Protein AF-A0A6L7LQL6-F1 (afdb_monomer_lite)

Secondary structure (DSSP, 8-state):
---TT-PPPHHHHHHHHHHHHHT--S---SHHHHHHHHHHHHHT-TTGGGS-HHHHHHHHHHHHHHHHHHHHHHTTT----HHHHHHHHHHHHHHHHHHHTSEEHHHHHHHHHHHTTPPPSS--HHHHHHHHTTSSPPPPPPHHHHHHHHHHHHHHHHHHHHHT-EE-HHHHHHHTTEE-TT-TTEEE--SEEEE-TTS-EEEEEEE---HHHHHHHHHH-S-HHHHHHHHHHHHHHHHTT---SEEEEEEEETTTTEEEEEEE---HHHHHHHHHHHHHHIIIIITT-PPPPPPPPPP---SSHHHHHHHHHHHHHHHHHHHHHHHHHHHHHHHHHHHHHHHHHHHTT--EEEE-SSEEEEEEEEE-HHHHHHHHHHTT--SGGGEEEEEEEE-HHHHHHHHHHHHHHHHSTT--HHHHHHHHHHHHHTTTTEEEEE-HHHHHHHHHHTT---GGGEEEEEEEEE---GGGHHHHHHHHHHHHHHHHHHHHHHHHHHHHHHHT---------------

Structure (mmCIF, N/CA/C/O backbone):
data_AF-A0A6L7LQL6-F1
#
_entry.id   AF-A0A6L7LQL6-F1
#
loop_
_atom_site.group_PDB
_atom_site.id
_atom_site.type_symbol
_atom_site.label_atom_id
_atom_site.label_alt_id
_atom_site.label_comp_id
_atom_site.label_asym_id
_atom_site.label_entity_id
_atom_site.label_seq_id
_atom_site.pdbx_PDB_ins_code
_atom_site.Cartn_x
_atom_site.Cartn_y
_atom_site.Cartn_z
_atom_site.occupancy
_atom_site.B_iso_or_equiv
_atom_site.auth_seq_id
_atom_site.auth_comp_id
_atom_site.auth_asym_id
_atom_site.auth_atom_id
_atom_site.pdbx_PDB_model_num
ATOM 1 N N . MET A 1 1 ? -10.259 -10.208 37.208 1.00 49.00 1 MET A N 1
ATOM 2 C CA . MET A 1 1 ? -10.807 -11.511 36.783 1.00 49.00 1 MET A CA 1
ATOM 3 C C . MET A 1 1 ? -12.279 -11.534 37.166 1.00 49.00 1 MET A C 1
ATOM 5 O O . MET A 1 1 ? -12.549 -11.371 38.353 1.00 49.00 1 MET A O 1
ATOM 9 N N . PRO A 1 2 ? -13.219 -11.613 36.211 1.00 46.72 2 PRO A N 1
ATOM 10 C CA . PRO A 1 2 ? -14.627 -11.838 36.534 1.00 46.72 2 PRO A CA 1
ATOM 11 C C . PRO A 1 2 ? -14.791 -13.140 37.334 1.00 46.72 2 PRO A C 1
ATOM 13 O O . PRO A 1 2 ? -13.969 -14.049 37.217 1.00 46.72 2 PRO A O 1
ATOM 16 N N . SER A 1 3 ? -15.822 -13.213 38.178 1.00 51.75 3 SER A N 1
ATOM 17 C CA . SER A 1 3 ? -16.186 -14.438 38.897 1.00 51.75 3 SER A CA 1
ATOM 18 C C . SER A 1 3 ? -16.423 -15.578 37.904 1.00 51.75 3 SER A C 1
ATOM 20 O O . SER A 1 3 ? -17.058 -15.347 36.870 1.00 51.75 3 SER A O 1
ATOM 22 N N . GLU A 1 4 ? -15.933 -16.782 38.213 1.00 51.41 4 GLU A N 1
ATOM 23 C CA . GLU A 1 4 ? -16.113 -17.986 37.390 1.00 51.41 4 GLU A CA 1
ATOM 24 C C . GLU A 1 4 ? -17.572 -18.103 36.906 1.00 51.41 4 GLU A C 1
ATOM 26 O O . GLU A 1 4 ? -18.491 -18.261 37.708 1.00 51.41 4 GLU A O 1
ATOM 31 N N . GLY A 1 5 ? -17.786 -17.966 35.591 1.00 69.88 5 GLY A N 1
ATOM 32 C CA . GLY A 1 5 ? -19.086 -18.161 34.937 1.00 69.88 5 GLY A CA 1
ATOM 33 C C . GLY A 1 5 ? -19.712 -16.947 34.236 1.00 69.88 5 GLY A C 1
ATOM 34 O O . GLY A 1 5 ? -20.668 -17.139 33.487 1.00 69.88 5 GLY A O 1
ATOM 35 N N . GLN A 1 6 ? -19.205 -15.718 34.402 1.00 77.75 6 GLN A N 1
ATOM 36 C CA . GLN A 1 6 ? -19.732 -14.562 33.656 1.00 77.75 6 GLN A CA 1
ATOM 37 C C . GLN A 1 6 ? -18.982 -14.370 32.328 1.00 77.75 6 GLN A C 1
ATOM 39 O O . GLN A 1 6 ? -17.788 -14.072 32.323 1.00 77.75 6 GLN A O 1
ATOM 44 N N . ALA A 1 7 ? -19.682 -14.525 31.197 1.00 82.56 7 ALA A N 1
ATOM 45 C CA . ALA A 1 7 ? -19.117 -14.257 29.875 1.00 82.56 7 ALA A CA 1
ATOM 46 C C . ALA A 1 7 ? -18.695 -12.781 29.762 1.00 82.56 7 ALA A C 1
ATOM 48 O O . ALA A 1 7 ? -19.487 -11.882 30.056 1.00 82.56 7 ALA A O 1
ATOM 49 N N . MET A 1 8 ? -17.452 -12.530 29.339 1.00 88.50 8 MET A N 1
ATOM 50 C CA . MET A 1 8 ? -16.947 -11.172 29.125 1.00 88.50 8 MET A CA 1
ATOM 51 C C . MET A 1 8 ? -17.741 -10.474 28.022 1.00 88.50 8 MET A C 1
ATOM 53 O O . MET A 1 8 ? -17.894 -11.019 26.922 1.00 88.50 8 MET A O 1
ATOM 57 N N . THR A 1 9 ? -18.192 -9.246 28.289 1.00 91.62 9 THR A N 1
ATOM 58 C CA . THR A 1 9 ? -18.804 -8.410 27.250 1.00 91.62 9 THR A CA 1
ATOM 59 C C . THR A 1 9 ? -17.763 -8.024 26.198 1.00 91.62 9 THR A C 1
ATOM 61 O O . THR A 1 9 ? -16.559 -8.057 26.458 1.00 91.62 9 THR A O 1
ATOM 64 N N . VAL A 1 10 ? -18.200 -7.613 25.003 1.00 89.00 10 VAL A N 1
ATOM 65 C CA . VAL A 1 10 ? -17.281 -7.140 23.949 1.00 89.00 10 VAL A CA 1
ATOM 66 C C . VAL A 1 10 ? -16.407 -5.988 24.462 1.00 89.00 10 VAL A C 1
ATOM 68 O O . VAL A 1 10 ? -15.199 -5.982 24.239 1.00 89.00 10 VAL A O 1
ATOM 71 N N . GLN A 1 11 ? -16.987 -5.048 25.210 1.00 90.12 11 GLN A N 1
ATOM 72 C CA . GLN A 1 11 ? -16.261 -3.939 25.830 1.00 90.12 11 GLN A CA 1
ATOM 73 C C . GLN A 1 11 ? -15.211 -4.414 26.842 1.00 90.12 11 GLN A C 1
ATOM 75 O O . GLN A 1 11 ? -14.114 -3.857 26.864 1.00 90.12 11 GLN A O 1
ATOM 80 N N . ASP A 1 12 ? -15.504 -5.446 27.639 1.00 93.38 12 ASP A N 1
ATOM 81 C CA . ASP A 1 12 ? -14.529 -6.001 28.586 1.00 93.38 12 ASP A CA 1
ATOM 82 C C . ASP A 1 12 ? -13.336 -6.624 27.860 1.00 93.38 12 ASP A C 1
ATOM 84 O O . ASP A 1 12 ? -12.199 -6.452 28.295 1.00 93.38 12 ASP A O 1
ATOM 88 N N . ARG A 1 13 ? -13.570 -7.296 26.725 1.00 95.31 13 ARG A N 1
ATOM 89 C CA . ARG A 1 13 ? -12.488 -7.870 25.906 1.00 95.31 13 ARG A CA 1
ATOM 90 C C . ARG A 1 13 ? -11.583 -6.787 25.330 1.00 95.31 13 ARG A C 1
ATOM 92 O O . ARG A 1 13 ? -10.367 -6.919 25.369 1.00 95.31 13 ARG A O 1
ATOM 99 N N . TYR A 1 14 ? -12.158 -5.681 24.859 1.00 95.31 14 TYR A N 1
ATOM 100 C CA . TYR A 1 14 ? -11.367 -4.540 24.392 1.00 95.31 14 TYR A CA 1
ATOM 101 C C . TYR A 1 14 ? -10.578 -3.855 25.504 1.00 95.31 14 TYR A C 1
ATOM 103 O O . TYR A 1 14 ? -9.449 -3.438 25.260 1.00 95.31 14 TYR A O 1
ATOM 111 N N . ARG A 1 15 ? -11.146 -3.748 26.710 1.00 94.19 15 ARG A N 1
ATOM 112 C CA . ARG A 1 15 ? -10.415 -3.229 27.871 1.00 94.19 15 ARG A CA 1
ATOM 113 C C . ARG A 1 15 ? -9.245 -4.140 28.224 1.00 94.19 15 ARG A C 1
ATOM 115 O O . ARG A 1 15 ? -8.131 -3.658 28.339 1.00 94.19 15 ARG A O 1
ATOM 122 N N . HIS A 1 16 ? -9.484 -5.448 28.280 1.00 95.25 16 HIS A N 1
ATOM 123 C CA . HIS A 1 16 ? -8.434 -6.430 28.530 1.00 95.25 16 HIS A CA 1
ATOM 124 C C . HIS A 1 16 ? -7.303 -6.350 27.493 1.00 95.25 16 HIS A C 1
ATOM 126 O O . HIS A 1 16 ? -6.129 -6.365 27.856 1.00 95.25 16 HIS A O 1
ATOM 132 N N . PHE A 1 17 ? -7.651 -6.193 26.214 1.00 96.19 17 PHE A N 1
ATOM 133 C CA . PHE A 1 17 ? -6.671 -5.988 25.152 1.00 96.19 17 PHE A CA 1
ATOM 134 C C . PHE A 1 17 ? -5.884 -4.680 25.312 1.00 96.19 17 PHE A C 1
ATOM 136 O O . PHE A 1 17 ? -4.673 -4.665 25.111 1.00 96.19 17 PHE A O 1
ATOM 143 N N . ALA A 1 18 ? -6.552 -3.580 25.674 1.00 93.38 18 ALA A N 1
ATOM 144 C CA . ALA A 1 18 ? -5.895 -2.297 25.917 1.00 93.38 18 ALA A CA 1
ATOM 145 C C . ALA A 1 18 ? -4.899 -2.387 27.085 1.00 93.38 18 ALA A C 1
ATOM 147 O O . ALA A 1 18 ? -3.747 -1.993 26.919 1.00 93.38 18 ALA A O 1
ATOM 148 N N . ASP A 1 19 ? -5.300 -3.006 28.199 1.00 93.62 19 ASP A N 1
ATOM 149 C CA . ASP A 1 19 ? -4.430 -3.244 29.356 1.00 93.62 19 ASP A CA 1
ATOM 150 C C . ASP A 1 19 ? -3.194 -4.081 28.957 1.00 93.62 19 ASP A C 1
ATOM 152 O O . ASP A 1 19 ? -2.072 -3.801 29.382 1.00 93.62 19 ASP A O 1
ATOM 156 N N . ALA A 1 20 ? -3.377 -5.088 28.092 1.00 93.81 20 ALA A N 1
ATOM 157 C CA . ALA A 1 20 ? -2.285 -5.915 27.578 1.00 93.81 20 ALA A CA 1
ATOM 158 C C . ALA A 1 20 ? -1.321 -5.138 26.659 1.00 93.81 20 ALA A C 1
ATOM 160 O O . ALA A 1 20 ? -0.116 -5.383 26.701 1.00 93.81 20 ALA A O 1
ATOM 161 N N . ILE A 1 21 ? -1.819 -4.187 25.857 1.00 90.94 21 ILE A N 1
ATOM 162 C CA . ILE A 1 21 ? -0.972 -3.284 25.056 1.00 90.94 21 ILE A CA 1
ATOM 163 C C . ILE A 1 21 ? -0.155 -2.362 25.966 1.00 90.94 21 ILE A C 1
ATOM 165 O O . ILE A 1 21 ? 1.033 -2.154 25.721 1.00 90.94 21 ILE A O 1
ATOM 169 N N . GLU A 1 22 ? -0.775 -1.784 26.995 1.00 87.38 22 GLU A N 1
ATOM 170 C CA . GLU A 1 22 ? -0.104 -0.858 27.916 1.00 87.38 22 GLU A CA 1
ATOM 171 C C . GLU A 1 22 ? 0.975 -1.551 28.755 1.00 87.38 22 GLU A C 1
ATOM 173 O O . GLU A 1 22 ? 2.001 -0.947 29.069 1.00 87.38 22 GLU A O 1
ATOM 178 N N . ALA A 1 23 ? 0.805 -2.845 29.035 1.00 86.62 23 ALA A N 1
ATOM 179 C CA . ALA A 1 23 ? 1.802 -3.683 29.698 1.00 86.62 23 ALA A CA 1
ATOM 180 C C . ALA A 1 23 ? 3.046 -3.996 28.834 1.00 86.62 23 ALA A C 1
ATOM 182 O O . ALA A 1 23 ? 3.902 -4.783 29.253 1.00 86.62 23 ALA A O 1
ATOM 183 N N . ARG A 1 24 ? 3.174 -3.398 27.638 1.00 78.75 24 ARG A N 1
ATOM 184 C CA . ARG A 1 24 ? 4.299 -3.622 26.724 1.00 78.75 24 ARG A CA 1
ATOM 185 C C . ARG A 1 24 ? 5.646 -3.366 27.426 1.00 78.75 24 ARG A C 1
ATOM 187 O O . ARG A 1 24 ? 5.884 -2.266 27.930 1.00 78.75 24 ARG A O 1
ATOM 194 N N . PRO A 1 25 ? 6.594 -4.322 27.381 1.00 79.19 25 PRO A N 1
ATOM 195 C CA . PRO A 1 25 ? 7.950 -4.097 27.862 1.00 79.19 25 PRO A CA 1
ATOM 196 C C . PRO A 1 25 ? 8.627 -2.984 27.054 1.00 79.19 25 PRO A C 1
ATOM 198 O O . PRO A 1 25 ? 8.587 -2.986 25.822 1.00 79.19 25 PRO A O 1
ATOM 201 N N . GLN A 1 26 ? 9.294 -2.058 27.751 1.00 78.56 26 GLN A N 1
ATOM 202 C CA . GLN A 1 26 ? 9.970 -0.913 27.126 1.00 78.56 26 GLN A CA 1
ATOM 203 C C . GLN A 1 26 ? 11.013 -1.340 26.085 1.00 78.56 26 GLN A C 1
ATOM 205 O O . GLN A 1 26 ? 11.168 -0.683 25.060 1.00 78.56 26 GLN A O 1
ATOM 210 N N . ARG A 1 27 ? 11.710 -2.458 26.323 1.00 86.88 27 ARG A N 1
ATOM 211 C CA . ARG A 1 27 ? 12.684 -3.020 25.387 1.00 86.88 27 ARG A CA 1
ATOM 212 C C . ARG A 1 27 ? 12.732 -4.535 25.514 1.00 86.88 27 ARG A C 1
ATOM 214 O O . ARG A 1 27 ? 12.772 -5.060 26.624 1.00 86.88 27 ARG A O 1
ATOM 221 N N . VAL A 1 28 ? 12.768 -5.224 24.376 1.00 88.25 28 VAL A N 1
ATOM 222 C CA . VAL A 1 28 ? 12.937 -6.679 24.312 1.00 88.25 28 VAL A CA 1
ATOM 223 C C . VAL A 1 28 ? 14.100 -6.981 23.386 1.00 88.25 28 VAL A C 1
ATOM 225 O O . VAL A 1 28 ? 14.070 -6.605 22.221 1.00 88.25 28 VAL A O 1
ATOM 228 N N . THR A 1 29 ? 15.135 -7.617 23.924 1.00 92.44 29 THR A N 1
ATOM 229 C CA . THR A 1 29 ? 16.405 -7.864 23.224 1.00 92.44 29 THR A CA 1
ATOM 230 C C . THR A 1 29 ? 16.648 -9.342 22.930 1.00 92.44 29 THR A C 1
ATOM 232 O O . THR A 1 29 ? 17.675 -9.691 22.358 1.00 92.44 29 THR A O 1
ATOM 235 N N . GLN A 1 30 ? 15.723 -10.213 23.337 1.00 93.94 30 GLN A N 1
ATOM 236 C CA . GLN A 1 30 ? 15.785 -11.655 23.122 1.00 93.94 30 GLN A CA 1
ATOM 237 C C . GLN A 1 30 ? 14.499 -12.134 22.450 1.00 93.94 30 GLN A C 1
ATOM 239 O O . GLN A 1 30 ? 13.401 -11.743 22.853 1.00 93.94 30 GLN A O 1
ATOM 244 N N . GLU A 1 31 ? 14.643 -12.994 21.445 1.00 93.56 31 GLU A N 1
ATOM 245 C CA . GLU A 1 31 ? 13.538 -13.465 20.606 1.00 93.56 31 GLU A CA 1
ATOM 246 C C . GLU A 1 31 ? 12.466 -14.211 21.410 1.00 93.56 31 GLU A C 1
ATOM 248 O O . GLU A 1 31 ? 11.283 -13.898 21.303 1.00 93.56 31 GLU A O 1
ATOM 253 N N . LEU A 1 32 ? 12.855 -15.173 22.252 1.00 94.31 32 LEU A N 1
ATOM 254 C CA . LEU A 1 32 ? 11.885 -16.013 22.959 1.00 94.31 32 LEU A CA 1
ATOM 255 C C . LEU A 1 32 ? 10.979 -15.206 23.918 1.00 94.31 32 LEU A C 1
ATOM 257 O O . LEU A 1 32 ? 9.757 -15.347 23.825 1.00 94.31 32 LEU A O 1
ATOM 261 N N . PRO A 1 33 ? 11.506 -14.305 24.775 1.00 93.56 33 PRO A N 1
ATOM 262 C CA . PRO A 1 33 ? 10.669 -13.372 25.530 1.00 93.56 33 PRO A CA 1
ATOM 263 C C . PRO A 1 33 ? 9.791 -12.472 24.648 1.00 93.56 33 PRO A C 1
ATOM 265 O O . PRO A 1 33 ? 8.649 -12.193 25.014 1.00 93.56 33 PRO A O 1
ATOM 268 N N . ALA A 1 34 ? 10.288 -12.035 23.483 1.00 94.31 34 ALA A N 1
ATOM 269 C CA . ALA A 1 34 ? 9.522 -11.207 22.550 1.00 94.31 34 ALA A CA 1
ATOM 270 C C . ALA A 1 34 ? 8.318 -11.959 21.969 1.00 94.31 34 ALA A C 1
ATOM 272 O O . ALA A 1 34 ? 7.199 -11.443 22.012 1.00 94.31 34 ALA A O 1
ATOM 273 N N . LYS A 1 35 ? 8.527 -13.187 21.480 1.00 96.31 35 LYS A N 1
ATOM 274 C CA . LYS A 1 35 ? 7.462 -14.055 20.958 1.00 96.31 35 LYS A CA 1
ATOM 275 C C . LYS A 1 35 ? 6.455 -14.429 22.041 1.00 96.31 35 LYS A C 1
ATOM 277 O O . LYS A 1 35 ? 5.257 -14.378 21.782 1.00 96.31 35 LYS A O 1
ATOM 282 N N . HIS A 1 36 ? 6.907 -14.725 23.263 1.00 95.88 36 HIS A N 1
ATOM 283 C CA . HIS A 1 36 ? 6.000 -15.010 24.378 1.00 95.88 36 HIS A CA 1
ATOM 284 C C . HIS A 1 36 ? 5.095 -13.815 24.703 1.00 95.88 36 HIS A C 1
ATOM 286 O O . HIS A 1 36 ? 3.884 -13.973 24.819 1.00 95.88 36 HIS A O 1
ATOM 292 N N . HIS A 1 37 ? 5.660 -12.607 24.775 1.00 95.50 37 HIS A N 1
ATOM 293 C CA . HIS A 1 37 ? 4.874 -11.392 24.979 1.00 95.50 37 HIS A CA 1
ATOM 294 C C . HIS A 1 37 ? 3.845 -11.168 23.853 1.00 95.50 37 HIS A C 1
ATOM 296 O O . HIS A 1 37 ? 2.686 -10.867 24.134 1.00 95.50 37 HIS A O 1
ATOM 302 N N . LEU A 1 38 ? 4.232 -11.360 22.587 1.00 97.25 38 LEU A N 1
ATOM 303 C CA . LEU A 1 38 ? 3.313 -11.236 21.448 1.00 97.25 38 LEU A CA 1
ATOM 304 C C . LEU A 1 38 ? 2.201 -12.293 21.471 1.00 97.25 38 LEU A C 1
ATOM 306 O O . LEU A 1 38 ? 1.062 -11.967 21.149 1.00 97.25 38 LEU A O 1
ATOM 310 N N . ALA A 1 39 ? 2.502 -13.527 21.879 1.00 97.62 39 ALA A N 1
ATOM 311 C CA . ALA A 1 39 ? 1.503 -14.579 22.046 1.00 97.62 39 ALA A CA 1
ATOM 312 C C . ALA A 1 39 ? 0.470 -14.209 23.124 1.00 97.62 39 ALA A C 1
ATOM 314 O O . ALA A 1 39 ? -0.727 -14.280 22.860 1.00 97.62 39 ALA A O 1
ATOM 315 N N . THR A 1 40 ? 0.916 -13.706 24.280 1.00 96.56 40 THR A N 1
ATOM 316 C CA . THR A 1 40 ? 0.019 -13.196 25.332 1.00 96.56 40 THR A CA 1
ATOM 317 C C . THR A 1 40 ? -0.869 -12.060 24.820 1.00 96.56 40 THR A C 1
ATOM 319 O O . THR A 1 40 ? -2.054 -12.003 25.139 1.00 96.56 40 THR A O 1
ATOM 322 N N . LEU A 1 41 ? -0.323 -11.166 23.990 1.00 96.88 41 LEU A N 1
ATOM 323 C CA . LEU A 1 41 ? -1.100 -10.085 23.385 1.00 96.88 41 LEU A CA 1
ATOM 324 C C . LEU A 1 41 ? -2.137 -10.606 22.372 1.00 96.88 41 LEU A C 1
ATOM 326 O O . LEU A 1 41 ? -3.251 -10.090 22.317 1.00 96.88 41 LEU A O 1
ATOM 330 N N . ILE A 1 42 ? -1.793 -11.635 21.593 1.00 98.06 42 ILE A N 1
ATOM 331 C CA . ILE A 1 42 ? -2.726 -12.323 20.688 1.00 98.06 42 ILE A CA 1
ATOM 332 C C . ILE A 1 42 ? -3.850 -12.999 21.483 1.00 98.06 42 ILE A C 1
ATOM 334 O O . ILE A 1 42 ? -5.014 -12.900 21.096 1.00 98.06 42 ILE A O 1
ATOM 338 N N . ASP A 1 43 ? -3.535 -13.632 22.614 1.00 97.88 43 ASP A N 1
ATOM 339 C CA . ASP A 1 43 ? -4.533 -14.243 23.498 1.00 97.88 43 ASP A CA 1
ATOM 340 C C . ASP A 1 43 ? -5.471 -13.213 24.148 1.00 97.88 43 ASP A C 1
ATOM 342 O O . ASP A 1 43 ? -6.600 -13.544 24.507 1.00 97.88 43 ASP A O 1
ATOM 346 N N . ALA A 1 44 ? -5.057 -11.947 24.224 1.00 97.69 44 ALA A N 1
ATOM 347 C CA . ALA A 1 44 ? -5.901 -10.850 24.681 1.00 97.69 44 ALA A CA 1
ATOM 348 C C . ALA A 1 44 ? -6.788 -10.243 23.573 1.00 97.69 44 ALA A C 1
ATOM 350 O O . ALA A 1 44 ? -7.549 -9.317 23.858 1.00 97.69 44 ALA A O 1
ATOM 351 N N . LEU A 1 45 ? -6.711 -10.708 22.315 1.00 98.25 45 LEU A N 1
ATOM 352 C CA . LEU A 1 45 ? -7.491 -10.127 21.215 1.00 98.25 45 LEU A CA 1
ATOM 353 C C . LEU A 1 45 ? -9.013 -10.207 21.469 1.00 98.25 45 LEU A C 1
ATOM 355 O O . LEU A 1 45 ? -9.518 -11.241 21.909 1.00 98.25 45 LEU A O 1
ATOM 359 N N . PRO A 1 46 ? -9.791 -9.172 21.096 1.00 98.00 46 PRO A N 1
ATOM 360 C CA . PRO A 1 46 ? -11.245 -9.157 21.285 1.00 98.00 46 PRO A CA 1
ATOM 361 C C . PRO A 1 46 ? -11.984 -10.346 20.655 1.00 98.00 46 PRO A C 1
ATOM 363 O O . PRO A 1 46 ? -12.960 -10.857 21.210 1.00 98.00 46 PRO A O 1
ATOM 366 N N . GLN A 1 47 ? -11.500 -10.791 19.498 1.00 97.81 47 GLN A N 1
ATOM 367 C CA . GLN A 1 47 ? -12.030 -11.902 18.715 1.00 97.81 47 GLN A CA 1
ATOM 368 C C . GLN A 1 47 ? -11.336 -13.245 19.013 1.00 97.81 47 GLN A C 1
ATOM 370 O O . GLN A 1 47 ? -11.533 -14.210 18.279 1.00 97.81 47 GLN A O 1
ATOM 375 N N . ARG A 1 48 ? -10.505 -13.340 20.063 1.00 97.50 48 ARG A N 1
ATOM 376 C CA . ARG A 1 48 ? -9.678 -14.529 20.337 1.00 97.50 48 ARG A CA 1
ATOM 377 C C . ARG A 1 48 ? -10.470 -15.837 20.414 1.00 97.50 48 ARG A C 1
ATOM 379 O O . ARG A 1 48 ? -9.968 -16.866 19.969 1.00 97.50 48 ARG A O 1
ATOM 386 N N . GLU A 1 49 ? -11.696 -15.793 20.935 1.00 96.38 49 GLU A N 1
ATOM 387 C CA . GLU A 1 49 ? -12.574 -16.964 21.102 1.00 96.38 49 GLU A CA 1
ATOM 388 C C . GLU A 1 49 ? -12.911 -17.687 19.790 1.00 96.38 49 GLU A C 1
ATOM 390 O O . GLU A 1 49 ? -13.188 -18.883 19.813 1.00 96.38 49 GLU A O 1
ATOM 395 N N . VAL A 1 50 ? -12.883 -16.984 18.652 1.00 95.56 50 VAL A N 1
ATOM 396 C CA . VAL A 1 50 ? -13.173 -17.567 17.329 1.00 95.56 50 VAL A CA 1
ATOM 397 C C . VAL A 1 50 ? -11.905 -17.880 16.526 1.00 95.56 50 VAL A C 1
ATOM 399 O O . VAL A 1 50 ? -11.980 -18.434 15.429 1.00 95.56 50 VAL A O 1
ATOM 402 N N . ILE A 1 51 ? -10.727 -17.563 17.071 1.00 93.56 51 ILE A N 1
ATOM 403 C CA . ILE A 1 51 ? -9.430 -17.875 16.466 1.00 93.56 51 ILE A CA 1
ATOM 404 C C . ILE A 1 51 ? -8.956 -19.235 16.978 1.00 93.56 51 ILE A C 1
ATOM 406 O O . ILE A 1 51 ? -8.864 -19.470 18.179 1.00 93.56 51 ILE A O 1
ATOM 410 N N . GLN A 1 52 ? -8.588 -20.125 16.058 1.00 89.75 52 GLN A N 1
ATOM 411 C CA . GLN A 1 52 ? -7.993 -21.414 16.409 1.00 89.75 52 GLN A CA 1
ATOM 412 C C . GLN A 1 52 ? -6.534 -21.242 16.853 1.00 89.75 52 GLN A C 1
ATOM 414 O O . GLN A 1 52 ? -5.765 -20.530 16.206 1.00 89.75 52 GLN A O 1
ATOM 419 N N . ASP A 1 53 ? -6.110 -21.971 17.886 1.00 95.62 53 ASP A N 1
ATOM 420 C CA . ASP A 1 53 ? -4.758 -21.848 18.461 1.00 95.62 53 ASP A CA 1
ATOM 421 C C . ASP A 1 53 ? -3.636 -22.100 17.447 1.00 95.62 53 ASP A C 1
ATOM 423 O O . ASP A 1 53 ? -2.555 -21.516 17.520 1.00 95.62 53 ASP A O 1
ATOM 427 N N . HIS A 1 54 ? -3.863 -22.996 16.484 1.00 89.00 54 HIS A N 1
ATOM 428 C CA . HIS A 1 54 ? -2.879 -23.251 15.437 1.00 89.00 54 HIS A CA 1
ATOM 429 C C . HIS A 1 54 ? -2.776 -22.085 14.442 1.00 89.00 54 HIS A C 1
ATOM 431 O O . HIS A 1 54 ? -1.665 -21.779 14.022 1.00 89.00 54 HIS A O 1
ATOM 437 N N . HIS A 1 55 ? -3.878 -21.390 14.129 1.00 86.81 55 HIS A N 1
ATOM 438 C CA . HIS A 1 55 ? -3.844 -20.177 13.308 1.00 86.81 55 HIS A CA 1
ATOM 439 C C . HIS A 1 55 ? -3.044 -19.076 14.008 1.00 86.81 55 HIS A C 1
ATOM 441 O O . HIS A 1 55 ? -2.099 -18.559 13.425 1.00 86.81 55 HIS A O 1
ATOM 447 N N . ALA A 1 56 ? -3.335 -18.801 15.285 1.00 94.75 56 ALA A N 1
ATOM 448 C CA . ALA A 1 56 ? -2.612 -17.805 16.078 1.00 94.75 56 ALA A CA 1
ATOM 449 C C . ALA A 1 56 ? -1.091 -18.062 16.111 1.00 94.75 56 ALA A C 1
ATOM 451 O O . ALA A 1 56 ? -0.300 -17.159 15.834 1.00 94.75 56 ALA A O 1
ATOM 452 N N . ARG A 1 57 ? -0.674 -19.309 16.385 1.00 92.06 57 ARG A N 1
ATOM 453 C CA . ARG A 1 57 ? 0.750 -19.693 16.402 1.00 92.06 57 ARG A CA 1
ATOM 454 C C . ARG A 1 57 ? 1.407 -19.551 15.032 1.00 92.06 57 ARG A C 1
ATOM 456 O O . ARG A 1 57 ? 2.459 -18.931 14.923 1.00 92.06 57 ARG A O 1
ATOM 463 N N . THR A 1 58 ? 0.798 -20.105 13.982 1.00 84.50 58 THR A N 1
ATOM 464 C CA . THR A 1 58 ? 1.355 -20.032 12.623 1.00 84.50 58 THR A CA 1
ATOM 465 C C . THR A 1 58 ? 1.421 -18.594 12.115 1.00 84.50 58 THR A C 1
ATOM 467 O O . THR A 1 58 ? 2.392 -18.226 11.457 1.00 84.50 58 THR A O 1
ATOM 470 N N . TRP A 1 59 ? 0.422 -17.773 12.432 1.00 95.25 59 TRP A N 1
ATOM 471 C CA . TRP A 1 59 ? 0.408 -16.358 12.088 1.00 95.25 59 TRP A CA 1
ATOM 472 C C . TRP A 1 59 ? 1.556 -15.601 12.751 1.00 95.25 59 TRP A C 1
ATOM 474 O O . TRP A 1 59 ? 2.246 -14.850 12.065 1.00 95.25 59 TRP A O 1
ATOM 484 N N . LEU A 1 60 ? 1.799 -15.834 14.048 1.00 97.06 60 LEU A N 1
ATOM 485 C CA . LEU A 1 60 ? 2.888 -15.187 14.781 1.00 97.06 60 LEU A CA 1
ATOM 486 C C . LEU A 1 60 ? 4.250 -15.530 14.173 1.00 97.06 60 LEU A C 1
ATOM 488 O O . LEU A 1 60 ? 5.033 -14.621 13.913 1.00 97.06 60 LEU A O 1
ATOM 492 N N . GLU A 1 61 ? 4.510 -16.810 13.894 1.00 92.56 61 GLU A N 1
ATOM 493 C CA . GLU A 1 61 ? 5.777 -17.231 13.283 1.00 92.56 61 GLU A CA 1
ATOM 494 C C . GLU A 1 61 ? 5.970 -16.620 11.891 1.00 92.56 61 GLU A C 1
ATOM 496 O O . GLU A 1 61 ? 7.023 -16.061 11.607 1.00 92.56 61 GLU A O 1
ATOM 501 N N . ARG A 1 62 ? 4.937 -16.637 11.038 1.00 90.94 62 ARG A N 1
ATOM 502 C CA . ARG A 1 62 ? 5.022 -16.032 9.698 1.00 90.94 62 ARG A CA 1
ATOM 503 C C . ARG A 1 62 ? 5.239 -14.524 9.759 1.00 90.94 62 ARG A C 1
ATOM 505 O O . ARG A 1 62 ? 6.092 -14.003 9.049 1.00 90.94 62 ARG A O 1
ATOM 512 N N . CYS A 1 63 ? 4.490 -13.828 10.613 1.00 94.75 63 CYS A N 1
ATOM 513 C CA . CYS A 1 63 ? 4.635 -12.387 10.783 1.00 94.75 63 CYS A CA 1
ATOM 514 C C . CYS A 1 63 ? 6.025 -12.028 11.325 1.00 94.75 63 CYS A C 1
ATOM 516 O O . CYS A 1 63 ? 6.578 -11.003 10.930 1.00 94.75 63 CYS A O 1
ATOM 518 N N . TRP A 1 64 ? 6.588 -12.866 12.201 1.00 96.44 64 TRP A N 1
ATOM 519 C CA . TRP A 1 64 ? 7.951 -12.718 12.701 1.00 96.44 64 TRP A CA 1
ATOM 520 C C . TRP A 1 64 ? 8.978 -12.866 11.578 1.00 96.44 64 TRP A C 1
ATOM 522 O O . TRP A 1 64 ? 9.766 -11.950 11.375 1.00 96.44 64 TRP A O 1
ATOM 532 N N . THR A 1 65 ? 8.915 -13.941 10.788 1.00 92.50 65 THR A N 1
ATOM 533 C CA . THR A 1 65 ? 9.831 -14.153 9.654 1.00 92.50 65 THR A CA 1
ATOM 534 C C . THR A 1 65 ? 9.767 -13.008 8.641 1.00 92.50 65 THR A C 1
ATOM 536 O O . THR A 1 65 ? 10.797 -12.468 8.250 1.00 92.50 65 THR A O 1
ATOM 539 N N . THR A 1 66 ? 8.567 -12.556 8.262 1.00 90.62 66 THR A N 1
ATOM 540 C CA . THR A 1 66 ? 8.417 -11.405 7.354 1.00 90.62 66 THR A CA 1
ATOM 541 C C . THR A 1 66 ? 8.983 -10.114 7.958 1.00 90.62 66 THR A C 1
ATOM 543 O O . THR A 1 66 ? 9.537 -9.280 7.241 1.00 90.62 66 THR A O 1
ATOM 546 N N . ALA A 1 67 ? 8.862 -9.930 9.275 1.00 94.31 67 ALA A N 1
ATOM 547 C CA . ALA A 1 67 ? 9.462 -8.795 9.963 1.00 94.31 67 ALA A CA 1
ATOM 548 C C . ALA A 1 67 ? 10.997 -8.879 9.977 1.00 94.31 67 ALA A C 1
ATOM 550 O O . ALA A 1 67 ? 11.646 -7.860 9.758 1.00 94.31 67 ALA A O 1
ATOM 551 N N . GLU A 1 68 ? 11.579 -10.062 10.182 1.00 94.44 68 GLU A N 1
ATOM 552 C CA . GLU A 1 68 ? 13.030 -10.276 10.104 1.00 94.44 68 GLU A CA 1
ATOM 553 C C . GLU A 1 68 ? 13.570 -9.910 8.724 1.00 94.44 68 GLU A C 1
ATOM 555 O O . GLU A 1 68 ? 14.456 -9.064 8.632 1.00 94.44 68 GLU A O 1
ATOM 560 N N . GLU A 1 69 ? 12.980 -10.455 7.657 1.00 90.94 69 GLU A N 1
ATOM 561 C CA . GLU A 1 69 ? 13.366 -10.153 6.272 1.00 90.94 69 GLU A CA 1
ATOM 562 C C . GLU A 1 69 ? 13.332 -8.646 5.993 1.00 90.94 69 GLU A C 1
ATOM 564 O O . GLU A 1 69 ? 14.274 -8.074 5.439 1.00 90.94 69 GLU A O 1
ATOM 569 N N . ARG A 1 70 ? 12.260 -7.977 6.428 1.00 89.25 70 ARG A N 1
ATOM 570 C CA . ARG A 1 70 ? 12.104 -6.532 6.267 1.00 89.25 70 ARG A CA 1
ATOM 571 C C . ARG A 1 70 ? 13.187 -5.747 7.003 1.00 89.25 70 ARG A C 1
ATOM 573 O O . ARG A 1 70 ? 13.803 -4.870 6.402 1.00 89.25 70 ARG A O 1
ATOM 580 N N . ILE A 1 71 ? 13.396 -6.020 8.291 1.00 91.88 71 ILE A N 1
ATOM 581 C CA . ILE A 1 71 ? 14.377 -5.281 9.094 1.00 91.88 71 ILE A CA 1
ATOM 582 C C . ILE A 1 71 ? 15.799 -5.560 8.596 1.00 91.88 71 ILE A C 1
ATOM 584 O O . ILE A 1 71 ? 16.615 -4.642 8.583 1.00 91.88 71 ILE A O 1
ATOM 588 N N . SER A 1 72 ? 16.087 -6.772 8.116 1.00 90.19 72 SER A N 1
ATOM 589 C CA . SER A 1 72 ? 17.363 -7.095 7.472 1.00 90.19 72 SER A CA 1
ATOM 590 C C . SER A 1 72 ? 17.613 -6.241 6.229 1.00 90.19 72 SER A C 1
ATOM 592 O O . SER A 1 72 ? 18.703 -5.694 6.099 1.00 90.19 72 SER A O 1
ATOM 594 N N . MET A 1 73 ? 16.612 -6.060 5.358 1.00 85.75 73 MET A N 1
ATOM 595 C CA . MET A 1 73 ? 16.733 -5.175 4.189 1.00 85.75 73 MET A CA 1
ATOM 596 C C . MET A 1 73 ? 16.883 -3.698 4.582 1.00 85.75 73 MET A C 1
ATOM 598 O O . MET A 1 73 ? 17.685 -2.978 4.000 1.00 85.75 73 MET A O 1
ATOM 602 N N . GLU A 1 74 ? 16.119 -3.220 5.569 1.00 85.56 74 GLU A N 1
ATOM 603 C CA . GLU A 1 74 ? 16.189 -1.822 6.030 1.00 85.56 74 GLU A CA 1
ATOM 604 C C . GLU A 1 74 ? 17.519 -1.476 6.721 1.00 85.56 74 GLU A C 1
ATOM 606 O O . GLU A 1 74 ? 17.882 -0.303 6.795 1.00 85.56 74 GLU A O 1
ATOM 611 N N . SER A 1 75 ? 18.220 -2.478 7.252 1.00 86.81 75 SER A N 1
ATOM 612 C CA . SER A 1 75 ? 19.497 -2.318 7.953 1.00 86.81 75 SER A CA 1
ATOM 613 C C . SER A 1 75 ? 20.703 -2.816 7.172 1.00 86.81 75 SER A C 1
ATOM 615 O O . SER A 1 75 ? 21.792 -2.917 7.734 1.00 86.81 75 SER A O 1
ATOM 617 N N . GLU A 1 76 ? 20.546 -3.082 5.878 1.00 85.88 76 GLU A N 1
ATOM 618 C CA . GLU A 1 76 ? 21.676 -3.374 5.007 1.00 85.88 76 GLU A CA 1
ATOM 619 C C . GLU A 1 76 ? 22.700 -2.222 5.068 1.00 85.88 76 GLU A C 1
ATOM 621 O O . GLU A 1 76 ? 22.369 -1.051 4.876 1.00 85.88 76 GLU A O 1
ATOM 626 N N . GLY A 1 77 ? 23.947 -2.546 5.423 1.00 84.25 77 GLY A N 1
ATOM 627 C CA . GLY A 1 77 ? 25.017 -1.560 5.621 1.00 84.25 77 GLY A CA 1
ATOM 628 C C . GLY A 1 77 ? 25.012 -0.826 6.972 1.00 84.25 77 GLY A C 1
ATOM 629 O O . GLY A 1 77 ? 25.858 0.043 7.180 1.00 84.25 77 GLY A O 1
ATOM 630 N N . GLN A 1 78 ? 24.113 -1.163 7.903 1.00 88.88 78 GLN A N 1
ATOM 631 C CA . GLN A 1 78 ? 24.091 -0.618 9.267 1.00 88.88 78 GLN A CA 1
ATOM 632 C C . GLN A 1 78 ? 24.610 -1.646 10.283 1.00 88.88 78 GLN A C 1
ATOM 634 O O . GLN A 1 78 ? 24.187 -2.800 10.281 1.00 88.88 78 GLN A O 1
ATOM 639 N N . ASP A 1 79 ? 25.482 -1.221 11.202 1.00 90.50 79 ASP A N 1
ATOM 640 C CA . ASP A 1 79 ? 25.914 -2.054 12.333 1.00 90.50 79 ASP A CA 1
ATOM 641 C C . ASP A 1 79 ? 24.855 -2.020 13.446 1.00 90.50 79 ASP A C 1
ATOM 643 O O . ASP A 1 79 ? 24.827 -1.121 14.292 1.00 90.50 79 ASP A O 1
ATOM 647 N N . ILE A 1 80 ? 23.918 -2.971 13.403 1.00 94.75 80 ILE A N 1
ATOM 648 C CA . ILE A 1 80 ? 22.860 -3.116 14.405 1.00 94.75 80 ILE A CA 1
ATOM 649 C C . ILE A 1 80 ? 23.124 -4.320 15.311 1.00 94.75 80 ILE A C 1
ATOM 651 O O . ILE A 1 80 ? 23.322 -5.448 14.863 1.00 94.75 80 ILE A O 1
ATOM 655 N N . SER A 1 81 ? 23.077 -4.100 16.627 1.00 95.19 81 SER A N 1
ATOM 656 C CA . SER A 1 81 ? 23.234 -5.200 17.586 1.00 95.19 81 SER A CA 1
ATOM 657 C C . SER A 1 81 ? 22.078 -6.215 17.481 1.00 95.19 81 SER A C 1
ATOM 659 O O . SER A 1 81 ? 20.941 -5.807 17.217 1.00 95.19 81 SER A O 1
ATOM 661 N N . PRO A 1 82 ? 22.292 -7.508 17.799 1.00 94.81 82 PRO A N 1
ATOM 662 C CA . PRO A 1 82 ? 21.221 -8.515 17.790 1.00 94.81 82 PRO A CA 1
ATOM 663 C C . PRO A 1 82 ? 20.009 -8.152 18.664 1.00 94.81 82 PRO A C 1
ATOM 665 O O . PRO A 1 82 ? 18.862 -8.447 18.322 1.00 94.81 82 PRO A O 1
ATOM 668 N N . GLY A 1 83 ? 20.250 -7.469 19.789 1.00 95.19 83 GLY A N 1
ATOM 669 C CA . GLY A 1 83 ? 19.184 -7.000 20.674 1.00 95.19 83 GLY A CA 1
ATOM 670 C C . GLY A 1 83 ? 18.351 -5.871 20.068 1.00 95.19 83 GLY A C 1
ATOM 671 O O . GLY A 1 83 ? 17.142 -5.829 20.279 1.00 95.19 83 GLY A O 1
ATOM 672 N N . GLU A 1 84 ? 18.975 -4.984 19.291 1.00 95.62 84 GLU A N 1
ATOM 673 C CA . GLU A 1 84 ? 18.274 -3.918 18.570 1.00 95.62 84 GLU A CA 1
ATOM 674 C C . GLU A 1 84 ? 17.484 -4.466 17.379 1.00 95.62 84 GLU A C 1
ATOM 676 O O . GLU A 1 84 ? 16.324 -4.103 17.193 1.00 95.62 84 GLU A O 1
ATOM 681 N N . PHE A 1 85 ? 18.068 -5.409 16.632 1.00 95.69 85 PHE A N 1
ATOM 682 C CA . PHE A 1 85 ? 17.366 -6.140 15.576 1.00 95.69 85 PHE A CA 1
ATOM 683 C C . PHE A 1 85 ? 16.085 -6.791 16.116 1.00 95.69 85 PHE A C 1
ATOM 685 O O . PHE A 1 85 ? 14.989 -6.526 15.625 1.00 95.69 85 PHE A O 1
ATOM 692 N N . THR A 1 86 ? 16.209 -7.554 17.208 1.00 96.69 86 THR A N 1
ATOM 693 C CA . THR A 1 86 ? 15.071 -8.208 17.873 1.00 96.69 86 THR A CA 1
ATOM 694 C C . THR A 1 86 ? 14.019 -7.200 18.334 1.00 96.69 86 THR A C 1
ATOM 696 O O . THR A 1 86 ? 12.821 -7.436 18.177 1.00 96.69 86 THR A O 1
ATOM 699 N N . HIS A 1 87 ? 14.443 -6.061 18.889 1.00 96.00 87 HIS A N 1
ATOM 700 C CA . HIS A 1 87 ? 13.527 -5.016 19.337 1.00 96.00 87 HIS A CA 1
ATOM 701 C C . HIS A 1 87 ? 12.710 -4.424 18.179 1.00 96.00 87 HIS A C 1
ATOM 703 O O . HIS A 1 87 ? 11.499 -4.231 18.318 1.00 96.00 87 HIS A O 1
ATOM 709 N N . ARG A 1 88 ? 13.345 -4.183 17.024 1.00 95.62 88 ARG A N 1
ATOM 710 C CA . ARG A 1 88 ? 12.675 -3.681 15.814 1.00 95.62 88 ARG A CA 1
ATOM 711 C C . ARG A 1 88 ? 11.710 -4.704 15.219 1.00 95.62 88 ARG A C 1
ATOM 713 O O . ARG A 1 88 ? 10.575 -4.341 14.908 1.00 95.62 88 ARG A O 1
ATOM 720 N N . VAL A 1 89 ? 12.116 -5.973 15.135 1.00 96.25 89 VAL A N 1
ATOM 721 C CA . VAL A 1 89 ? 11.249 -7.084 14.700 1.00 96.25 89 VAL A CA 1
ATOM 722 C C . VAL A 1 89 ? 10.028 -7.195 15.617 1.00 96.25 89 VAL A C 1
ATOM 724 O O . VAL A 1 89 ? 8.892 -7.164 15.142 1.00 96.25 89 VAL A O 1
ATOM 727 N N . HIS A 1 90 ? 10.240 -7.208 16.939 1.00 96.56 90 HIS A N 1
ATOM 728 C CA . HIS A 1 90 ? 9.162 -7.205 17.933 1.00 96.56 90 HIS A CA 1
ATOM 729 C C . HIS A 1 90 ? 8.207 -6.024 17.740 1.00 96.56 90 HIS A C 1
ATOM 731 O O . HIS A 1 90 ? 6.992 -6.216 17.728 1.00 96.56 90 HIS A O 1
ATOM 737 N N . GLY A 1 91 ? 8.744 -4.815 17.550 1.00 94.94 91 GLY A N 1
ATOM 738 C CA . GLY A 1 91 ? 7.956 -3.610 17.299 1.00 94.94 91 GLY A CA 1
ATOM 739 C C . GLY A 1 91 ? 7.076 -3.718 16.052 1.00 94.94 91 GLY A C 1
ATOM 740 O O . GLY A 1 91 ? 5.906 -3.331 16.098 1.00 94.94 91 GLY A O 1
ATOM 741 N N . HIS A 1 92 ? 7.602 -4.298 14.969 1.00 94.12 92 HIS A N 1
ATOM 742 C CA . HIS A 1 92 ? 6.852 -4.504 13.731 1.00 94.12 92 HIS A CA 1
ATOM 743 C C . HIS A 1 92 ? 5.712 -5.516 13.906 1.00 94.12 92 HIS A C 1
ATOM 745 O O . HIS A 1 92 ? 4.571 -5.241 13.533 1.00 94.12 92 HIS A O 1
ATOM 751 N N . VAL A 1 93 ? 5.980 -6.667 14.529 1.00 96.50 93 VAL A N 1
ATOM 752 C CA . VAL A 1 93 ? 4.942 -7.683 14.776 1.00 96.50 93 VAL A CA 1
ATOM 753 C C . VAL A 1 93 ? 3.891 -7.167 15.762 1.00 96.50 93 VAL A C 1
ATOM 755 O O . VAL A 1 93 ? 2.695 -7.368 15.560 1.00 96.50 93 VAL A O 1
ATOM 758 N N . HIS A 1 94 ? 4.306 -6.427 16.792 1.00 95.44 94 HIS A N 1
ATOM 759 C CA . HIS A 1 94 ? 3.399 -5.784 17.743 1.00 95.44 94 HIS A CA 1
ATOM 760 C C . HIS A 1 94 ? 2.410 -4.837 17.046 1.00 95.44 94 HIS A C 1
ATOM 762 O O . HIS A 1 94 ? 1.219 -4.839 17.363 1.00 95.44 94 HIS A O 1
ATOM 768 N N . TRP A 1 95 ? 2.876 -4.056 16.067 1.00 93.69 95 TRP A N 1
ATOM 769 C CA . TRP A 1 95 ? 2.007 -3.209 15.248 1.00 93.69 95 TRP A CA 1
ATOM 770 C C . TRP A 1 95 ? 0.948 -4.027 14.492 1.00 93.69 95 TRP A C 1
ATOM 772 O O . TRP A 1 95 ? -0.233 -3.672 14.523 1.00 93.69 95 TRP A O 1
ATOM 782 N N . HIS A 1 96 ? 1.325 -5.164 13.900 1.00 95.06 96 HIS A N 1
ATOM 783 C CA . HIS A 1 96 ? 0.373 -6.060 13.230 1.00 95.06 96 HIS A CA 1
ATOM 784 C C . HIS A 1 96 ? -0.651 -6.671 14.191 1.00 95.06 96 HIS A C 1
ATOM 786 O O . HIS A 1 96 ? -1.836 -6.699 13.865 1.00 95.06 96 HIS A O 1
ATOM 792 N N . VAL A 1 97 ? -0.248 -7.091 15.398 1.00 96.25 97 VAL A N 1
ATOM 793 C CA . VAL A 1 97 ? -1.191 -7.616 16.408 1.00 96.25 97 VAL A CA 1
ATOM 794 C C . VAL A 1 97 ? -2.209 -6.545 16.810 1.00 96.25 97 VAL A C 1
ATOM 796 O O . VAL A 1 97 ? -3.411 -6.811 16.860 1.00 96.25 97 VAL A O 1
ATOM 799 N N . ARG A 1 98 ? -1.767 -5.296 17.018 1.00 94.38 98 ARG A N 1
ATOM 800 C CA . ARG A 1 98 ? -2.688 -4.174 17.272 1.00 94.38 98 ARG A CA 1
ATOM 801 C C . ARG A 1 98 ? -3.671 -3.989 16.123 1.00 94.38 98 ARG A C 1
ATOM 803 O O . ARG A 1 98 ? -4.867 -3.839 16.373 1.00 94.38 98 ARG A O 1
ATOM 810 N N . ARG A 1 99 ? -3.197 -4.055 14.880 1.00 94.56 99 ARG A N 1
ATOM 811 C CA . ARG A 1 99 ? -4.046 -3.953 13.686 1.00 94.56 99 ARG A CA 1
ATOM 812 C C . ARG A 1 99 ? -4.993 -5.126 13.485 1.00 94.56 99 ARG A C 1
ATOM 814 O O . ARG A 1 99 ? -6.050 -4.933 12.895 1.00 94.56 99 ARG A O 1
ATOM 821 N N . ALA A 1 100 ? -4.675 -6.314 13.986 1.00 96.88 100 ALA A N 1
ATOM 822 C CA . ALA A 1 100 ? -5.593 -7.448 13.938 1.00 96.88 100 ALA A CA 1
ATOM 823 C C . ALA A 1 100 ? -6.848 -7.216 14.800 1.00 96.88 100 ALA A C 1
ATOM 825 O O . ALA A 1 100 ? -7.905 -7.759 14.502 1.00 96.88 100 ALA A O 1
ATOM 826 N N . SER A 1 101 ? -6.770 -6.382 15.842 1.00 97.06 101 SER A N 1
ATOM 827 C CA . SER A 1 101 ? -7.882 -6.115 16.776 1.00 97.06 101 SER A CA 1
ATOM 828 C C . SER A 1 101 ? -8.956 -5.129 16.280 1.00 97.06 101 SER A C 1
ATOM 830 O O . SER A 1 101 ? -9.880 -4.799 17.036 1.00 97.06 101 SER A O 1
ATOM 832 N N . ALA A 1 102 ? -8.806 -4.580 15.070 1.00 97.31 102 ALA A N 1
ATOM 833 C CA . ALA A 1 102 ? -9.682 -3.540 14.535 1.00 97.31 102 ALA A CA 1
ATOM 834 C C . ALA A 1 102 ? -9.534 -3.361 13.013 1.00 97.31 102 ALA A C 1
ATOM 836 O O . ALA A 1 102 ? -8.639 -3.928 12.391 1.00 97.31 102 ALA A O 1
ATOM 837 N N . ILE A 1 103 ? -10.414 -2.556 12.425 1.00 97.56 103 ILE A N 1
ATOM 838 C CA . ILE A 1 103 ? -10.379 -2.092 11.039 1.00 97.56 103 ILE A CA 1
ATOM 839 C C . ILE A 1 103 ? -9.571 -0.794 10.989 1.00 97.56 103 ILE A C 1
ATOM 841 O O . ILE A 1 103 ? -9.826 0.128 11.766 1.00 97.56 103 ILE A O 1
ATOM 845 N N . GLY A 1 104 ? -8.585 -0.757 10.094 1.00 95.94 104 GLY A N 1
ATOM 846 C CA . GLY A 1 104 ? -7.741 0.408 9.838 1.00 95.94 104 GLY A CA 1
ATOM 847 C C . GLY A 1 104 ? -8.247 1.285 8.691 1.00 95.94 104 GLY A C 1
ATOM 848 O O . GLY A 1 104 ? -8.951 0.807 7.805 1.00 95.94 104 GLY A O 1
ATOM 849 N N . GLY A 1 105 ? -7.793 2.540 8.629 1.00 95.19 105 GLY A N 1
ATOM 850 C CA . GLY A 1 105 ? -8.165 3.463 7.545 1.00 95.19 105 GLY A CA 1
ATOM 851 C C . GLY A 1 105 ? -7.922 2.911 6.135 1.00 95.19 105 GLY A C 1
ATOM 852 O O . GLY A 1 105 ? -8.800 3.001 5.283 1.00 95.19 105 GLY A O 1
ATOM 853 N N . SER A 1 106 ? -6.781 2.260 5.894 1.00 93.94 106 SER A N 1
ATOM 854 C CA . SER A 1 106 ? -6.463 1.644 4.594 1.00 93.94 106 SER A CA 1
ATOM 855 C C . SER A 1 106 ? -7.399 0.492 4.192 1.00 93.94 106 SER A C 1
ATOM 857 O O . SER A 1 106 ? -7.435 0.096 3.030 1.00 93.94 106 SER A O 1
ATOM 859 N N . GLU A 1 107 ? -8.159 -0.060 5.138 1.00 96.31 107 GLU A N 1
ATOM 860 C CA . GLU A 1 107 ? -9.085 -1.175 4.922 1.00 96.31 107 GLU A CA 1
ATOM 861 C C . GLU A 1 107 ? -10.518 -0.674 4.678 1.00 96.31 107 GLU A C 1
ATOM 863 O O . GLU A 1 107 ? -11.322 -1.378 4.063 1.00 96.31 107 GLU A O 1
ATOM 868 N N . ALA A 1 108 ? -10.828 0.558 5.095 1.00 96.62 108 ALA A N 1
ATOM 869 C CA . ALA A 1 108 ? -12.164 1.149 5.087 1.00 96.62 108 ALA A CA 1
ATOM 870 C C . ALA A 1 108 ? -12.841 1.114 3.704 1.00 96.62 108 ALA A C 1
ATOM 872 O O . ALA A 1 108 ? -14.006 0.722 3.582 1.00 96.62 108 ALA A O 1
ATOM 873 N N . GLY A 1 109 ? -12.092 1.440 2.643 1.00 96.56 109 GLY A N 1
ATOM 874 C CA . GLY A 1 109 ? -12.579 1.372 1.260 1.00 96.56 109 GLY A CA 1
ATOM 875 C C . GLY A 1 109 ? -13.030 -0.032 0.854 1.00 96.56 109 GLY A C 1
ATOM 876 O O . GLY A 1 109 ? -14.123 -0.203 0.311 1.00 96.56 109 GLY A O 1
ATOM 877 N N . THR A 1 110 ? -12.257 -1.058 1.225 1.00 95.88 110 THR A N 1
ATOM 878 C CA . THR A 1 110 ? -12.601 -2.465 0.958 1.00 95.88 110 THR A CA 1
ATOM 879 C C . THR A 1 110 ? -13.903 -2.859 1.654 1.00 95.88 110 THR A C 1
ATOM 881 O O . THR A 1 110 ? -14.731 -3.557 1.063 1.00 95.88 110 THR A O 1
ATOM 884 N N . VAL A 1 111 ? -14.103 -2.405 2.895 1.00 97.00 111 VAL A N 1
ATOM 885 C CA . VAL A 1 111 ? -15.308 -2.723 3.673 1.00 97.00 111 VAL A CA 1
ATOM 886 C C . VAL A 1 111 ? -16.554 -2.103 3.049 1.00 97.00 111 VAL A C 1
ATOM 888 O O . VAL A 1 111 ? -17.560 -2.792 2.884 1.00 97.00 111 VAL A O 1
ATOM 891 N N . ILE A 1 112 ? -16.495 -0.826 2.665 1.00 96.69 112 ILE A N 1
ATOM 892 C CA . ILE A 1 112 ? -17.633 -0.148 2.032 1.00 96.69 112 ILE A CA 1
ATOM 893 C C . ILE A 1 112 ? -17.981 -0.806 0.701 1.00 96.69 112 ILE A C 1
ATOM 895 O O . ILE A 1 112 ? -19.132 -1.181 0.482 1.00 96.69 112 ILE A O 1
ATOM 899 N N . ARG A 1 113 ? -16.984 -0.992 -0.170 1.00 95.25 113 ARG A N 1
ATOM 900 C CA . ARG A 1 113 ? -17.181 -1.584 -1.498 1.00 95.25 113 ARG A CA 1
ATOM 901 C C . ARG A 1 113 ? -17.872 -2.937 -1.418 1.00 95.25 113 ARG A C 1
ATOM 903 O O . ARG A 1 113 ? -18.824 -3.175 -2.151 1.00 95.25 113 ARG A O 1
ATOM 910 N N . HIS A 1 114 ? -17.476 -3.776 -0.462 1.00 94.69 114 HIS A N 1
ATOM 911 C CA . HIS A 1 114 ? -18.134 -5.056 -0.229 1.00 94.69 114 HIS A CA 1
ATOM 912 C C . HIS A 1 114 ? -19.650 -4.919 -0.014 1.00 94.69 114 HIS A C 1
ATOM 914 O O . HIS A 1 114 ? -20.421 -5.633 -0.655 1.00 94.69 114 HIS A O 1
ATOM 920 N N . TYR A 1 115 ? -20.094 -3.982 0.830 1.00 95.44 115 TYR A N 1
ATOM 921 C CA . TYR A 1 115 ? -21.523 -3.773 1.088 1.00 95.44 115 TYR A CA 1
ATOM 922 C C . TYR A 1 115 ? -22.256 -3.001 -0.009 1.00 95.44 115 TYR A C 1
ATOM 924 O O . TYR A 1 115 ? -23.481 -3.081 -0.077 1.00 95.44 115 TYR A O 1
ATOM 932 N N . ARG A 1 116 ? -21.522 -2.329 -0.899 1.00 94.06 116 ARG A N 1
ATOM 933 C CA . ARG A 1 116 ? -22.049 -1.811 -2.168 1.00 94.06 116 ARG A CA 1
ATOM 934 C C . ARG A 1 116 ? -22.163 -2.881 -3.261 1.00 94.06 116 ARG A C 1
ATOM 936 O O . ARG A 1 116 ? -22.702 -2.598 -4.323 1.00 94.06 116 ARG A O 1
ATOM 943 N N . GLY A 1 117 ? -21.674 -4.102 -3.022 1.00 90.50 117 GLY A N 1
ATOM 944 C CA . GLY A 1 117 ? -21.605 -5.153 -4.043 1.00 90.50 117 GLY A CA 1
ATOM 945 C C . GLY A 1 117 ? -20.460 -4.960 -5.045 1.00 90.50 117 GLY A C 1
ATOM 946 O O . GLY A 1 117 ? -20.446 -5.590 -6.098 1.00 90.50 117 GLY A O 1
ATOM 947 N N . GLU A 1 118 ? -19.496 -4.100 -4.725 1.00 89.00 118 GLU A N 1
ATOM 948 C CA . GLU A 1 118 ? -18.330 -3.796 -5.546 1.00 89.00 118 GLU A CA 1
ATOM 949 C C . GLU A 1 118 ? -17.120 -4.658 -5.148 1.00 89.00 118 GLU A C 1
ATOM 951 O O . GLU A 1 118 ? -16.969 -5.101 -4.003 1.00 89.00 118 GLU A O 1
ATOM 956 N N . LYS A 1 119 ? -16.195 -4.850 -6.093 1.00 80.81 119 LYS A N 1
ATOM 957 C CA . LYS A 1 119 ? -14.884 -5.446 -5.814 1.00 80.81 119 LYS A CA 1
ATOM 958 C C . LYS A 1 119 ? -13.973 -4.402 -5.161 1.00 80.81 119 LYS A C 1
ATOM 960 O O . LYS A 1 119 ? -13.922 -3.262 -5.612 1.00 80.81 119 LYS A O 1
ATOM 965 N N . GLY A 1 120 ? -13.233 -4.793 -4.124 1.00 75.69 120 GLY A N 1
ATOM 966 C CA . GLY A 1 120 ? -12.221 -3.924 -3.516 1.00 75.69 120 GLY A CA 1
ATOM 967 C C . GLY A 1 120 ? -11.030 -3.668 -4.447 1.00 75.69 120 GLY A C 1
ATOM 968 O O . GLY A 1 120 ? -10.687 -4.524 -5.265 1.00 75.69 120 GLY A O 1
ATOM 969 N N . GLY A 1 121 ? -10.408 -2.489 -4.325 1.00 74.19 121 GLY A N 1
ATOM 970 C CA . GLY A 1 121 ? -9.261 -2.095 -5.153 1.00 74.19 121 GLY A CA 1
ATOM 971 C C . GLY A 1 121 ? -7.958 -2.823 -4.797 1.00 74.19 121 GLY A C 1
ATOM 972 O O . GLY A 1 121 ? -7.178 -3.150 -5.687 1.00 74.19 121 GLY A O 1
ATOM 973 N N . PHE A 1 122 ? -7.743 -3.120 -3.510 1.00 76.12 122 PHE A N 1
ATOM 974 C CA . PHE A 1 122 ? -6.502 -3.735 -3.006 1.00 76.12 122 PHE A CA 1
ATOM 975 C C . PHE A 1 122 ? -6.683 -5.179 -2.524 1.00 76.12 122 PHE A C 1
ATOM 977 O O . PHE A 1 122 ? -5.811 -6.021 -2.719 1.00 76.12 122 PHE A O 1
ATOM 984 N N . THR A 1 123 ? -7.816 -5.475 -1.888 1.00 87.75 123 THR A N 1
ATOM 985 C CA . THR A 1 123 ? -8.172 -6.805 -1.374 1.00 87.75 123 THR A CA 1
ATOM 986 C C . THR A 1 123 ? -9.698 -6.958 -1.379 1.00 87.75 123 THR A C 1
ATOM 988 O O . THR A 1 123 ? -10.409 -6.136 -1.956 1.00 87.75 123 THR A O 1
ATOM 991 N N . ASN A 1 124 ? -10.233 -8.020 -0.782 1.00 91.31 124 ASN A N 1
ATOM 992 C CA . ASN A 1 124 ? -11.673 -8.208 -0.609 1.00 91.31 124 ASN A CA 1
ATOM 993 C C . ASN A 1 124 ? -12.024 -8.434 0.871 1.00 91.31 124 ASN A C 1
ATOM 995 O O . ASN A 1 124 ? -11.166 -8.786 1.679 1.00 91.31 124 ASN A O 1
ATOM 999 N N . ALA A 1 125 ? -13.300 -8.259 1.223 1.00 94.25 125 ALA A N 1
ATOM 1000 C CA . ALA A 1 125 ? -13.757 -8.394 2.606 1.00 94.25 125 ALA A CA 1
ATOM 1001 C C . ALA A 1 125 ? -13.492 -9.783 3.209 1.00 94.25 125 ALA A C 1
ATOM 1003 O O . ALA A 1 125 ? -13.213 -9.878 4.399 1.00 94.25 125 ALA A O 1
ATOM 1004 N N . ARG A 1 126 ? -13.533 -10.863 2.414 1.00 93.31 126 ARG A N 1
ATOM 1005 C CA . ARG A 1 126 ? -13.227 -12.215 2.908 1.00 93.31 126 ARG A CA 1
ATOM 1006 C C . ARG A 1 126 ? -11.771 -12.321 3.346 1.00 93.31 126 ARG A C 1
ATOM 1008 O O . ARG A 1 126 ? -11.514 -12.795 4.446 1.00 93.31 126 ARG A O 1
ATOM 1015 N N . ASN A 1 127 ? -10.845 -11.850 2.518 1.00 92.25 127 ASN A N 1
ATOM 1016 C CA . ASN A 1 127 ? -9.421 -11.818 2.841 1.00 92.25 127 ASN A CA 1
ATOM 1017 C C . ASN A 1 127 ? -9.151 -10.944 4.068 1.00 92.25 127 ASN A C 1
ATOM 1019 O O . ASN A 1 127 ? -8.453 -11.383 4.974 1.00 92.25 127 ASN A O 1
ATOM 1023 N N . LEU A 1 128 ? -9.785 -9.772 4.147 1.00 95.00 128 LEU A N 1
ATOM 1024 C CA . LEU A 1 128 ? -9.686 -8.908 5.321 1.00 95.00 128 LEU A CA 1
ATOM 1025 C C . LEU A 1 128 ? -10.135 -9.634 6.601 1.00 95.00 128 LEU A C 1
ATOM 1027 O O . LEU A 1 128 ? -9.434 -9.593 7.605 1.00 95.00 128 LEU A O 1
ATOM 1031 N N . VAL A 1 129 ? -11.265 -10.351 6.579 1.00 96.00 129 VAL A N 1
ATOM 1032 C CA . VAL A 1 129 ? -11.710 -11.135 7.747 1.00 96.00 129 VAL A CA 1
ATOM 1033 C C . VAL A 1 129 ? -10.729 -12.269 8.070 1.00 96.00 129 VAL A C 1
ATOM 1035 O O . VAL A 1 129 ? -10.426 -12.479 9.241 1.00 96.00 129 VAL A O 1
ATOM 1038 N N . LEU A 1 130 ? -10.164 -12.954 7.069 1.00 92.50 130 LEU A N 1
ATOM 1039 C CA . LEU A 1 130 ? -9.124 -13.971 7.286 1.00 92.50 130 LEU A CA 1
ATOM 1040 C C . LEU A 1 130 ? -7.865 -13.394 7.957 1.00 92.50 130 LEU A C 1
ATOM 1042 O O . LEU A 1 130 ? -7.274 -14.069 8.801 1.00 92.50 130 LEU A O 1
ATOM 1046 N N . GLU A 1 131 ? -7.473 -12.160 7.626 1.00 94.81 131 GLU A N 1
ATOM 1047 C CA . GLU A 1 131 ? -6.378 -11.445 8.299 1.00 94.81 131 GLU A CA 1
ATOM 1048 C C . GLU A 1 131 ? -6.725 -11.142 9.761 1.00 94.81 131 GLU A C 1
ATOM 1050 O O . GLU A 1 131 ? -5.925 -11.422 10.653 1.00 94.81 131 GLU A O 1
ATOM 1055 N N . LYS A 1 132 ? -7.935 -10.629 10.038 1.00 97.56 132 LYS A N 1
ATOM 1056 C CA . LYS A 1 132 ? -8.374 -10.330 11.418 1.00 97.56 132 LYS A CA 1
ATOM 1057 C C . LYS A 1 132 ? -8.543 -11.585 12.279 1.00 97.56 132 LYS A C 1
ATOM 1059 O O . LYS A 1 132 ? -8.384 -11.511 13.495 1.00 97.56 132 LYS A O 1
ATOM 1064 N N . LEU A 1 133 ? -8.825 -12.733 11.665 1.00 94.69 133 LEU A N 1
ATOM 1065 C CA . LEU A 1 133 ? -8.901 -14.042 12.325 1.00 94.69 133 LEU A CA 1
ATOM 1066 C C . LEU A 1 133 ? -7.545 -14.759 12.425 1.00 94.69 133 LEU A C 1
ATOM 1068 O O . LEU A 1 133 ? -7.493 -15.912 12.852 1.00 94.69 133 LEU A O 1
ATOM 1072 N N . LEU A 1 134 ? -6.453 -14.102 12.018 1.00 94.56 134 LEU A N 1
ATOM 1073 C CA . LEU A 1 134 ? -5.095 -14.654 12.006 1.00 94.56 134 LEU A CA 1
ATOM 1074 C C . LEU A 1 134 ? -4.952 -15.938 11.166 1.00 94.56 134 LEU A C 1
ATOM 1076 O O . LEU A 1 134 ? -4.011 -16.705 11.340 1.00 94.56 134 LEU A O 1
ATOM 1080 N N . ILE A 1 135 ? -5.873 -16.187 10.233 1.00 88.50 135 ILE A N 1
ATOM 1081 C CA . ILE A 1 135 ? -5.782 -17.306 9.283 1.00 88.50 135 ILE A CA 1
ATOM 1082 C C . ILE A 1 135 ? -4.790 -16.946 8.175 1.00 88.50 135 ILE A C 1
ATOM 1084 O O . ILE A 1 135 ? -3.998 -17.780 7.731 1.00 88.50 135 ILE A O 1
ATOM 1088 N N . MET A 1 136 ? -4.822 -15.682 7.748 1.00 88.19 136 MET A N 1
ATOM 1089 C CA . MET A 1 136 ? -3.898 -15.123 6.771 1.00 88.19 136 MET A CA 1
ATOM 1090 C C . MET A 1 136 ? -2.920 -14.176 7.468 1.00 88.19 136 MET A C 1
ATOM 1092 O O . MET A 1 136 ? -3.326 -13.241 8.157 1.00 88.19 136 MET A O 1
ATOM 1096 N N . SER A 1 137 ? -1.623 -14.440 7.319 1.00 86.31 137 SER A N 1
ATOM 1097 C CA . SER A 1 137 ? -0.566 -13.546 7.795 1.00 86.31 137 SER A CA 1
ATOM 1098 C C . SER A 1 137 ? -0.319 -12.416 6.796 1.00 86.31 137 SER A C 1
ATOM 1100 O O . SER A 1 137 ? -0.593 -12.602 5.606 1.00 86.31 137 SER A O 1
ATOM 1102 N N . PRO A 1 138 ? 0.243 -11.277 7.241 1.00 83.19 138 PRO A N 1
ATOM 1103 C CA . PRO A 1 138 ? 0.786 -10.284 6.327 1.00 83.19 138 PRO A CA 1
ATOM 1104 C C . PRO A 1 138 ? 1.731 -10.952 5.326 1.00 83.19 138 PRO A C 1
ATOM 1106 O O . PRO A 1 138 ? 2.519 -11.825 5.696 1.00 83.19 138 PRO A O 1
ATOM 1109 N N . VAL A 1 139 ? 1.625 -10.560 4.061 1.00 80.38 139 VAL A N 1
ATOM 1110 C CA . VAL A 1 139 ? 2.555 -10.987 3.014 1.00 80.38 139 VAL A CA 1
ATOM 1111 C C . VAL A 1 139 ? 3.671 -9.952 2.872 1.00 80.38 139 VAL A C 1
ATOM 1113 O O . VAL A 1 139 ? 3.417 -8.764 3.104 1.00 80.38 139 VAL A O 1
ATOM 1116 N N . PRO A 1 140 ? 4.891 -10.362 2.481 1.00 78.81 140 PRO A N 1
ATOM 1117 C CA . PRO A 1 140 ? 5.936 -9.419 2.115 1.00 78.81 140 PRO A CA 1
ATOM 1118 C C . PRO A 1 140 ? 5.417 -8.402 1.095 1.00 78.81 140 PRO A C 1
ATOM 1120 O O . PRO A 1 140 ? 4.722 -8.754 0.137 1.00 78.81 140 PRO A O 1
ATOM 1123 N N . GLY A 1 141 ? 5.728 -7.125 1.321 1.00 78.56 141 GLY A N 1
ATOM 1124 C CA . GLY A 1 141 ? 5.316 -6.057 0.420 1.00 78.56 141 GLY A CA 1
ATOM 1125 C C . GLY A 1 141 ? 5.940 -6.245 -0.960 1.00 78.56 141 GLY A C 1
ATOM 1126 O O . GLY A 1 141 ? 7.134 -6.526 -1.074 1.00 78.56 141 GLY A O 1
ATOM 1127 N N . ALA A 1 142 ? 5.145 -6.057 -2.014 1.00 84.50 142 ALA A N 1
ATOM 1128 C CA . ALA A 1 142 ? 5.676 -5.967 -3.371 1.00 84.50 142 ALA A CA 1
ATOM 1129 C C . ALA A 1 142 ? 6.618 -4.756 -3.495 1.00 84.50 142 ALA A C 1
ATOM 1131 O O . ALA A 1 142 ? 6.506 -3.790 -2.736 1.00 84.50 142 ALA A O 1
ATOM 1132 N N . GLU A 1 143 ? 7.503 -4.752 -4.493 1.00 82.12 143 GLU A N 1
ATOM 1133 C CA . GLU A 1 143 ? 8.480 -3.672 -4.699 1.00 82.12 143 GLU A CA 1
ATOM 1134 C C . GLU A 1 143 ? 7.833 -2.274 -4.721 1.00 82.12 143 GLU A C 1
ATOM 1136 O O . GLU A 1 143 ? 8.345 -1.335 -4.113 1.00 82.12 143 GLU A O 1
ATOM 1141 N N . ALA A 1 144 ? 6.650 -2.147 -5.332 1.00 84.69 144 ALA A N 1
ATOM 1142 C CA . ALA A 1 144 ? 5.883 -0.903 -5.346 1.00 84.69 144 ALA A CA 1
ATOM 1143 C C . ALA A 1 144 ? 5.439 -0.441 -3.942 1.00 84.69 144 ALA A C 1
ATOM 1145 O O . ALA A 1 144 ? 5.492 0.753 -3.647 1.00 84.69 144 ALA A O 1
ATOM 1146 N N . MET A 1 145 ? 5.044 -1.367 -3.062 1.00 85.06 145 MET A N 1
ATOM 1147 C CA . MET A 1 145 ? 4.690 -1.056 -1.670 1.00 85.06 145 MET A CA 1
ATOM 1148 C C . MET A 1 145 ? 5.936 -0.658 -0.875 1.00 85.06 145 MET A C 1
ATOM 1150 O O . MET A 1 145 ? 5.924 0.350 -0.170 1.00 85.06 145 MET A O 1
ATOM 1154 N N . ASN A 1 146 ? 7.036 -1.397 -1.048 1.00 85.12 146 ASN A N 1
ATOM 1155 C CA . ASN A 1 146 ? 8.308 -1.111 -0.381 1.00 85.12 146 ASN A CA 1
ATOM 1156 C C . ASN A 1 146 ? 8.894 0.234 -0.832 1.00 85.12 146 ASN A C 1
ATOM 1158 O O . ASN A 1 146 ? 9.520 0.941 -0.043 1.00 85.12 146 ASN A O 1
ATOM 1162 N N . ARG A 1 147 ? 8.681 0.625 -2.095 1.00 87.62 147 ARG A N 1
ATOM 1163 C CA . ARG A 1 147 ? 9.001 1.970 -2.588 1.00 87.62 147 ARG A CA 1
ATOM 1164 C C . ARG A 1 147 ? 8.196 3.035 -1.847 1.00 87.62 147 ARG A C 1
ATOM 1166 O O . ARG A 1 147 ? 8.791 4.009 -1.407 1.00 87.62 147 ARG A O 1
ATOM 1173 N N . GLY A 1 148 ? 6.885 2.841 -1.684 1.00 89.19 148 GLY A N 1
ATOM 1174 C CA . GLY A 1 148 ? 6.025 3.758 -0.927 1.00 89.19 148 GLY A CA 1
ATOM 1175 C C . GLY A 1 148 ? 6.535 4.006 0.490 1.00 89.19 148 GLY A C 1
ATOM 1176 O O . GLY A 1 148 ? 6.782 5.151 0.849 1.00 89.19 148 GLY A O 1
ATOM 1177 N N . VAL A 1 149 ? 6.801 2.930 1.232 1.00 87.00 149 VAL A N 1
ATOM 1178 C CA . VAL A 1 149 ? 7.322 2.991 2.608 1.00 87.00 149 VAL A CA 1
ATOM 1179 C C . VAL A 1 149 ? 8.649 3.753 2.690 1.00 87.00 149 VAL A C 1
ATOM 1181 O O . VAL A 1 149 ? 8.828 4.591 3.566 1.00 87.00 149 VAL A O 1
ATOM 1184 N N . ARG A 1 150 ? 9.590 3.484 1.776 1.00 88.38 150 ARG A N 1
ATOM 1185 C CA . ARG A 1 150 ? 10.897 4.166 1.761 1.00 88.38 150 ARG A CA 1
ATOM 1186 C C . ARG A 1 150 ? 10.795 5.633 1.344 1.00 88.38 150 ARG A C 1
ATOM 1188 O O . ARG A 1 150 ? 11.600 6.446 1.786 1.00 88.38 150 ARG A O 1
ATOM 1195 N N . ALA A 1 151 ? 9.840 5.961 0.476 1.00 91.88 151 ALA A N 1
ATOM 1196 C CA . ALA A 1 151 ? 9.658 7.309 -0.042 1.00 91.88 151 ALA A CA 1
ATOM 1197 C C . ALA A 1 151 ? 8.906 8.223 0.935 1.00 91.88 151 ALA A C 1
ATOM 1199 O O . ALA A 1 151 ? 9.145 9.423 0.915 1.00 91.88 151 ALA A O 1
ATOM 1200 N N . GLU A 1 152 ? 8.030 7.689 1.787 1.00 94.56 152 GLU A N 1
ATOM 1201 C CA . GLU A 1 152 ? 7.134 8.470 2.651 1.00 94.56 152 GLU A CA 1
ATOM 1202 C C . GLU A 1 152 ? 7.825 9.607 3.438 1.00 94.56 152 GLU A C 1
ATOM 1204 O O . GLU A 1 152 ? 7.366 10.746 3.304 1.00 94.56 152 GLU A O 1
ATOM 1209 N N . PRO A 1 153 ? 8.972 9.402 4.130 1.00 93.88 153 PRO A N 1
ATOM 1210 C CA . PRO A 1 153 ? 9.659 10.497 4.827 1.00 93.88 153 PRO A CA 1
ATOM 1211 C C . PRO A 1 153 ? 10.140 11.613 3.887 1.00 93.88 153 PRO A C 1
ATOM 1213 O O . PRO A 1 153 ? 10.141 12.791 4.246 1.00 93.88 153 PRO A O 1
ATOM 1216 N N . TRP A 1 154 ? 10.532 11.258 2.661 1.00 94.94 154 TRP A N 1
ATOM 1217 C CA . TRP A 1 154 ? 10.949 12.221 1.642 1.00 94.94 154 TRP A CA 1
ATOM 1218 C C . TRP A 1 154 ? 9.760 13.001 1.096 1.00 94.94 154 TRP A C 1
ATOM 1220 O O . TRP A 1 154 ? 9.846 14.214 0.946 1.00 94.94 154 TRP A O 1
ATOM 1230 N N . ILE A 1 155 ? 8.638 12.326 0.841 1.00 97.50 155 ILE A N 1
ATOM 1231 C CA . ILE A 1 155 ? 7.408 12.965 0.356 1.00 97.50 155 ILE A CA 1
ATOM 1232 C C . ILE A 1 155 ? 6.911 13.981 1.384 1.00 97.50 155 ILE A C 1
ATOM 1234 O O . ILE A 1 155 ? 6.622 15.119 1.016 1.00 97.50 155 ILE A O 1
ATOM 1238 N N . GLN A 1 156 ? 6.880 13.593 2.661 1.00 97.69 156 GLN A N 1
ATOM 1239 C CA . GLN A 1 156 ? 6.533 14.480 3.767 1.00 97.69 156 GLN A CA 1
ATOM 1240 C C . GLN A 1 156 ? 7.433 15.716 3.797 1.00 97.69 156 GLN A C 1
ATOM 1242 O O . GLN A 1 156 ? 6.942 16.845 3.802 1.00 97.69 156 GLN A O 1
ATOM 1247 N N . ARG A 1 157 ? 8.753 15.512 3.752 1.00 96.81 157 ARG A N 1
ATOM 1248 C CA . ARG A 1 157 ? 9.723 16.608 3.759 1.00 96.81 157 ARG A CA 1
ATOM 1249 C C . ARG A 1 157 ? 9.530 17.558 2.574 1.00 96.81 157 ARG A C 1
ATOM 1251 O O . ARG A 1 157 ? 9.452 18.766 2.777 1.00 96.81 157 ARG A O 1
ATOM 1258 N N . ILE A 1 158 ? 9.390 17.024 1.358 1.00 96.94 158 ILE A N 1
ATOM 1259 C CA . ILE A 1 158 ? 9.147 17.827 0.149 1.00 96.94 158 ILE A CA 1
ATOM 1260 C C . ILE A 1 158 ? 7.829 18.603 0.287 1.00 96.94 158 ILE A C 1
ATOM 1262 O O . ILE A 1 158 ? 7.747 19.758 -0.130 1.00 96.94 158 ILE A O 1
ATOM 1266 N N . PHE A 1 159 ? 6.793 18.000 0.878 1.00 98.00 159 PHE A N 1
ATOM 1267 C CA . PHE A 1 159 ? 5.509 18.660 1.100 1.00 98.00 159 PHE A CA 1
ATOM 1268 C C . PHE A 1 159 ? 5.642 19.833 2.082 1.00 98.00 159 PHE A C 1
ATOM 1270 O O . PHE A 1 159 ? 5.195 20.941 1.775 1.00 98.00 159 PHE A O 1
ATOM 1277 N N . HIS A 1 160 ? 6.308 19.626 3.222 1.00 98.12 160 HIS A N 1
ATOM 1278 C CA . HIS A 1 160 ? 6.577 20.678 4.210 1.00 98.12 160 HIS A CA 1
ATOM 1279 C C . HIS A 1 160 ? 7.367 21.835 3.598 1.00 98.12 160 HIS A C 1
ATOM 1281 O O . HIS A 1 160 ? 6.928 22.983 3.665 1.00 98.12 160 HIS A O 1
ATOM 1287 N N . GLU A 1 161 ? 8.479 21.532 2.928 1.00 97.12 161 GLU A N 1
ATOM 1288 C CA . GLU A 1 161 ? 9.353 22.531 2.304 1.00 97.12 161 GLU A CA 1
ATOM 1289 C C . GLU A 1 161 ? 8.630 23.315 1.199 1.00 97.12 161 GLU A C 1
ATOM 1291 O O . GLU A 1 161 ? 8.728 24.541 1.133 1.00 97.12 161 GLU A O 1
ATOM 1296 N N . ARG A 1 162 ? 7.858 22.633 0.343 1.00 96.88 162 ARG A N 1
ATOM 1297 C CA . ARG A 1 162 ? 7.193 23.260 -0.808 1.00 96.88 162 ARG A CA 1
ATOM 1298 C C . ARG A 1 162 ? 5.986 24.108 -0.425 1.00 96.88 162 ARG A C 1
ATOM 1300 O O . ARG A 1 162 ? 5.716 25.105 -1.094 1.00 96.88 162 ARG A O 1
ATOM 1307 N N . PHE A 1 163 ? 5.235 23.702 0.595 1.00 96.94 163 PHE A N 1
ATOM 1308 C CA . PHE A 1 163 ? 3.974 24.354 0.964 1.00 96.94 163 PHE A CA 1
ATOM 1309 C C . PHE A 1 163 ? 4.043 25.130 2.284 1.00 96.94 163 PHE A C 1
ATOM 1311 O O . PHE A 1 163 ? 3.025 25.673 2.715 1.00 96.94 163 PHE A O 1
ATOM 1318 N N . GLY A 1 164 ? 5.221 25.204 2.914 1.00 97.06 164 GLY A N 1
ATOM 1319 C CA . GLY A 1 164 ? 5.407 25.838 4.221 1.00 97.06 164 GLY A CA 1
ATOM 1320 C C . GLY A 1 164 ? 4.605 25.153 5.329 1.00 97.06 164 GLY A C 1
ATOM 1321 O O . GLY A 1 164 ? 4.233 25.798 6.306 1.00 97.06 164 GLY A O 1
ATOM 1322 N N . ALA A 1 165 ? 4.269 23.877 5.140 1.00 97.75 165 ALA A N 1
ATOM 1323 C CA . ALA A 1 165 ? 3.500 23.105 6.100 1.00 97.75 165 ALA A CA 1
ATOM 1324 C C . ALA A 1 165 ? 4.418 22.592 7.214 1.00 97.75 165 ALA A C 1
ATOM 1326 O O . ALA A 1 165 ? 5.590 22.308 6.978 1.00 97.75 165 ALA A O 1
ATOM 1327 N N . VAL A 1 166 ? 3.874 22.445 8.418 1.00 97.81 166 VAL A N 1
ATOM 1328 C CA . VAL A 1 166 ? 4.575 21.824 9.548 1.00 97.81 166 VAL A CA 1
ATOM 1329 C C . VAL A 1 166 ? 3.689 20.766 10.180 1.00 97.81 166 VAL A C 1
ATOM 1331 O O . VAL A 1 166 ? 2.476 20.959 10.269 1.00 97.81 166 VAL A O 1
ATOM 1334 N N . THR A 1 167 ? 4.270 19.661 10.639 1.00 97.69 167 THR A N 1
ATOM 1335 C CA . THR A 1 167 ? 3.515 18.657 11.395 1.00 97.69 167 THR A CA 1
ATOM 1336 C C . THR A 1 167 ? 2.983 19.255 12.700 1.00 97.69 167 THR A C 1
ATOM 1338 O O . THR A 1 167 ? 3.727 19.811 13.509 1.00 97.69 167 THR A O 1
ATOM 1341 N N . ASP A 1 168 ? 1.684 19.099 12.931 1.00 97.00 168 ASP A N 1
ATOM 1342 C CA . ASP A 1 168 ? 1.038 19.296 14.223 1.00 97.00 168 ASP A CA 1
ATOM 1343 C C . ASP A 1 168 ? 1.292 18.053 15.086 1.00 97.00 168 ASP A C 1
ATOM 1345 O O . ASP A 1 168 ? 0.496 17.109 15.113 1.00 97.00 168 ASP A O 1
ATOM 1349 N N . GLY A 1 169 ? 2.447 18.031 15.756 1.00 95.56 169 GLY A N 1
ATOM 1350 C CA . GLY A 1 169 ? 2.865 16.886 16.568 1.00 95.56 169 GLY A CA 1
ATOM 1351 C C . GLY A 1 169 ? 1.855 16.530 17.661 1.00 95.56 169 GLY A C 1
ATOM 1352 O O . GLY A 1 169 ? 1.593 15.352 17.879 1.00 95.56 169 GLY A O 1
ATOM 1353 N N . GLU A 1 170 ? 1.211 17.526 18.281 1.00 94.75 170 GLU A N 1
ATOM 1354 C CA . GLU A 1 170 ? 0.190 17.291 19.309 1.00 94.75 170 GLU A CA 1
ATOM 1355 C C . GLU A 1 170 ? -1.026 16.564 18.722 1.00 94.75 170 GLU A C 1
ATOM 1357 O O . GLU A 1 170 ? -1.488 15.563 19.275 1.00 94.75 170 GLU A O 1
ATOM 1362 N N . ALA A 1 171 ? -1.548 17.037 17.587 1.00 94.44 171 ALA A N 1
ATOM 1363 C CA . ALA A 1 171 ? -2.685 16.393 16.943 1.00 94.44 171 ALA A CA 1
ATOM 1364 C C . ALA A 1 171 ? -2.337 14.988 16.430 1.00 94.44 171 ALA A C 1
ATOM 1366 O O . ALA A 1 171 ? -3.135 14.064 16.608 1.00 94.44 171 ALA A O 1
ATOM 1367 N N . LEU A 1 172 ? -1.160 14.818 15.820 1.00 94.81 172 LEU A N 1
ATOM 1368 C CA . LEU A 1 172 ? -0.706 13.529 15.307 1.00 94.81 172 LEU A CA 1
ATOM 1369 C C . LEU A 1 172 ? -0.502 12.515 16.438 1.00 94.81 172 LEU A C 1
ATOM 1371 O O . LEU A 1 172 ? -0.978 11.390 16.326 1.00 94.81 172 LEU A O 1
ATOM 1375 N N . ASP A 1 173 ? 0.119 12.903 17.553 1.00 93.50 173 ASP A N 1
ATOM 1376 C CA . ASP A 1 173 ? 0.344 12.003 18.689 1.00 93.50 173 ASP A CA 1
ATOM 1377 C C . ASP A 1 173 ? -0.958 11.596 19.382 1.00 93.50 173 ASP A C 1
ATOM 1379 O O . ASP A 1 173 ? -1.097 10.451 19.805 1.00 93.50 173 ASP A O 1
ATOM 1383 N N . ARG A 1 174 ? -1.960 12.482 19.423 1.00 92.00 174 ARG A N 1
ATOM 1384 C CA . ARG A 1 174 ? -3.308 12.128 19.901 1.00 92.00 174 ARG A CA 1
ATOM 1385 C C . ARG A 1 174 ? -4.051 11.175 18.967 1.00 92.00 174 ARG A C 1
ATOM 1387 O O . ARG A 1 174 ? -4.971 10.492 19.415 1.00 92.00 174 ARG A O 1
ATOM 1394 N N . LEU A 1 175 ? -3.695 11.157 17.684 1.00 91.88 175 LEU A N 1
ATOM 1395 C CA . LEU A 1 175 ? -4.249 10.238 16.691 1.00 91.88 175 LEU A CA 1
ATOM 1396 C C . LEU A 1 175 ? -3.416 8.971 16.515 1.00 91.88 175 LEU A C 1
ATOM 1398 O O . LEU A 1 175 ? -3.912 8.009 15.936 1.00 91.88 175 LEU A O 1
ATOM 1402 N N . ARG A 1 176 ? -2.183 8.942 17.023 1.00 88.94 176 ARG A N 1
ATOM 1403 C CA . ARG A 1 176 ? -1.294 7.790 16.932 1.00 88.94 176 ARG A CA 1
ATOM 1404 C C . ARG A 1 176 ? -1.915 6.609 17.664 1.00 88.94 176 ARG A C 1
ATOM 1406 O O . ARG A 1 176 ? -2.087 6.623 18.879 1.00 88.94 176 ARG A O 1
ATOM 1413 N N . ASP A 1 177 ? -2.257 5.584 16.894 1.00 82.81 177 ASP A N 1
ATOM 1414 C CA . ASP A 1 177 ? -2.968 4.397 17.355 1.00 82.81 177 ASP A CA 1
ATOM 1415 C C . ASP A 1 177 ? -4.318 4.692 18.036 1.00 82.81 177 ASP A C 1
ATOM 1417 O O . ASP A 1 177 ? -4.783 3.910 18.878 1.00 82.81 177 ASP A O 1
ATOM 1421 N N . ALA A 1 178 ? -4.950 5.816 17.685 1.00 90.38 178 ALA A N 1
ATOM 1422 C CA . ALA A 1 178 ? -6.222 6.204 18.264 1.00 90.38 178 ALA A CA 1
ATOM 1423 C C . ALA A 1 178 ? -7.304 5.174 17.945 1.00 90.38 178 ALA A C 1
ATOM 1425 O O . ALA A 1 178 ? -7.356 4.580 16.864 1.00 90.38 178 ALA A O 1
ATOM 1426 N N . ARG A 1 179 ? -8.200 4.995 18.913 1.00 92.31 179 ARG A N 1
ATOM 1427 C CA . ARG A 1 179 ? -9.312 4.055 18.853 1.00 92.31 179 ARG A CA 1
ATOM 1428 C C . ARG A 1 179 ? -10.612 4.783 19.146 1.00 92.31 179 ARG A C 1
ATOM 1430 O O . ARG A 1 179 ? -10.680 5.583 20.077 1.00 92.31 179 ARG A O 1
ATOM 1437 N N . LEU A 1 180 ? -11.657 4.495 18.376 1.00 93.00 180 LEU A N 1
ATOM 1438 C CA . LEU A 1 180 ? -12.961 5.107 18.612 1.00 93.00 180 LEU A CA 1
ATOM 1439 C C . LEU A 1 180 ? -13.615 4.500 19.862 1.00 93.00 180 LEU A C 1
ATOM 1441 O O . LEU A 1 180 ? -14.014 3.340 19.851 1.00 93.00 180 LEU A O 1
ATOM 1445 N N . GLU A 1 181 ? -13.784 5.289 20.924 1.00 87.81 181 GLU A N 1
ATOM 1446 C CA . GLU A 1 181 ? -14.210 4.818 22.257 1.00 87.81 181 GLU A CA 1
ATOM 1447 C C . GLU A 1 181 ? -15.451 3.904 22.224 1.00 87.81 181 GLU A C 1
ATOM 1449 O O . GLU A 1 181 ? -15.461 2.811 22.788 1.00 87.81 181 GLU A O 1
ATOM 1454 N N . LYS A 1 182 ? -16.503 4.321 21.509 1.00 90.69 182 LYS A N 1
ATOM 1455 C CA . LYS A 1 182 ? -17.773 3.574 21.425 1.00 90.69 182 LYS A CA 1
ATOM 1456 C C . LYS A 1 182 ? -17.750 2.410 20.434 1.00 90.69 182 LYS A C 1
ATOM 1458 O O . LYS A 1 182 ? -18.658 1.582 20.455 1.00 90.69 182 LYS A O 1
ATOM 1463 N N . LYS A 1 183 ? -16.776 2.383 19.527 1.00 94.75 183 LYS A N 1
ATOM 1464 C CA . LYS A 1 183 ? -16.606 1.349 18.498 1.00 94.75 183 LYS A CA 1
ATOM 1465 C C . LYS A 1 183 ? -15.127 1.005 18.420 1.00 94.75 183 LYS A C 1
ATOM 1467 O O . LYS A 1 183 ? -14.456 1.382 17.462 1.00 94.75 183 LYS A O 1
ATOM 1472 N N . PRO A 1 184 ? -14.607 0.322 19.448 1.00 95.00 184 PRO A N 1
ATOM 1473 C CA . PRO A 1 184 ? -13.179 0.131 19.582 1.00 95.00 184 PRO A CA 1
ATOM 1474 C C . PRO A 1 184 ? -12.575 -0.639 18.406 1.00 95.00 184 PRO A C 1
ATOM 1476 O O . PRO A 1 184 ? -11.402 -0.477 18.134 1.00 95.00 184 PRO A O 1
ATOM 1479 N N . PHE A 1 185 ? -13.343 -1.394 17.626 1.00 96.19 185 PHE A N 1
ATOM 1480 C CA . PHE A 1 185 ? -12.883 -1.991 16.369 1.00 96.19 185 PHE A CA 1
ATOM 1481 C C . PHE A 1 185 ? -12.541 -0.994 15.243 1.00 96.19 185 PHE A C 1
ATOM 1483 O O . PHE A 1 185 ? -12.245 -1.438 14.143 1.00 96.19 185 PHE A O 1
ATOM 1490 N N . ILE A 1 186 ? -12.577 0.318 15.474 1.00 96.50 186 ILE A N 1
ATOM 1491 C CA . ILE A 1 186 ? -12.160 1.353 14.517 1.00 96.50 186 ILE A CA 1
ATOM 1492 C C . ILE A 1 186 ? -10.876 1.995 15.046 1.00 96.50 186 ILE A C 1
ATOM 1494 O O . ILE A 1 186 ? -10.891 2.591 16.130 1.00 96.50 186 ILE A O 1
ATOM 1498 N N . ILE A 1 187 ? -9.777 1.852 14.299 1.00 95.69 187 ILE A N 1
ATOM 1499 C CA . ILE A 1 187 ? -8.455 2.393 14.649 1.00 95.69 187 ILE A CA 1
ATOM 1500 C C . ILE A 1 187 ? -7.786 3.051 13.451 1.00 95.69 187 ILE A C 1
ATOM 1502 O O . ILE A 1 187 ? -8.006 2.675 12.307 1.00 95.69 187 ILE A O 1
ATOM 1506 N N . GLY A 1 188 ? -6.840 3.942 13.693 1.00 92.81 188 GLY A N 1
ATOM 1507 C CA . GLY A 1 188 ? -6.047 4.472 12.598 1.00 92.81 188 GLY A CA 1
ATOM 1508 C C . GLY A 1 188 ? -4.952 5.392 13.073 1.00 92.81 188 GLY A C 1
ATOM 1509 O O . GLY A 1 188 ? -5.022 5.936 14.167 1.00 92.81 188 GLY A O 1
ATOM 1510 N N . THR A 1 189 ? -3.968 5.557 12.202 1.00 92.31 189 THR A N 1
ATOM 1511 C CA . THR A 1 189 ? -2.895 6.531 12.342 1.00 92.31 189 THR A CA 1
ATOM 1512 C C . THR A 1 189 ? -2.762 7.182 10.970 1.00 92.31 189 THR A C 1
ATOM 1514 O O . THR A 1 189 ? -2.468 6.459 10.016 1.00 92.31 189 THR A O 1
ATOM 1517 N N . PRO A 1 190 ? -3.065 8.482 10.823 1.00 94.56 190 PRO A N 1
ATOM 1518 C CA . PRO A 1 190 ? -2.759 9.186 9.585 1.00 94.56 190 PRO A CA 1
ATOM 1519 C C . PRO A 1 190 ? -1.240 9.279 9.400 1.00 94.56 190 PRO A C 1
ATOM 1521 O O . PRO A 1 190 ? -0.511 9.286 10.393 1.00 94.56 190 PRO A O 1
ATOM 1524 N N . ASP A 1 191 ? -0.782 9.378 8.151 1.00 95.50 191 ASP A N 1
ATOM 1525 C CA . ASP A 1 191 ? 0.647 9.560 7.860 1.00 95.50 191 ASP A CA 1
ATOM 1526 C C . ASP A 1 191 ? 1.132 10.893 8.451 1.00 95.50 191 ASP A C 1
ATOM 1528 O O . ASP A 1 191 ? 2.197 10.963 9.064 1.00 95.50 191 ASP A O 1
ATOM 1532 N N . ASP A 1 192 ? 0.313 11.945 8.328 1.00 97.00 192 ASP A N 1
ATOM 1533 C CA . ASP A 1 192 ? 0.616 13.258 8.887 1.00 97.00 192 ASP A CA 1
ATOM 1534 C C . ASP A 1 192 ? -0.640 14.055 9.255 1.00 97.00 192 ASP A C 1
ATOM 1536 O O . ASP A 1 192 ? -1.733 13.898 8.694 1.00 97.00 192 ASP A O 1
ATOM 1540 N N . VAL A 1 193 ? -0.450 14.979 10.190 1.00 96.94 193 VAL A N 1
ATOM 1541 C CA . VAL A 1 193 ? -1.377 16.074 10.444 1.00 96.94 193 VAL A CA 1
ATOM 1542 C C . VAL A 1 193 ? -0.576 17.346 10.340 1.00 96.94 193 VAL A C 1
ATOM 1544 O O . VAL A 1 193 ? 0.364 17.531 11.100 1.00 96.94 193 VAL A O 1
ATOM 1547 N N . VAL A 1 194 ? -0.962 18.242 9.440 1.00 97.69 194 VAL A N 1
ATOM 1548 C CA . VAL A 1 194 ? -0.176 19.446 9.160 1.00 97.69 194 VAL A CA 1
ATOM 1549 C C . VAL A 1 194 ? -0.933 20.717 9.505 1.00 97.69 194 VAL A C 1
ATOM 1551 O O . VAL A 1 194 ? -2.149 20.792 9.323 1.00 97.69 194 VAL A O 1
ATOM 1554 N N . LEU A 1 195 ? -0.202 21.735 9.952 1.00 97.94 195 LEU A N 1
ATOM 1555 C CA . LEU A 1 195 ? -0.628 23.130 9.968 1.00 97.94 195 LEU A CA 1
ATOM 1556 C C . LEU A 1 195 ? -0.059 23.827 8.735 1.00 97.94 195 LEU A C 1
ATOM 1558 O O . LEU A 1 195 ? 1.153 23.875 8.526 1.00 97.94 195 LEU A O 1
ATOM 1562 N N . MET A 1 196 ? -0.954 24.370 7.920 1.00 97.81 196 MET A N 1
ATOM 1563 C CA . MET A 1 196 ? -0.613 25.196 6.769 1.00 97.81 196 MET A CA 1
ATOM 1564 C C . MET A 1 196 ? -0.295 26.636 7.215 1.00 97.81 196 MET A C 1
ATOM 1566 O O . MET A 1 196 ? -0.798 27.073 8.255 1.00 97.81 196 MET A O 1
ATOM 1570 N N . PRO A 1 197 ? 0.448 27.427 6.413 1.00 97.25 197 PRO A N 1
ATOM 1571 C CA . PRO A 1 197 ? 0.748 28.831 6.727 1.00 97.25 197 PRO A CA 1
ATOM 1572 C C . PRO A 1 197 ? -0.484 29.719 6.951 1.00 97.25 197 PRO A C 1
ATOM 1574 O O . PRO A 1 197 ? -0.408 30.728 7.645 1.00 97.25 197 PRO A O 1
ATOM 1577 N N . ASP A 1 198 ? -1.626 29.349 6.367 1.00 95.75 198 ASP A N 1
ATOM 1578 C CA . ASP A 1 198 ? -2.907 30.047 6.525 1.00 95.75 198 ASP A CA 1
ATOM 1579 C C . ASP A 1 198 ? -3.678 29.640 7.799 1.00 95.75 198 ASP A C 1
ATOM 1581 O O . ASP A 1 198 ? -4.818 30.058 7.998 1.00 95.75 198 ASP A O 1
ATOM 1585 N N . GLY A 1 199 ? -3.069 28.825 8.666 1.00 95.12 199 GLY A N 1
ATOM 1586 C CA . GLY A 1 199 ? -3.650 28.343 9.918 1.00 95.12 199 GLY A CA 1
ATOM 1587 C C . GLY A 1 199 ? -4.569 27.130 9.763 1.00 95.12 199 GLY A C 1
ATOM 1588 O O . GLY A 1 199 ? -5.080 26.621 10.764 1.00 95.12 199 GLY A O 1
ATOM 1589 N N . ARG A 1 200 ? -4.788 26.624 8.541 1.00 96.25 200 ARG A N 1
ATOM 1590 C CA . ARG A 1 200 ? -5.599 25.420 8.341 1.00 96.25 200 ARG A CA 1
ATOM 1591 C C . ARG A 1 200 ? -4.842 24.169 8.768 1.00 96.25 200 ARG A C 1
ATOM 1593 O O . ARG A 1 200 ? -3.740 23.899 8.307 1.00 96.25 200 ARG A O 1
ATOM 1600 N N . ARG A 1 201 ? -5.500 23.353 9.588 1.00 96.69 201 ARG A N 1
ATOM 1601 C CA . ARG A 1 201 ? -5.098 21.975 9.895 1.00 96.69 201 ARG A CA 1
ATOM 1602 C C . ARG A 1 201 ? -5.622 20.981 8.855 1.00 96.69 201 ARG A C 1
ATOM 1604 O O . ARG A 1 201 ? -6.841 20.927 8.673 1.00 96.69 201 ARG A O 1
ATOM 1611 N N . LEU A 1 202 ? -4.755 20.178 8.242 1.00 97.25 202 LEU A N 1
ATOM 1612 C CA . LEU A 1 202 ? -5.117 19.145 7.258 1.00 97.25 202 LEU A CA 1
ATOM 1613 C C . LEU A 1 202 ? -4.692 17.746 7.728 1.00 97.25 202 LEU A C 1
ATOM 1615 O O . LEU A 1 202 ? -3.684 17.612 8.419 1.00 97.25 202 LEU A O 1
ATOM 1619 N N . ILE A 1 203 ? -5.448 16.715 7.336 1.00 97.06 203 ILE A N 1
ATOM 1620 C CA . ILE A 1 203 ? -4.978 15.318 7.377 1.00 97.06 203 ILE A CA 1
ATOM 1621 C C . ILE A 1 203 ? -4.377 15.006 6.015 1.00 97.06 203 ILE A C 1
ATOM 1623 O O . ILE A 1 203 ? -5.060 15.194 5.003 1.00 97.06 203 ILE A O 1
ATOM 1627 N N . VAL A 1 204 ? -3.135 14.530 6.003 1.00 97.75 204 VAL A N 1
ATOM 1628 C CA . VAL A 1 204 ? -2.416 14.217 4.770 1.00 97.75 204 VAL A CA 1
ATOM 1629 C C . VAL A 1 204 ? -2.029 12.746 4.769 1.00 97.75 204 VAL A C 1
ATOM 1631 O O . VAL A 1 204 ? -1.532 12.221 5.763 1.00 97.75 204 VAL A O 1
ATOM 1634 N N . ASP A 1 205 ? -2.288 12.092 3.644 1.00 97.69 205 ASP A N 1
ATOM 1635 C CA . ASP A 1 205 ? -1.895 10.715 3.370 1.00 97.69 205 ASP A CA 1
ATOM 1636 C C . ASP A 1 205 ? -0.959 10.726 2.149 1.00 97.69 205 ASP A C 1
ATOM 1638 O O . ASP A 1 205 ? -1.305 11.230 1.073 1.00 97.69 205 ASP A O 1
ATOM 1642 N N . TYR A 1 206 ? 0.273 10.258 2.345 1.00 97.94 206 TYR A N 1
ATOM 1643 C CA . TYR A 1 206 ? 1.343 10.325 1.355 1.00 97.94 206 TYR A CA 1
ATOM 1644 C C . TYR A 1 206 ? 1.374 9.038 0.529 1.00 97.94 206 TYR A C 1
ATOM 1646 O O . TYR A 1 206 ? 1.204 7.925 1.036 1.00 97.94 206 TYR A O 1
ATOM 1654 N N . LYS A 1 207 ? 1.581 9.168 -0.784 1.00 96.25 207 LYS A N 1
ATOM 1655 C CA . LYS A 1 207 ? 1.578 8.038 -1.720 1.00 96.25 207 LYS A CA 1
ATOM 1656 C C . LYS A 1 207 ? 2.687 8.171 -2.761 1.00 96.25 207 LYS A C 1
ATOM 1658 O O . LYS A 1 207 ? 2.993 9.257 -3.240 1.00 96.25 207 LYS A O 1
ATOM 1663 N N . CYS A 1 208 ? 3.263 7.036 -3.158 1.00 95.88 208 CYS A N 1
ATOM 1664 C CA . CYS A 1 208 ? 4.282 6.945 -4.214 1.00 95.88 208 CYS A CA 1
ATOM 1665 C C . CYS A 1 208 ? 3.848 5.958 -5.318 1.00 95.88 208 CYS A C 1
ATOM 1667 O O . CYS A 1 208 ? 4.447 4.878 -5.472 1.00 95.88 208 CYS A O 1
ATOM 1669 N N . PRO A 1 209 ? 2.750 6.249 -6.043 1.00 94.12 209 PRO A N 1
ATOM 1670 C CA . PRO A 1 209 ? 2.259 5.349 -7.075 1.00 94.12 209 PRO A CA 1
ATOM 1671 C C . PRO A 1 209 ? 3.188 5.344 -8.304 1.00 94.12 209 PRO A C 1
ATOM 1673 O O . PRO A 1 209 ? 4.172 6.081 -8.363 1.00 94.12 209 PRO A O 1
ATOM 1676 N N . SER A 1 210 ? 2.923 4.477 -9.287 1.00 92.94 210 SER A N 1
ATOM 1677 C CA . SER A 1 210 ? 3.647 4.545 -10.565 1.00 92.94 210 SER A CA 1
ATOM 1678 C C . SER A 1 210 ? 3.317 5.846 -11.309 1.00 92.94 210 SER A C 1
ATOM 1680 O O . SER A 1 210 ? 2.335 6.529 -11.001 1.00 92.94 210 SER A O 1
ATOM 1682 N N . ALA A 1 211 ? 4.118 6.192 -12.315 1.00 92.00 211 ALA A N 1
ATOM 1683 C CA . ALA A 1 211 ? 3.844 7.356 -13.153 1.00 92.00 211 ALA A CA 1
ATOM 1684 C C . ALA A 1 211 ? 2.511 7.233 -13.915 1.00 92.00 211 ALA A C 1
ATOM 1686 O O . ALA A 1 211 ? 1.784 8.211 -14.073 1.00 92.00 211 ALA A O 1
ATOM 1687 N N . GLU A 1 212 ? 2.141 6.022 -14.340 1.00 92.25 212 GLU A N 1
ATOM 1688 C CA . GLU A 1 212 ? 0.855 5.759 -14.999 1.00 92.25 212 GLU A CA 1
ATOM 1689 C C . GLU A 1 212 ? -0.326 5.993 -14.058 1.00 92.25 212 GLU A C 1
ATOM 1691 O O . GLU A 1 212 ? -1.284 6.664 -14.436 1.00 92.25 212 GLU A O 1
ATOM 1696 N N . VAL A 1 213 ? -0.228 5.527 -12.811 1.00 93.19 213 VAL A N 1
ATOM 1697 C CA . VAL A 1 213 ? -1.266 5.756 -11.798 1.00 93.19 213 VAL A CA 1
ATOM 1698 C C . VAL A 1 213 ? -1.345 7.239 -11.415 1.00 93.19 213 VAL A C 1
ATOM 1700 O O . VAL A 1 213 ? -2.441 7.764 -11.247 1.00 93.19 213 VAL A O 1
ATOM 1703 N N . ASN A 1 214 ? -0.220 7.963 -11.358 1.00 93.50 214 ASN A N 1
ATOM 1704 C CA . ASN A 1 214 ? -0.240 9.426 -11.210 1.00 93.50 214 ASN A CA 1
ATOM 1705 C C . ASN A 1 214 ? -1.010 10.100 -12.361 1.00 93.50 214 ASN A C 1
ATOM 1707 O O . ASN A 1 214 ? -1.871 10.948 -12.120 1.00 93.50 214 ASN A O 1
ATOM 1711 N N . LYS A 1 215 ? -0.743 9.705 -13.615 1.00 93.38 215 LYS A N 1
ATOM 1712 C CA . LYS A 1 215 ? -1.457 10.222 -14.798 1.00 93.38 215 LYS A CA 1
ATOM 1713 C C . LYS A 1 215 ? -2.956 9.926 -14.727 1.00 93.38 215 LYS A C 1
ATOM 1715 O O . LYS A 1 215 ? -3.755 10.767 -15.137 1.00 93.38 215 LYS A O 1
ATOM 1720 N N . GLU A 1 216 ? -3.340 8.767 -14.201 1.00 93.81 216 GLU A N 1
ATOM 1721 C CA . GLU A 1 216 ? -4.740 8.420 -13.953 1.00 93.81 216 GLU A CA 1
ATOM 1722 C C . GLU A 1 216 ? -5.364 9.314 -12.875 1.00 93.81 216 GLU A C 1
ATOM 1724 O O . GLU A 1 216 ? -6.416 9.905 -13.116 1.00 93.81 216 GLU A O 1
ATOM 1729 N N . TYR A 1 217 ? -4.700 9.496 -11.730 1.00 94.94 217 TYR A N 1
ATOM 1730 C CA . TYR A 1 217 ? -5.209 10.332 -10.637 1.00 94.94 217 TYR A CA 1
ATOM 1731 C C . TYR A 1 217 ? -5.361 11.802 -11.019 1.00 94.94 217 TYR A C 1
ATOM 1733 O O . TYR A 1 217 ? -6.296 12.460 -10.565 1.00 94.94 217 TYR A O 1
ATOM 1741 N N . LEU A 1 218 ? -4.501 12.324 -11.894 1.00 92.19 218 LEU A N 1
ATOM 1742 C CA . LEU A 1 218 ? -4.653 13.676 -12.436 1.00 92.19 218 LEU A CA 1
ATOM 1743 C C . LEU A 1 218 ? -5.895 13.827 -13.328 1.00 92.19 218 LEU A C 1
ATOM 1745 O O . LEU A 1 218 ? -6.459 14.915 -13.399 1.00 92.19 218 LEU A O 1
ATOM 1749 N N . ARG A 1 219 ? -6.326 12.757 -14.009 1.00 93.06 219 ARG A N 1
ATOM 1750 C CA . ARG A 1 219 ? -7.501 12.775 -14.899 1.00 93.06 219 ARG A CA 1
ATOM 1751 C C . ARG A 1 219 ? -8.801 12.480 -14.158 1.00 93.06 219 ARG A C 1
ATOM 1753 O O . ARG A 1 219 ? -9.800 13.149 -14.397 1.00 93.06 219 ARG A O 1
ATOM 1760 N N . ASN A 1 220 ? -8.775 11.479 -13.283 1.00 93.56 220 ASN A N 1
ATOM 1761 C CA . ASN A 1 220 ? -9.970 10.862 -12.708 1.00 93.56 220 ASN A CA 1
ATOM 1762 C C . ASN A 1 220 ? -10.136 11.146 -11.207 1.00 93.56 220 ASN A C 1
ATOM 1764 O O . ASN A 1 220 ? -11.159 10.789 -10.626 1.00 93.56 220 ASN A O 1
ATOM 1768 N N . GLY A 1 221 ? -9.146 11.781 -10.574 1.00 93.81 221 GLY A N 1
ATOM 1769 C CA . GLY A 1 221 ? -9.051 11.871 -9.122 1.00 93.81 221 GLY A CA 1
ATOM 1770 C C . GLY A 1 221 ? -8.466 10.603 -8.494 1.00 93.81 221 GLY A C 1
ATOM 1771 O O . GLY A 1 221 ? -8.243 9.588 -9.153 1.00 93.81 221 GLY A O 1
ATOM 1772 N N . VAL A 1 222 ? -8.190 10.674 -7.193 1.00 95.06 222 VAL A N 1
ATOM 1773 C CA . VAL A 1 222 ? -7.648 9.539 -6.433 1.00 95.06 222 VAL A CA 1
ATOM 1774 C C . VAL A 1 222 ? -8.693 8.452 -6.214 1.00 95.06 222 VAL A C 1
ATOM 1776 O O . VAL A 1 222 ? -9.894 8.728 -6.126 1.00 95.06 222 VAL A O 1
ATOM 1779 N N . SER A 1 223 ? -8.218 7.212 -6.073 1.00 94.88 223 SER A N 1
ATOM 1780 C CA . SER A 1 223 ? -9.081 6.056 -5.826 1.00 94.88 223 SER A CA 1
ATOM 1781 C C . SER A 1 223 ? -10.027 6.284 -4.638 1.00 94.88 223 SER A C 1
ATOM 1783 O O . SER A 1 223 ? -9.664 6.895 -3.628 1.00 94.88 223 SER A O 1
ATOM 1785 N N . PHE A 1 224 ? -11.249 5.753 -4.741 1.00 95.69 224 PHE A N 1
ATOM 1786 C CA . PHE A 1 224 ? -12.225 5.812 -3.648 1.00 95.69 224 PHE A CA 1
ATOM 1787 C C . PHE A 1 224 ? -11.687 5.190 -2.352 1.00 95.69 224 PHE A C 1
ATOM 1789 O O . PHE A 1 224 ? -12.042 5.639 -1.268 1.00 95.69 224 PHE A O 1
ATOM 1796 N N . ASP A 1 225 ? -10.796 4.201 -2.443 1.00 95.56 225 ASP A N 1
ATOM 1797 C CA . ASP A 1 225 ? -10.207 3.560 -1.272 1.00 95.56 225 ASP A CA 1
ATOM 1798 C C . ASP A 1 225 ? -9.384 4.551 -0.424 1.00 95.56 225 ASP A C 1
ATOM 1800 O O . ASP A 1 225 ? -9.507 4.548 0.801 1.00 95.56 225 ASP A O 1
ATOM 1804 N N . TYR A 1 226 ? -8.651 5.478 -1.054 1.00 96.56 226 TYR A N 1
ATOM 1805 C CA . TYR A 1 226 ? -7.953 6.555 -0.335 1.00 96.56 226 TYR A CA 1
ATOM 1806 C C . TYR A 1 226 ? -8.903 7.635 0.191 1.00 96.56 226 TYR A C 1
ATOM 1808 O O . TYR A 1 226 ? -8.696 8.177 1.277 1.00 96.56 226 TYR A O 1
ATOM 1816 N N . GLN A 1 227 ? -9.990 7.917 -0.530 1.00 96.38 227 GLN A N 1
ATOM 1817 C CA . GLN A 1 227 ? -11.026 8.824 -0.027 1.00 96.38 227 GLN A CA 1
ATOM 1818 C C . GLN A 1 227 ? -11.665 8.256 1.249 1.00 96.38 227 GLN A C 1
ATOM 1820 O O . GLN A 1 227 ? -11.779 8.966 2.249 1.00 96.38 227 GLN A O 1
ATOM 1825 N N . ALA A 1 228 ? -12.026 6.970 1.245 1.00 97.06 228 ALA A N 1
ATOM 1826 C CA . ALA A 1 228 ? -12.564 6.266 2.404 1.00 97.06 228 ALA A CA 1
ATOM 1827 C C . ALA A 1 228 ? -11.565 6.229 3.572 1.00 97.06 228 ALA A C 1
ATOM 1829 O O . ALA A 1 228 ? -11.967 6.444 4.714 1.00 97.06 228 ALA A O 1
ATOM 1830 N N . GLN A 1 229 ? -10.272 6.038 3.294 1.00 96.81 229 GLN A N 1
ATOM 1831 C CA . GLN A 1 229 ? -9.210 6.072 4.303 1.00 96.81 229 GLN A CA 1
ATOM 1832 C C . GLN A 1 229 ? -9.133 7.418 5.037 1.00 96.81 229 GLN A C 1
ATOM 1834 O O . GLN A 1 229 ? -9.124 7.449 6.269 1.00 96.81 229 GLN A O 1
ATOM 1839 N N . LEU A 1 230 ? -9.143 8.541 4.315 1.00 96.94 230 LEU A N 1
ATOM 1840 C CA . LEU A 1 230 ? -9.127 9.866 4.945 1.00 96.94 230 LEU A CA 1
ATOM 1841 C C . LEU A 1 230 ? -10.409 10.141 5.747 1.00 96.94 230 LEU A C 1
ATOM 1843 O O . LEU A 1 230 ? -10.351 10.690 6.851 1.00 96.94 230 LEU A O 1
ATOM 1847 N N . HIS A 1 231 ? -11.563 9.692 5.243 1.00 96.50 231 HIS A N 1
ATOM 1848 C CA . HIS A 1 231 ? -12.830 9.785 5.973 1.00 96.50 231 HIS A CA 1
ATOM 1849 C C . HIS A 1 231 ? -12.839 8.926 7.247 1.00 96.50 231 HIS A C 1
ATOM 1851 O O . HIS A 1 231 ? -13.370 9.340 8.284 1.00 96.50 231 HIS A O 1
ATOM 1857 N N . HIS A 1 232 ? -12.198 7.760 7.216 1.00 96.56 232 HIS A N 1
ATOM 1858 C CA . HIS A 1 232 ? -12.014 6.923 8.394 1.00 96.56 232 HIS A CA 1
ATOM 1859 C C . HIS A 1 232 ? -11.215 7.669 9.475 1.00 96.56 232 HIS A C 1
ATOM 1861 O O . HIS A 1 232 ? -11.648 7.734 10.626 1.00 96.56 232 HIS A O 1
ATOM 1867 N N . TYR A 1 233 ? -10.110 8.332 9.119 1.00 95.38 233 TYR A N 1
ATOM 1868 C CA . TYR A 1 233 ? -9.336 9.118 10.089 1.00 95.38 233 TYR A CA 1
ATOM 1869 C C . TYR A 1 233 ? -10.150 10.256 10.704 1.00 95.38 233 TYR A C 1
ATOM 1871 O O . TYR A 1 233 ? -10.063 10.498 11.909 1.00 95.38 233 TYR A O 1
ATOM 1879 N N . THR A 1 234 ? -11.039 10.888 9.939 1.00 92.06 234 THR A N 1
ATOM 1880 C CA . THR A 1 234 ? -11.935 11.912 10.492 1.00 92.06 234 THR A CA 1
ATOM 1881 C C . THR A 1 234 ? -12.966 11.409 11.513 1.00 92.06 234 THR A C 1
ATOM 1883 O O . THR A 1 234 ? -13.521 12.217 12.263 1.00 92.06 234 THR A O 1
ATOM 1886 N N . LEU A 1 235 ? -13.230 10.099 11.608 1.00 91.62 235 LEU A N 1
ATOM 1887 C CA . LEU A 1 235 ? -14.009 9.537 12.722 1.00 91.62 235 LEU A CA 1
ATOM 1888 C C . LEU A 1 235 ? -13.219 9.603 14.035 1.00 91.62 235 LEU A C 1
ATOM 1890 O O . LEU A 1 235 ? -13.765 9.981 15.075 1.00 91.62 235 LEU A O 1
ATOM 1894 N N . LEU A 1 236 ? -11.928 9.275 13.973 1.00 92.31 236 LEU A N 1
ATOM 1895 C CA . LEU A 1 236 ? -11.019 9.290 15.120 1.00 92.31 236 LEU A CA 1
ATOM 1896 C C . LEU A 1 236 ? -10.795 10.719 15.612 1.00 92.31 236 LEU A C 1
ATOM 1898 O O . LEU A 1 236 ? -10.821 10.982 16.813 1.00 92.31 236 LEU A O 1
ATOM 1902 N N . THR A 1 237 ? -10.678 11.666 14.685 1.00 88.19 237 THR A N 1
ATOM 1903 C CA . THR A 1 237 ? -10.435 13.072 15.018 1.00 88.19 237 THR A CA 1
ATOM 1904 C C . THR A 1 237 ? -11.592 13.718 15.767 1.00 88.19 237 THR A C 1
ATOM 1906 O O . THR A 1 237 ? -11.370 14.415 16.759 1.00 88.19 237 THR A O 1
ATOM 1909 N N . LYS A 1 238 ? -12.836 13.412 15.371 1.00 84.81 238 LYS A N 1
ATOM 1910 C CA . LYS A 1 238 ? -14.038 13.833 16.104 1.00 84.81 238 LYS A CA 1
ATOM 1911 C C . LYS A 1 238 ? -14.052 13.281 17.527 1.00 84.81 238 LYS A C 1
ATOM 1913 O O . LYS A 1 238 ? -14.402 14.014 18.446 1.00 84.81 238 LYS A O 1
ATOM 1918 N N . SER A 1 239 ? -13.646 12.024 17.715 1.00 84.94 239 SER A N 1
ATOM 1919 C CA . SER A 1 239 ? -13.537 11.417 19.049 1.00 84.94 239 SER A CA 1
ATOM 1920 C C . SER A 1 239 ? -12.437 12.058 19.892 1.00 84.94 239 SER A C 1
ATOM 1922 O O . SER A 1 239 ? -12.598 12.198 21.099 1.00 84.94 239 SER A O 1
ATOM 1924 N N . ALA A 1 240 ? -11.339 12.474 19.263 1.00 87.62 240 ALA A N 1
ATOM 1925 C CA . ALA A 1 240 ? -10.245 13.178 19.920 1.00 87.62 240 ALA A CA 1
ATOM 1926 C C . ALA A 1 240 ? -10.540 14.676 20.146 1.00 87.62 240 ALA A C 1
ATOM 1928 O O . ALA A 1 240 ? -9.741 15.372 20.768 1.00 87.62 240 ALA A O 1
ATOM 1929 N N . GLY A 1 241 ? -11.667 15.210 19.665 1.00 89.44 241 GLY A N 1
ATOM 1930 C CA . GLY A 1 241 ? -11.980 16.638 19.779 1.00 89.44 241 GLY A CA 1
ATOM 1931 C C . GLY A 1 241 ? -11.024 17.535 18.986 1.00 89.44 241 GLY A C 1
ATOM 1932 O O . GLY A 1 241 ? -10.796 18.679 19.370 1.00 89.44 241 GLY A O 1
ATOM 1933 N N . ILE A 1 242 ? -10.443 17.020 17.899 1.00 90.75 242 ILE A N 1
ATOM 1934 C CA . ILE A 1 242 ? -9.510 17.759 17.046 1.00 90.75 242 ILE A CA 1
ATOM 1935 C C . ILE A 1 242 ? -10.255 18.218 15.787 1.00 90.75 242 ILE A C 1
ATOM 1937 O O . ILE A 1 242 ? -10.847 17.415 15.066 1.00 90.75 242 ILE A O 1
ATOM 1941 N N . MET A 1 243 ? -10.225 19.525 15.519 1.00 88.44 243 MET A N 1
ATOM 1942 C CA . MET A 1 243 ? -10.828 20.126 14.327 1.00 88.44 243 MET A CA 1
ATOM 1943 C C . MET A 1 243 ? -9.833 20.147 13.163 1.00 88.44 243 MET A C 1
ATOM 1945 O O . MET A 1 243 ? -8.677 20.532 13.346 1.00 88.44 243 MET A O 1
ATOM 1949 N N . PHE A 1 244 ? -10.316 19.789 11.973 1.00 90.88 244 PHE A N 1
ATOM 1950 C CA . PHE A 1 244 ? -9.579 19.802 10.710 1.00 90.88 244 PHE A CA 1
ATOM 1951 C C . PHE A 1 244 ? -10.351 20.595 9.660 1.00 90.88 244 PHE A C 1
ATOM 1953 O O . PHE A 1 244 ? -11.578 20.674 9.715 1.00 90.88 244 PHE A O 1
ATOM 1960 N N . HIS A 1 245 ? -9.622 21.159 8.705 1.00 95.00 245 HIS A N 1
ATOM 1961 C CA . HIS A 1 245 ? -10.144 22.040 7.661 1.00 95.00 245 HIS A CA 1
ATOM 1962 C C . HIS A 1 245 ? -10.128 21.387 6.278 1.00 95.00 245 HIS A C 1
ATOM 1964 O O . HIS A 1 245 ? -10.735 21.917 5.353 1.00 95.00 245 HIS A O 1
ATOM 1970 N N . GLY A 1 246 ? -9.431 20.262 6.122 1.00 94.75 246 GLY A N 1
ATOM 1971 C CA . GLY A 1 246 ? -9.361 19.549 4.856 1.00 94.75 246 GLY A CA 1
ATOM 1972 C C . GLY A 1 246 ? -8.663 18.202 4.975 1.00 94.75 246 GLY A C 1
ATOM 1973 O O . GLY A 1 246 ? -7.999 17.905 5.973 1.00 94.75 246 GLY A O 1
ATOM 1974 N N . LEU A 1 247 ? -8.862 17.401 3.937 1.00 97.38 247 LEU A N 1
ATOM 1975 C CA . LEU A 1 247 ? -8.315 16.065 3.760 1.00 97.38 247 LEU A CA 1
ATOM 1976 C C . LEU A 1 247 ? -7.568 16.047 2.437 1.00 97.38 247 LEU A C 1
ATOM 1978 O O . LEU A 1 247 ? -8.051 16.620 1.457 1.00 97.38 247 LEU A O 1
ATOM 1982 N N . GLU A 1 248 ? -6.408 15.408 2.399 1.00 97.69 248 GLU A N 1
ATOM 1983 C CA . GLU A 1 248 ? -5.592 15.437 1.199 1.00 97.69 248 GLU A CA 1
ATOM 1984 C C . GLU A 1 248 ? -4.788 14.158 0.990 1.00 97.69 248 GLU A C 1
ATOM 1986 O O . GLU A 1 248 ? -4.137 13.656 1.904 1.00 97.69 248 GLU A O 1
ATOM 1991 N N . VAL A 1 249 ? -4.815 13.660 -0.246 1.00 98.06 249 VAL A N 1
ATOM 1992 C CA . VAL A 1 249 ? -3.865 12.651 -0.716 1.00 98.06 249 VAL A CA 1
ATOM 1993 C C . VAL A 1 249 ? -2.770 13.370 -1.491 1.00 98.06 249 VAL A C 1
ATOM 1995 O O . VAL A 1 249 ? -3.052 14.118 -2.432 1.00 98.06 249 VAL A O 1
ATOM 1998 N N . VAL A 1 250 ? -1.517 13.136 -1.117 1.00 98.12 250 VAL A N 1
ATOM 1999 C CA . VAL A 1 250 ? -0.349 13.728 -1.775 1.00 98.12 250 VAL A CA 1
ATOM 2000 C C . VAL A 1 250 ? 0.446 12.624 -2.450 1.00 98.12 250 VAL A C 1
ATOM 2002 O O . VAL A 1 250 ? 0.986 11.739 -1.791 1.00 98.12 250 VAL A O 1
ATOM 2005 N N . CYS A 1 251 ? 0.521 12.678 -3.777 1.00 97.38 251 CYS A N 1
ATOM 2006 C CA . CYS A 1 251 ? 1.230 11.693 -4.582 1.00 97.38 251 CYS A CA 1
ATOM 2007 C C . CYS A 1 251 ? 2.560 12.260 -5.081 1.00 97.38 251 CYS A C 1
ATOM 2009 O O . CYS A 1 251 ? 2.579 13.315 -5.712 1.00 97.38 251 CYS A O 1
ATOM 2011 N N . LEU A 1 252 ? 3.662 11.550 -4.847 1.00 96.50 252 LEU A N 1
ATOM 2012 C CA . LEU A 1 252 ? 4.916 11.805 -5.551 1.00 96.50 252 LEU A CA 1
ATOM 2013 C C . LEU A 1 252 ? 4.841 11.190 -6.949 1.00 96.50 252 LEU A C 1
ATOM 2015 O O . LEU A 1 252 ? 4.602 9.988 -7.097 1.00 96.50 252 LEU A O 1
ATOM 2019 N N . ASP A 1 253 ? 5.062 12.011 -7.969 1.00 93.81 253 ASP A N 1
ATOM 2020 C CA . ASP A 1 253 ? 5.276 11.551 -9.333 1.00 93.81 253 ASP A CA 1
ATOM 2021 C C . ASP A 1 253 ? 6.745 11.155 -9.521 1.00 93.81 253 ASP A C 1
ATOM 2023 O O . ASP A 1 253 ? 7.617 12.023 -9.449 1.00 93.81 253 ASP A O 1
ATOM 2027 N N . PRO A 1 254 ? 7.047 9.868 -9.768 1.00 89.88 254 PRO A N 1
ATOM 2028 C CA . PRO A 1 254 ? 8.420 9.422 -9.953 1.00 89.88 254 PRO A CA 1
ATOM 2029 C C . PRO A 1 254 ? 9.046 9.896 -11.278 1.00 89.88 254 PRO A C 1
ATOM 2031 O O . PRO A 1 254 ? 10.267 9.877 -11.376 1.00 89.88 254 PRO A O 1
ATOM 2034 N N . GLU A 1 255 ? 8.264 10.319 -12.286 1.00 90.38 255 GLU A N 1
ATOM 2035 C CA . GLU A 1 255 ? 8.810 10.846 -13.554 1.00 90.38 255 GLU A CA 1
ATOM 2036 C C . GLU A 1 255 ? 9.302 12.289 -13.404 1.00 90.38 255 GLU A C 1
ATOM 2038 O O . GLU A 1 255 ? 10.399 12.628 -13.841 1.00 90.38 255 GLU A O 1
ATOM 2043 N N . SER A 1 256 ? 8.482 13.147 -12.797 1.00 90.44 256 SER A N 1
ATOM 2044 C CA . SER A 1 256 ? 8.782 14.577 -12.646 1.00 90.44 256 SER A CA 1
ATOM 2045 C C . SER A 1 256 ? 9.404 14.938 -11.297 1.00 90.44 256 SER A C 1
ATOM 2047 O O . SER A 1 256 ? 9.777 16.092 -11.087 1.00 90.44 256 SER A O 1
ATOM 2049 N N . PHE A 1 257 ? 9.473 13.975 -10.374 1.00 90.75 257 PHE A N 1
ATOM 2050 C CA . PHE A 1 257 ? 9.851 14.167 -8.974 1.00 90.75 257 PHE A CA 1
ATOM 2051 C C . PHE A 1 257 ? 9.070 15.305 -8.294 1.00 90.75 257 PHE A C 1
ATOM 2053 O O . PHE A 1 257 ? 9.595 16.080 -7.494 1.00 90.75 257 PHE A O 1
ATOM 2060 N N . SER A 1 258 ? 7.788 15.432 -8.645 1.00 92.44 258 SER A N 1
ATOM 2061 C CA . SER A 1 258 ? 6.915 16.507 -8.179 1.00 92.44 258 SER A CA 1
ATOM 2062 C C . SER A 1 258 ? 5.735 15.966 -7.372 1.00 92.44 258 SER A C 1
ATOM 2064 O O . SER A 1 258 ? 5.333 14.814 -7.516 1.00 92.44 258 SER A O 1
ATOM 2066 N N . LEU A 1 259 ? 5.194 16.800 -6.479 1.00 96.62 259 LEU A N 1
ATOM 2067 C CA . LEU A 1 259 ? 4.039 16.445 -5.657 1.00 96.62 259 LEU A CA 1
ATOM 2068 C C . LEU A 1 259 ? 2.734 16.874 -6.321 1.00 96.62 259 LEU A C 1
ATOM 2070 O O . LEU A 1 259 ? 2.512 18.068 -6.542 1.00 96.62 259 LEU A O 1
ATOM 2074 N N . ASN A 1 260 ? 1.860 15.900 -6.549 1.00 96.31 260 ASN A N 1
ATOM 2075 C CA . ASN A 1 260 ? 0.483 16.088 -6.969 1.00 96.31 260 ASN A CA 1
ATOM 2076 C C . ASN A 1 260 ? -0.436 16.058 -5.748 1.00 96.31 260 ASN A C 1
ATOM 2078 O O . ASN A 1 260 ? -0.397 15.140 -4.928 1.00 96.31 260 ASN A O 1
ATOM 2082 N N . ARG A 1 261 ? -1.251 17.101 -5.629 1.00 97.00 261 ARG A N 1
ATOM 2083 C CA . ARG A 1 261 ? -2.150 17.353 -4.506 1.00 97.00 261 ARG A CA 1
ATOM 2084 C C . ARG A 1 261 ? -3.574 17.004 -4.905 1.00 97.00 261 ARG A C 1
ATOM 2086 O O . ARG A 1 261 ? -4.084 17.550 -5.882 1.00 97.00 261 ARG A O 1
ATOM 2093 N N . HIS A 1 262 ? -4.210 16.117 -4.149 1.00 97.62 262 HIS A N 1
ATOM 2094 C CA . HIS A 1 262 ? -5.579 15.678 -4.395 1.00 97.62 262 HIS A CA 1
ATOM 2095 C C . HIS A 1 262 ? -6.435 15.931 -3.148 1.00 97.62 262 HIS A C 1
ATOM 2097 O O . HIS A 1 262 ? -6.528 15.061 -2.274 1.00 97.62 262 HIS A O 1
ATOM 2103 N N . PRO A 1 263 ? -7.053 17.122 -3.042 1.00 96.94 263 PRO A N 1
ATOM 2104 C CA . PRO A 1 263 ? -7.999 17.418 -1.977 1.00 96.94 263 PRO A CA 1
ATOM 2105 C C . PRO A 1 263 ? -9.181 16.450 -2.020 1.00 96.94 263 PRO A C 1
ATOM 2107 O O . PRO A 1 263 ? -9.718 16.156 -3.090 1.00 96.94 263 PRO A O 1
ATOM 2110 N N . VAL A 1 264 ? -9.601 15.981 -0.851 1.00 96.88 264 VAL A N 1
ATOM 2111 C CA . VAL A 1 264 ? -10.772 15.121 -0.684 1.00 96.88 264 VAL A CA 1
ATOM 2112 C C . VAL A 1 264 ? -11.837 15.897 0.080 1.00 96.88 264 VAL A C 1
ATOM 2114 O O . VAL A 1 264 ? -11.611 16.350 1.203 1.00 96.88 264 VAL A O 1
ATOM 2117 N N . GLU A 1 265 ? -13.006 16.048 -0.538 1.00 94.38 265 GLU A N 1
ATOM 2118 C CA . GLU A 1 265 ? -14.128 16.763 0.066 1.00 94.38 265 GLU A CA 1
ATOM 2119 C C . GLU A 1 265 ? -14.754 15.922 1.195 1.00 94.38 265 GLU A C 1
ATOM 2121 O O . GLU A 1 265 ? -15.096 14.757 0.965 1.00 94.38 265 GLU A O 1
ATOM 2126 N N . PRO A 1 266 ? -14.937 16.473 2.409 1.00 92.31 266 PRO A N 1
ATOM 2127 C CA . PRO A 1 266 ? -15.605 15.760 3.494 1.00 92.31 266 PRO A CA 1
ATOM 2128 C C . PRO A 1 266 ? -17.083 15.447 3.186 1.00 92.31 266 PRO A C 1
ATOM 2130 O O . PRO A 1 266 ? -17.884 16.347 2.945 1.00 92.31 266 PRO A O 1
ATOM 2133 N N . SER A 1 267 ? -17.492 14.182 3.309 1.00 94.50 267 SER A N 1
ATOM 2134 C CA . SER A 1 267 ? -18.865 13.709 3.071 1.00 94.50 267 SER A CA 1
ATOM 2135 C C . SER A 1 267 ? -19.511 13.128 4.331 1.00 94.50 267 SER A C 1
ATOM 2137 O O . SER A 1 267 ? -19.043 12.140 4.901 1.00 94.50 267 SER A O 1
ATOM 2139 N N . LYS A 1 268 ? -20.645 13.714 4.744 1.00 92.50 268 LYS A N 1
ATOM 2140 C CA . LYS A 1 268 ? -21.490 13.242 5.864 1.00 92.50 268 LYS A CA 1
ATOM 2141 C C . LYS A 1 268 ? -22.092 11.869 5.604 1.00 92.50 268 LYS A C 1
ATOM 2143 O O . LYS A 1 268 ? -22.208 11.068 6.526 1.00 92.50 268 LYS A O 1
ATOM 2148 N N . GLU A 1 269 ? -22.448 11.608 4.362 1.00 95.38 269 GLU A N 1
ATOM 2149 C CA . GLU A 1 269 ? -23.052 10.368 3.903 1.00 95.38 269 GLU A CA 1
ATOM 2150 C C . GLU A 1 269 ? -22.031 9.234 4.010 1.00 95.38 269 GLU A C 1
ATOM 2152 O O . GLU A 1 269 ? -22.312 8.214 4.642 1.00 95.38 269 GLU A O 1
ATOM 2157 N N . LEU A 1 270 ? -20.806 9.467 3.521 1.00 94.94 270 LEU A N 1
ATOM 2158 C CA . LEU A 1 270 ? -19.717 8.498 3.612 1.00 94.94 270 LEU A CA 1
ATOM 2159 C C . LEU A 1 270 ? -19.340 8.189 5.068 1.00 94.94 270 LEU A C 1
ATOM 2161 O O . LEU A 1 270 ? -19.045 7.043 5.392 1.00 94.94 270 LEU A O 1
ATOM 2165 N N . PHE A 1 271 ? -19.416 9.165 5.980 1.00 92.19 271 PHE A N 1
ATOM 2166 C CA . PHE A 1 271 ? -19.220 8.914 7.415 1.00 92.19 271 PHE A CA 1
ATOM 2167 C C . PHE A 1 271 ? -20.223 7.919 8.000 1.00 92.19 271 PHE A C 1
ATOM 2169 O O . PHE A 1 271 ? -19.850 7.046 8.788 1.00 92.19 271 PHE A O 1
ATOM 2176 N N . VAL A 1 272 ? -21.506 8.090 7.676 1.00 95.00 272 VAL A N 1
ATOM 2177 C CA . VAL A 1 272 ? -22.567 7.209 8.176 1.00 95.00 272 VAL A CA 1
ATOM 2178 C C . VAL A 1 272 ? -22.389 5.812 7.594 1.00 95.00 272 VAL A C 1
ATOM 2180 O O . VAL A 1 272 ? -22.464 4.830 8.333 1.00 95.00 272 VAL A O 1
ATOM 2183 N N . GLU A 1 273 ? -22.093 5.737 6.299 1.00 97.06 273 GLU A N 1
ATOM 2184 C CA . GLU A 1 273 ? -21.854 4.483 5.597 1.00 97.06 273 GLU A CA 1
ATOM 2185 C C . GLU A 1 273 ? -20.644 3.728 6.159 1.00 97.06 273 GLU A C 1
ATOM 2187 O O . GLU A 1 273 ? -20.777 2.550 6.480 1.00 97.06 273 GLU A O 1
ATOM 2192 N N . LEU A 1 274 ? -19.506 4.403 6.377 1.00 96.50 274 LEU A N 1
ATOM 2193 C CA . LEU A 1 274 ? -18.313 3.836 7.021 1.00 96.50 274 LEU A CA 1
ATOM 2194 C C . LEU A 1 274 ? -18.659 3.174 8.352 1.00 96.50 274 LEU A C 1
ATOM 2196 O O . LEU A 1 274 ? -18.383 1.994 8.564 1.00 96.50 274 LEU A O 1
ATOM 2200 N N . LEU A 1 275 ? -19.319 3.922 9.240 1.00 96.12 275 LEU A N 1
ATOM 2201 C CA . LEU A 1 275 ? -19.678 3.424 10.563 1.00 96.12 275 LEU A CA 1
ATOM 2202 C C . LEU A 1 275 ? -20.588 2.197 10.483 1.00 96.12 275 LEU A C 1
ATOM 2204 O O . LEU A 1 275 ? -20.422 1.273 11.279 1.00 96.12 275 LEU A O 1
ATOM 2208 N N . GLN A 1 276 ? -21.550 2.179 9.560 1.00 97.50 276 GLN A N 1
ATOM 2209 C CA . GLN A 1 276 ? -22.453 1.044 9.370 1.00 97.50 276 GLN A CA 1
ATOM 2210 C C . GLN A 1 276 ? -21.718 -0.170 8.794 1.00 97.50 276 GLN A C 1
ATOM 2212 O O . GLN A 1 276 ? -21.846 -1.270 9.335 1.00 97.50 276 GLN A O 1
ATOM 2217 N N . ALA A 1 277 ? -20.929 0.035 7.741 1.00 97.75 277 ALA A N 1
ATOM 2218 C CA . ALA A 1 277 ? -20.186 -0.999 7.036 1.00 97.75 277 ALA A CA 1
ATOM 2219 C C . ALA A 1 277 ? -19.153 -1.674 7.953 1.00 97.75 277 ALA A C 1
ATOM 2221 O O . ALA A 1 277 ? -19.151 -2.898 8.088 1.00 97.75 277 ALA A O 1
ATOM 2222 N N . GLU A 1 278 ? -18.336 -0.891 8.658 1.00 97.94 278 GLU A N 1
ATOM 2223 C CA . GLU A 1 278 ? -17.325 -1.401 9.592 1.00 97.94 278 GLU A CA 1
ATOM 2224 C C . GLU A 1 278 ? -17.958 -2.109 10.791 1.00 97.94 278 GLU A C 1
ATOM 2226 O O . GLU A 1 278 ? -17.522 -3.199 11.158 1.00 97.94 278 GLU A O 1
ATOM 2231 N N . THR A 1 279 ? -19.046 -1.559 11.351 1.00 98.06 279 THR A N 1
ATOM 2232 C CA . THR A 1 279 ? -19.796 -2.225 12.432 1.00 98.06 279 THR A CA 1
ATOM 2233 C C . THR A 1 279 ? -20.342 -3.572 11.972 1.00 98.06 279 THR A C 1
ATOM 2235 O O . THR A 1 279 ? -20.235 -4.560 12.699 1.00 98.06 279 THR A O 1
ATOM 2238 N N . ARG A 1 280 ? -20.926 -3.626 10.769 1.00 97.94 280 ARG A N 1
ATOM 2239 C CA . ARG A 1 280 ? -21.504 -4.853 10.216 1.00 97.94 280 ARG A CA 1
ATOM 2240 C C . ARG A 1 280 ? -20.424 -5.891 9.940 1.00 97.94 280 ARG A C 1
ATOM 2242 O O . ARG A 1 280 ? -20.591 -7.034 10.345 1.00 97.94 280 ARG A O 1
ATOM 2249 N N . LEU A 1 281 ? -19.314 -5.502 9.302 1.00 98.31 281 LEU A N 1
ATOM 2250 C CA . LEU A 1 281 ? -18.202 -6.418 9.044 1.00 98.31 281 LEU A CA 1
ATOM 2251 C C . LEU A 1 281 ? -17.642 -6.979 10.350 1.00 98.31 281 LEU A C 1
ATOM 2253 O O . LEU A 1 281 ? -17.492 -8.189 10.493 1.00 98.31 281 LEU A O 1
ATOM 2257 N N . TRP A 1 282 ? -17.359 -6.104 11.312 1.00 98.31 282 TRP A N 1
ATOM 2258 C CA . TRP A 1 282 ? -16.733 -6.524 12.552 1.00 98.31 282 TRP A CA 1
ATOM 2259 C C . TRP A 1 282 ? -17.633 -7.463 13.357 1.00 98.31 282 TRP A C 1
ATOM 2261 O O . TRP A 1 282 ? -17.227 -8.571 13.702 1.00 98.31 282 TRP A O 1
ATOM 2271 N N . ASN A 1 283 ? -18.876 -7.053 13.611 1.00 97.38 283 ASN A N 1
ATOM 2272 C CA . ASN A 1 283 ? -19.766 -7.802 14.492 1.00 97.38 283 ASN A CA 1
ATOM 2273 C C . ASN A 1 283 ? -20.308 -9.082 13.854 1.00 97.38 283 ASN A C 1
ATOM 2275 O O . ASN A 1 283 ? -20.484 -10.062 14.569 1.00 97.38 283 ASN A O 1
ATOM 2279 N N . ASN A 1 284 ? -20.570 -9.088 12.543 1.00 97.38 284 ASN A N 1
ATOM 2280 C CA . ASN A 1 284 ? -21.201 -10.237 11.889 1.00 97.38 284 ASN A CA 1
ATOM 2281 C C . ASN A 1 284 ? -20.193 -11.247 11.342 1.00 97.38 284 ASN A C 1
ATOM 2283 O O . ASN A 1 284 ? -20.592 -12.373 11.067 1.00 97.38 284 ASN A O 1
ATOM 2287 N N . HIS A 1 285 ? -18.930 -10.850 11.150 1.00 97.62 285 HIS A N 1
ATOM 2288 C CA . HIS A 1 285 ? -17.925 -11.707 10.521 1.00 97.62 285 HIS A CA 1
ATOM 2289 C C . HIS A 1 285 ? -16.684 -11.903 11.389 1.00 97.62 285 HIS A C 1
ATOM 2291 O O . HIS A 1 285 ? -16.307 -13.034 11.682 1.00 97.62 285 HIS A O 1
ATOM 2297 N N . VAL A 1 286 ? -16.049 -10.824 11.856 1.00 97.94 286 VAL A N 1
ATOM 2298 C CA . VAL A 1 286 ? -14.810 -10.958 12.646 1.00 97.94 286 VAL A CA 1
ATOM 2299 C C . VAL A 1 286 ? -15.089 -11.540 14.031 1.00 97.94 286 VAL A C 1
ATOM 2301 O O . VAL A 1 286 ? -14.407 -12.465 14.453 1.00 97.94 286 VAL A O 1
ATOM 2304 N N . MET A 1 287 ? -16.106 -11.037 14.732 1.00 97.44 287 MET A N 1
ATOM 2305 C CA . MET A 1 287 ? -16.433 -11.492 16.089 1.00 97.44 287 MET A CA 1
ATOM 2306 C C . MET A 1 287 ? -17.096 -12.876 16.132 1.00 97.44 287 MET A C 1
ATOM 2308 O O . MET A 1 287 ? -17.090 -13.511 17.182 1.00 97.44 287 MET A O 1
ATOM 2312 N N . THR A 1 288 ? -17.670 -13.338 15.019 1.00 96.50 288 THR A N 1
ATOM 2313 C CA . THR A 1 288 ? -18.352 -14.640 14.897 1.00 96.50 288 THR A CA 1
ATOM 2314 C C . THR A 1 288 ? -17.476 -15.709 14.243 1.00 96.50 288 THR A C 1
ATOM 2316 O O . THR A 1 288 ? -17.774 -16.894 14.357 1.00 96.50 288 THR A O 1
ATOM 2319 N N . GLY A 1 289 ? -16.405 -15.310 13.549 1.00 92.44 289 GLY A N 1
ATOM 2320 C CA . GLY A 1 289 ? -15.602 -16.205 12.716 1.00 92.44 289 GLY A CA 1
ATOM 2321 C C . GLY A 1 289 ? -16.254 -16.557 11.371 1.00 92.44 289 GLY A C 1
ATOM 2322 O O . GLY A 1 289 ? -15.697 -17.355 10.615 1.00 92.44 289 GLY A O 1
ATOM 2323 N N . GLU A 1 290 ? -17.418 -15.984 11.045 1.00 94.31 290 GLU A N 1
ATOM 2324 C CA . GLU A 1 290 ? -18.124 -16.250 9.791 1.00 94.31 290 GLU A CA 1
ATOM 2325 C C . GLU A 1 290 ? -17.523 -15.449 8.634 1.00 94.31 290 GLU A C 1
ATOM 2327 O O . GLU A 1 290 ? -17.445 -14.223 8.669 1.00 94.31 290 GLU A O 1
ATOM 2332 N N . LEU A 1 291 ? -17.142 -16.121 7.550 1.00 91.12 291 LEU A N 1
ATOM 2333 C CA . LEU A 1 291 ? -16.539 -15.448 6.400 1.00 91.12 291 LEU A CA 1
ATOM 2334 C C . LEU A 1 291 ? -17.608 -14.801 5.502 1.00 91.12 291 LEU A C 1
ATOM 2336 O O . LEU A 1 291 ? -18.557 -15.486 5.113 1.00 91.12 291 LEU A O 1
ATOM 2340 N N . PRO A 1 292 ? -17.444 -13.530 5.086 1.00 92.62 292 PRO A N 1
ATOM 2341 C CA . PRO A 1 292 ? -18.377 -12.895 4.166 1.00 92.62 292 PRO A CA 1
ATOM 2342 C C . PRO A 1 292 ? -18.309 -13.543 2.776 1.00 92.62 292 PRO A C 1
ATOM 2344 O O . PRO A 1 292 ? -17.251 -13.990 2.311 1.00 92.62 292 PRO A O 1
ATOM 2347 N N . VAL A 1 293 ? -19.451 -13.564 2.088 1.00 88.12 293 VAL A N 1
ATOM 2348 C CA . VAL A 1 293 ? -19.539 -13.974 0.681 1.00 88.12 293 VAL A CA 1
ATOM 2349 C C . VAL A 1 293 ? -19.035 -12.825 -0.180 1.00 88.12 293 VAL A C 1
ATOM 2351 O O . VAL A 1 293 ? -19.594 -11.733 -0.146 1.00 88.12 293 VAL A O 1
ATOM 2354 N N . VAL A 1 294 ? -17.971 -13.044 -0.950 1.00 83.75 294 VAL A N 1
ATOM 2355 C CA . VAL A 1 294 ? -17.431 -12.000 -1.829 1.00 83.75 294 VAL A CA 1
ATOM 2356 C C . VAL A 1 294 ? -18.430 -11.744 -2.964 1.00 83.75 294 VAL A C 1
ATOM 2358 O O . VAL A 1 294 ? -18.831 -12.711 -3.616 1.00 83.75 294 VAL A O 1
ATOM 2361 N N . PRO A 1 295 ? -18.827 -10.481 -3.223 1.00 76.50 295 PRO A N 1
ATOM 2362 C CA . PRO A 1 295 ? -19.635 -10.141 -4.383 1.00 76.50 295 PRO A CA 1
ATOM 2363 C C . PRO A 1 295 ? -18.931 -10.659 -5.637 1.00 76.50 295 PRO A C 1
ATOM 2365 O O . PRO A 1 295 ? -17.793 -10.282 -5.922 1.00 76.50 295 PRO A O 1
ATOM 2368 N N . SER A 1 296 ? -19.575 -11.581 -6.347 1.00 64.62 296 SER A N 1
ATOM 2369 C CA . SER A 1 296 ? -19.090 -11.990 -7.664 1.00 64.62 296 SER A CA 1
ATOM 2370 C C . SER A 1 296 ? -19.360 -10.851 -8.644 1.00 64.62 296 SER A C 1
ATOM 2372 O O . SER A 1 296 ? -20.359 -10.147 -8.465 1.00 64.62 296 SER A O 1
ATOM 2374 N N . PRO A 1 297 ? -18.506 -10.644 -9.663 1.00 58.69 297 PRO A N 1
ATOM 2375 C CA . PRO A 1 297 ? -18.839 -9.725 -10.738 1.00 58.69 297 PRO A CA 1
ATOM 2376 C C . PRO A 1 297 ? -20.229 -10.091 -11.248 1.00 58.69 297 PRO A C 1
ATOM 2378 O O . PRO A 1 297 ? -20.490 -11.265 -11.521 1.00 58.69 297 PRO A O 1
ATOM 2381 N N . ALA A 1 298 ? -21.130 -9.113 -11.319 1.00 58.34 298 ALA A N 1
ATOM 2382 C CA . ALA A 1 298 ? -22.399 -9.343 -11.981 1.00 58.34 298 ALA A CA 1
ATOM 2383 C C . ALA A 1 298 ? -22.089 -9.822 -13.403 1.00 58.34 298 ALA A C 1
ATOM 2385 O O . ALA A 1 298 ? -21.263 -9.218 -14.094 1.00 58.34 298 ALA A O 1
ATOM 2386 N N . ASN A 1 299 ? -22.724 -10.915 -13.829 1.00 57.97 299 ASN A N 1
ATOM 2387 C CA . ASN A 1 299 ? -22.676 -11.289 -15.233 1.00 57.97 299 ASN A CA 1
ATOM 2388 C C . ASN A 1 299 ? -23.200 -10.095 -16.030 1.00 57.97 299 ASN A C 1
ATOM 2390 O O . ASN A 1 299 ? -24.270 -9.567 -15.720 1.00 57.97 299 ASN A O 1
ATOM 2394 N N . LEU A 1 300 ? -22.436 -9.656 -17.029 1.00 61.09 300 LEU A N 1
ATOM 2395 C CA . LEU A 1 300 ? -22.927 -8.685 -17.994 1.00 61.09 300 LEU A CA 1
ATOM 2396 C C . LEU A 1 300 ? -24.045 -9.377 -18.769 1.00 61.09 300 LEU A C 1
ATOM 2398 O O . LEU A 1 300 ? -23.786 -10.154 -19.682 1.00 61.09 300 LEU A O 1
ATOM 2402 N N . ASN A 1 301 ? -25.278 -9.142 -18.340 1.00 62.53 301 ASN A N 1
ATOM 2403 C CA . ASN A 1 301 ? -26.469 -9.681 -18.965 1.00 62.53 301 ASN A CA 1
ATOM 2404 C C . ASN A 1 301 ? -27.311 -8.477 -19.389 1.00 62.53 301 ASN A C 1
ATOM 2406 O O . ASN A 1 301 ? -28.113 -7.990 -18.594 1.00 62.53 301 ASN A O 1
ATOM 2410 N N . PRO A 1 302 ? -27.038 -7.891 -20.569 1.00 66.75 302 PRO A N 1
ATOM 2411 C CA . PRO A 1 302 ? -27.873 -6.826 -21.093 1.00 66.75 302 PRO A CA 1
ATOM 2412 C C . PRO A 1 302 ? -29.321 -7.314 -21.125 1.00 66.75 302 PRO A C 1
ATOM 2414 O O . PRO A 1 302 ? -29.574 -8.422 -21.584 1.00 66.75 302 PRO A O 1
ATOM 2417 N N . ASP A 1 303 ? -30.272 -6.472 -20.721 1.00 73.12 303 ASP A N 1
ATOM 2418 C CA . ASP A 1 303 ? -31.711 -6.797 -20.784 1.00 73.12 303 ASP A CA 1
ATOM 2419 C C . ASP A 1 303 ? -32.222 -7.026 -22.227 1.00 73.12 303 ASP A C 1
ATOM 2421 O O . ASP A 1 303 ? -33.382 -7.357 -22.453 1.00 73.12 303 ASP A O 1
ATOM 2425 N N . ASP A 1 304 ? -31.356 -6.805 -23.216 1.00 75.88 304 ASP A N 1
ATOM 2426 C CA . ASP A 1 304 ? -31.610 -6.917 -24.641 1.00 75.88 304 ASP A CA 1
ATOM 2427 C C . ASP A 1 304 ? -30.753 -8.053 -25.213 1.00 75.88 304 ASP A C 1
ATOM 2429 O O . ASP A 1 304 ? -29.531 -7.920 -25.342 1.00 75.88 304 ASP A O 1
ATOM 2433 N N . GLU A 1 305 ? -31.403 -9.159 -25.582 1.00 76.25 305 GLU A N 1
ATOM 2434 C CA . GLU A 1 305 ? -30.764 -10.335 -26.187 1.00 76.25 305 GLU A CA 1
ATOM 2435 C C . GLU A 1 305 ? -29.915 -9.973 -27.415 1.00 76.25 305 GLU A C 1
ATOM 2437 O O . GLU A 1 305 ? -28.866 -10.576 -27.640 1.00 76.25 305 GLU A O 1
ATOM 2442 N N . ARG A 1 306 ? -30.289 -8.931 -28.175 1.00 75.56 306 ARG A N 1
ATOM 2443 C CA . ARG A 1 306 ? -29.495 -8.476 -29.327 1.00 75.56 306 ARG A CA 1
ATOM 2444 C C . ARG A 1 306 ? -28.186 -7.829 -28.897 1.00 75.56 306 ARG A C 1
ATOM 2446 O O . ARG A 1 306 ? -27.169 -8.006 -29.562 1.00 75.56 306 ARG A O 1
ATOM 2453 N N . LYS A 1 307 ? -28.188 -7.088 -27.784 1.00 76.56 307 LYS A N 1
ATOM 2454 C CA . LYS A 1 307 ? -26.958 -6.510 -27.221 1.00 76.56 307 LYS A CA 1
ATOM 2455 C C . LYS A 1 307 ? -26.063 -7.593 -26.644 1.00 76.56 307 LYS A C 1
ATOM 2457 O O . LYS A 1 307 ? -24.853 -7.498 -26.810 1.00 76.56 307 LYS A O 1
ATOM 2462 N N . LEU A 1 308 ? -26.640 -8.614 -26.009 1.00 74.38 308 LEU A N 1
ATOM 2463 C CA . LEU A 1 308 ? -25.875 -9.758 -25.518 1.00 74.38 308 LEU A CA 1
ATOM 2464 C C . LEU A 1 308 ? -25.180 -10.494 -26.674 1.00 74.38 308 LEU A C 1
ATOM 2466 O O . LEU A 1 308 ? -23.970 -10.692 -26.607 1.00 74.38 308 LEU A O 1
ATOM 2470 N N . ALA A 1 309 ? -25.906 -10.797 -27.754 1.00 75.56 309 ALA A N 1
ATOM 2471 C CA . ALA A 1 309 ? -25.347 -11.443 -28.944 1.00 75.56 309 ALA A CA 1
ATOM 2472 C C . ALA A 1 309 ? -24.245 -10.595 -29.611 1.00 75.56 309 ALA A C 1
ATOM 2474 O O . ALA A 1 309 ? -23.167 -11.100 -29.929 1.00 75.56 309 ALA A O 1
ATOM 2475 N N . ALA A 1 310 ? -24.465 -9.282 -29.750 1.00 80.31 310 ALA A N 1
ATOM 2476 C CA . ALA A 1 310 ? -23.455 -8.368 -30.283 1.00 80.31 310 ALA A CA 1
ATOM 2477 C C . ALA A 1 310 ? -22.200 -8.308 -29.393 1.00 80.31 310 ALA A C 1
ATOM 2479 O O . ALA A 1 310 ? -21.077 -8.341 -29.892 1.00 80.31 310 ALA A O 1
ATOM 2480 N N . MET A 1 311 ? -22.374 -8.263 -28.067 1.00 77.06 311 MET A N 1
ATOM 2481 C CA . MET A 1 311 ? -21.256 -8.286 -27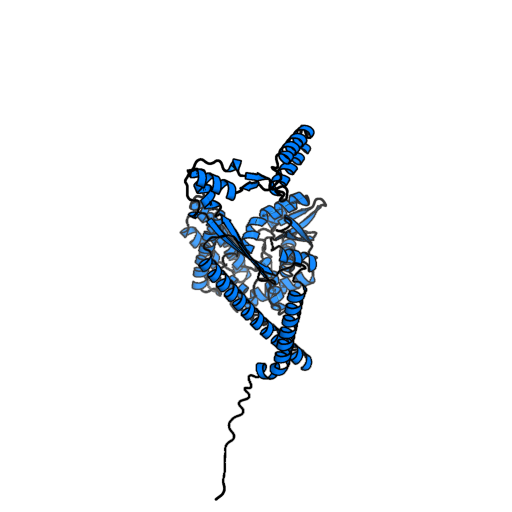.121 1.00 77.06 311 MET A CA 1
ATOM 2482 C C . MET A 1 311 ? -20.477 -9.600 -27.191 1.00 77.06 311 MET A C 1
ATOM 2484 O O . MET A 1 311 ? -19.251 -9.568 -27.204 1.00 77.06 311 MET A O 1
ATOM 2488 N N . GLN A 1 312 ? -21.160 -10.743 -27.257 1.00 75.62 312 GLN A N 1
ATOM 2489 C CA . GLN A 1 312 ? -20.518 -12.053 -27.390 1.00 75.62 312 GLN A CA 1
ATOM 2490 C C . GLN A 1 312 ? -19.711 -12.153 -28.687 1.00 75.62 312 GLN A C 1
ATOM 2492 O O . GLN A 1 312 ? -18.570 -12.610 -28.653 1.00 75.62 312 GLN A O 1
ATOM 2497 N N . THR A 1 313 ? -20.259 -11.643 -29.791 1.00 78.19 313 THR A N 1
ATOM 2498 C CA . THR A 1 313 ? -19.578 -11.602 -31.093 1.00 78.19 313 THR A CA 1
ATOM 2499 C C . THR A 1 313 ? -18.302 -10.770 -31.028 1.00 78.19 313 THR A C 1
ATOM 2501 O O . THR A 1 313 ? -17.226 -11.269 -31.351 1.00 78.19 313 THR A O 1
ATOM 2504 N N . LEU A 1 314 ? -18.385 -9.541 -30.510 1.00 78.25 314 LEU A N 1
ATOM 2505 C CA . LEU A 1 314 ? -17.225 -8.654 -30.377 1.00 78.25 314 LEU A CA 1
ATOM 2506 C C . LEU A 1 314 ? -16.157 -9.219 -29.428 1.00 78.25 314 LEU A C 1
ATOM 2508 O O . LEU A 1 314 ? -14.961 -9.099 -29.690 1.00 78.25 314 LEU A O 1
ATOM 2512 N N . VAL A 1 315 ? -16.568 -9.848 -28.322 1.00 75.75 315 VAL A N 1
ATOM 2513 C CA . VAL A 1 315 ? -15.634 -10.493 -27.385 1.00 75.75 315 VAL A CA 1
ATOM 2514 C C . VAL A 1 315 ? -14.942 -11.687 -28.042 1.00 75.75 315 VAL A C 1
ATOM 2516 O O . VAL A 1 315 ? -13.736 -11.853 -27.857 1.00 75.75 315 VAL A O 1
ATOM 2519 N N . MET A 1 316 ? -15.665 -12.488 -28.828 1.00 74.31 316 MET A N 1
ATOM 2520 C CA . MET A 1 316 ? -15.089 -13.614 -29.564 1.00 74.31 316 MET A CA 1
ATOM 2521 C C . MET A 1 316 ? -14.102 -13.138 -30.636 1.00 74.31 316 MET A C 1
ATOM 2523 O O . MET A 1 316 ? -12.979 -13.637 -30.691 1.00 74.31 316 MET A O 1
ATOM 2527 N N . GLN A 1 317 ? -14.465 -12.115 -31.417 1.00 72.50 317 GLN A N 1
ATOM 2528 C CA . GLN A 1 317 ? -13.565 -11.472 -32.382 1.00 72.50 317 GLN A CA 1
ATOM 2529 C C . GLN A 1 317 ? -12.279 -10.985 -31.701 1.00 72.50 317 GLN A C 1
ATOM 2531 O O . GLN A 1 317 ? -11.177 -11.340 -32.120 1.00 72.50 317 GLN A O 1
ATOM 2536 N N . ALA A 1 318 ? -12.400 -10.255 -30.587 1.00 66.12 318 ALA A N 1
ATOM 2537 C CA . ALA A 1 318 ? -11.247 -9.784 -29.825 1.00 66.12 318 ALA A CA 1
ATOM 2538 C C . ALA A 1 318 ? -10.376 -10.936 -29.287 1.00 66.12 318 ALA A C 1
ATOM 2540 O O . ALA A 1 318 ? -9.147 -10.827 -29.278 1.00 66.12 318 ALA A O 1
ATOM 2541 N N . ALA A 1 319 ? -10.989 -12.041 -28.850 1.00 67.12 319 ALA A N 1
ATOM 2542 C CA . ALA A 1 319 ? -10.269 -13.218 -28.374 1.00 67.12 319 ALA A CA 1
ATOM 2543 C C . ALA A 1 319 ? -9.464 -13.890 -29.498 1.00 67.12 319 ALA A C 1
ATOM 2545 O O . ALA A 1 319 ? -8.275 -14.156 -29.312 1.00 67.12 319 ALA A O 1
ATOM 2546 N N . VAL A 1 320 ? -10.067 -14.100 -30.672 1.00 69.00 320 VAL A N 1
ATOM 2547 C CA . VAL A 1 320 ? -9.381 -14.709 -31.823 1.00 69.00 320 VAL A CA 1
ATOM 2548 C C . VAL A 1 320 ? -8.246 -13.818 -32.327 1.00 69.00 320 VAL A C 1
ATOM 2550 O O . VAL A 1 320 ? -7.134 -14.306 -32.530 1.00 69.00 320 VAL A O 1
ATOM 2553 N N . LEU A 1 321 ? -8.476 -12.508 -32.457 1.00 65.62 321 LEU A N 1
ATOM 2554 C CA . LEU A 1 321 ? -7.434 -11.556 -32.855 1.00 65.62 321 LEU A CA 1
ATOM 2555 C C . LEU A 1 321 ? -6.261 -11.552 -31.876 1.00 65.62 321 LEU A C 1
ATOM 2557 O O . LEU A 1 321 ? -5.105 -11.503 -32.295 1.00 65.62 321 LEU A O 1
ATOM 2561 N N . LYS A 1 322 ? -6.541 -11.649 -30.571 1.00 65.56 322 LYS A N 1
ATOM 2562 C CA . LYS A 1 322 ? -5.496 -11.772 -29.555 1.00 65.56 322 LYS A CA 1
ATOM 2563 C C . LYS A 1 322 ? -4.690 -13.061 -29.722 1.00 65.56 322 LYS A C 1
ATOM 2565 O O . LYS A 1 322 ? -3.466 -12.999 -29.731 1.00 65.56 322 LYS A O 1
ATOM 2570 N N . MET A 1 323 ? -5.353 -14.204 -29.901 1.00 66.88 323 MET A N 1
ATOM 2571 C CA . MET A 1 323 ? -4.672 -15.485 -30.131 1.00 66.88 323 MET A CA 1
ATOM 2572 C C . MET A 1 323 ? -3.801 -15.447 -31.396 1.00 66.88 323 MET A C 1
ATOM 2574 O O . MET A 1 323 ? -2.660 -15.908 -31.375 1.00 66.88 323 MET A O 1
ATOM 2578 N N . ALA A 1 324 ? -4.302 -14.848 -32.479 1.00 67.00 324 ALA A N 1
ATOM 2579 C CA . ALA A 1 324 ? -3.540 -14.653 -33.708 1.00 67.00 324 ALA A CA 1
ATOM 2580 C C . ALA A 1 324 ? -2.329 -13.730 -33.491 1.00 67.00 324 ALA A C 1
ATOM 2582 O O . ALA A 1 324 ? -1.238 -14.034 -33.970 1.00 67.00 324 ALA A O 1
ATOM 2583 N N . ALA A 1 325 ? -2.489 -12.632 -32.745 1.00 66.31 325 ALA A N 1
ATOM 2584 C CA . ALA A 1 325 ? -1.396 -11.718 -32.419 1.00 66.31 325 ALA A CA 1
ATOM 2585 C C . ALA A 1 325 ? -0.291 -12.401 -31.594 1.00 66.31 325 ALA A C 1
ATOM 2587 O O . ALA A 1 325 ? 0.890 -12.225 -31.901 1.00 66.31 325 ALA A O 1
ATOM 2588 N N . ASP A 1 326 ? -0.664 -13.211 -30.600 1.00 62.69 326 ASP A N 1
ATOM 2589 C CA . ASP A 1 326 ? 0.275 -13.964 -29.762 1.00 62.69 326 ASP A CA 1
ATOM 2590 C C . ASP A 1 326 ? 1.072 -14.996 -30.595 1.00 62.69 326 ASP A C 1
ATOM 2592 O O . ASP A 1 326 ? 2.302 -15.092 -30.484 1.00 62.69 326 ASP A O 1
ATOM 2596 N N . GLU A 1 327 ? 0.404 -15.716 -31.503 1.00 76.19 327 GLU A N 1
ATOM 2597 C CA . GLU A 1 327 ? 1.042 -16.677 -32.417 1.00 76.19 327 GLU A CA 1
ATOM 2598 C C . GLU A 1 327 ? 1.945 -15.981 -33.453 1.00 76.19 327 GLU A C 1
ATOM 2600 O O . GLU A 1 327 ? 3.080 -16.406 -33.688 1.00 76.19 327 GLU A O 1
ATOM 2605 N N . ILE A 1 328 ? 1.493 -14.872 -34.051 1.00 76.81 328 ILE A N 1
ATOM 2606 C CA . ILE A 1 328 ? 2.304 -14.065 -34.978 1.00 76.81 328 ILE A CA 1
ATOM 2607 C C . ILE A 1 328 ? 3.550 -13.532 -34.266 1.00 76.81 328 ILE A C 1
ATOM 2609 O O . ILE A 1 328 ? 4.646 -13.604 -34.828 1.00 76.81 328 ILE A O 1
ATOM 2613 N N . GLY A 1 329 ? 3.408 -13.037 -33.033 1.00 69.19 329 GLY A N 1
ATOM 2614 C CA . GLY A 1 329 ? 4.527 -12.583 -32.208 1.00 69.19 329 GLY A CA 1
ATOM 2615 C C . GLY A 1 329 ? 5.539 -13.701 -31.953 1.00 69.19 329 GLY A C 1
ATOM 2616 O O . GLY A 1 329 ? 6.745 -13.503 -32.121 1.00 69.19 329 GLY A O 1
ATOM 2617 N N . THR A 1 330 ? 5.054 -14.904 -31.646 1.00 73.75 330 THR A N 1
ATOM 2618 C CA . THR A 1 330 ? 5.891 -16.098 -31.466 1.00 73.75 330 THR A CA 1
ATOM 2619 C C . THR A 1 330 ? 6.670 -16.431 -32.739 1.00 73.75 330 THR A C 1
ATOM 2621 O O . THR A 1 330 ? 7.903 -16.490 -32.719 1.00 73.75 330 THR A O 1
ATOM 2624 N N . ARG A 1 331 ? 5.989 -16.535 -33.886 1.00 73.81 331 ARG A N 1
ATOM 2625 C CA . ARG A 1 331 ? 6.637 -16.822 -35.178 1.00 73.81 331 ARG A CA 1
ATOM 2626 C C . ARG A 1 331 ? 7.603 -15.731 -35.621 1.00 73.81 331 ARG A C 1
ATOM 2628 O O . ARG A 1 331 ? 8.634 -16.031 -36.225 1.00 73.81 331 ARG A O 1
ATOM 2635 N N . GLN A 1 332 ? 7.306 -14.467 -35.321 1.00 81.62 332 GLN A N 1
ATOM 2636 C CA . GLN A 1 332 ? 8.220 -13.357 -35.580 1.00 81.62 332 GLN A CA 1
ATOM 2637 C C . GLN A 1 332 ? 9.529 -13.545 -34.805 1.00 81.62 332 GLN A C 1
ATOM 2639 O O . GLN A 1 332 ? 10.609 -13.411 -35.388 1.00 81.62 332 GLN A O 1
ATOM 2644 N N . MET A 1 333 ? 9.451 -13.878 -33.513 1.00 75.00 333 MET A N 1
ATOM 2645 C CA . MET A 1 333 ? 10.633 -14.140 -32.686 1.00 75.00 333 MET A CA 1
ATOM 2646 C C . MET A 1 333 ? 11.437 -15.334 -33.206 1.00 75.00 333 MET A C 1
ATOM 2648 O O . MET A 1 333 ? 12.660 -15.244 -33.314 1.00 75.00 333 MET A O 1
ATOM 2652 N N . GLU A 1 334 ? 10.776 -16.425 -33.593 1.00 80.06 334 GLU A N 1
ATOM 2653 C CA . GLU A 1 334 ? 11.440 -17.589 -34.188 1.00 80.06 334 GLU A CA 1
ATOM 2654 C C . GLU A 1 334 ? 12.157 -17.246 -35.497 1.00 80.06 334 GLU A C 1
ATOM 2656 O O . GLU A 1 334 ? 13.320 -17.611 -35.687 1.00 80.06 334 GLU A O 1
ATOM 2661 N N . ALA A 1 335 ? 11.494 -16.514 -36.396 1.00 79.56 335 ALA A N 1
ATOM 2662 C CA . ALA A 1 335 ? 12.083 -16.077 -37.656 1.00 79.56 335 ALA A CA 1
ATOM 2663 C C . ALA A 1 335 ? 13.304 -15.176 -37.424 1.00 79.56 335 ALA A C 1
ATOM 2665 O O . ALA A 1 335 ? 14.334 -15.356 -38.078 1.00 79.56 335 ALA A O 1
ATOM 2666 N N . LEU A 1 336 ? 13.225 -14.256 -36.456 1.00 78.19 336 LEU A N 1
ATOM 2667 C CA . LEU A 1 336 ? 14.354 -13.417 -36.060 1.00 78.19 336 LEU A CA 1
ATOM 2668 C C . LEU A 1 336 ? 15.498 -14.255 -35.488 1.00 78.19 336 LEU A C 1
ATOM 2670 O O . LEU A 1 336 ? 16.635 -14.082 -35.913 1.00 78.19 336 LEU A O 1
ATOM 2674 N N . ASN A 1 337 ? 15.224 -15.195 -34.587 1.00 79.19 337 ASN A N 1
ATOM 2675 C CA . ASN A 1 337 ? 16.255 -16.060 -34.010 1.00 79.19 337 ASN A CA 1
ATOM 2676 C C . ASN A 1 337 ? 16.939 -16.929 -35.072 1.00 79.19 337 ASN A C 1
ATOM 2678 O O . ASN A 1 337 ? 18.162 -17.063 -35.065 1.00 79.19 337 ASN A O 1
ATOM 2682 N N . ARG A 1 338 ? 16.181 -17.453 -36.041 1.00 83.19 338 ARG A N 1
ATOM 2683 C CA . ARG A 1 338 ? 16.735 -18.176 -37.194 1.00 83.19 338 ARG A CA 1
ATOM 2684 C C . ARG A 1 338 ? 17.601 -17.272 -38.065 1.00 83.19 338 ARG A C 1
ATOM 2686 O O . ARG A 1 338 ? 18.698 -17.678 -38.438 1.00 83.19 338 ARG A O 1
ATOM 2693 N N . ALA A 1 339 ? 17.148 -16.053 -38.358 1.00 78.56 339 ALA A N 1
ATOM 2694 C CA . ALA A 1 339 ? 17.938 -15.082 -39.111 1.00 78.56 339 ALA A CA 1
ATOM 2695 C C . ALA A 1 339 ? 19.261 -14.770 -38.393 1.00 78.56 339 ALA A C 1
ATOM 2697 O O . ALA A 1 339 ? 20.320 -14.810 -39.014 1.00 78.56 339 ALA A O 1
ATOM 2698 N N . LYS A 1 340 ? 19.221 -14.554 -37.074 1.00 76.12 340 LYS A N 1
ATOM 2699 C CA . LYS A 1 340 ? 20.412 -14.337 -36.243 1.00 76.12 340 LYS A CA 1
ATOM 2700 C C . LYS A 1 340 ? 21.364 -15.531 -36.267 1.00 76.12 340 LYS A C 1
ATOM 2702 O O . LYS A 1 340 ? 22.559 -15.346 -36.469 1.00 76.12 340 LYS A O 1
ATOM 2707 N N . ALA A 1 341 ? 20.844 -16.753 -36.133 1.00 79.25 341 ALA A N 1
ATOM 2708 C CA . ALA A 1 341 ? 21.644 -17.977 -36.179 1.00 79.25 341 ALA A CA 1
ATOM 2709 C C . ALA A 1 341 ? 22.347 -18.168 -37.535 1.00 79.25 341 ALA A C 1
ATOM 2711 O O . ALA A 1 341 ? 23.527 -18.514 -37.573 1.00 79.25 341 ALA A O 1
ATOM 2712 N N . VAL A 1 342 ? 21.651 -17.890 -38.644 1.00 79.94 342 VAL A N 1
ATOM 2713 C CA . VAL A 1 342 ? 22.236 -17.935 -39.995 1.00 79.94 342 VAL A CA 1
ATOM 2714 C C . VAL A 1 342 ? 23.377 -16.927 -40.127 1.00 79.94 342 VAL A C 1
ATOM 2716 O O . VAL A 1 342 ? 24.434 -17.262 -40.656 1.00 79.94 342 VAL A O 1
ATOM 2719 N N . VAL A 1 343 ? 23.193 -15.706 -39.621 1.00 71.38 343 VAL A N 1
ATOM 2720 C CA . VAL A 1 343 ? 24.223 -14.663 -39.707 1.00 71.38 343 VAL A CA 1
ATOM 2721 C C . VAL A 1 343 ? 25.420 -14.975 -38.804 1.00 71.38 343 VAL A C 1
ATOM 2723 O O . VAL A 1 343 ? 26.558 -14.866 -39.257 1.00 71.38 343 VAL A O 1
ATOM 2726 N N . LEU A 1 344 ? 25.187 -15.444 -37.574 1.00 68.31 344 LEU A N 1
ATOM 2727 C CA . LEU A 1 344 ? 26.241 -15.917 -36.667 1.00 68.31 344 LEU A CA 1
ATOM 2728 C C . LEU A 1 344 ? 27.084 -17.030 -37.305 1.00 68.31 344 LEU A C 1
ATOM 2730 O O . LEU A 1 344 ? 28.310 -16.966 -37.250 1.00 68.31 344 LEU A O 1
ATOM 2734 N N . GLY A 1 345 ? 26.436 -18.008 -37.947 1.00 66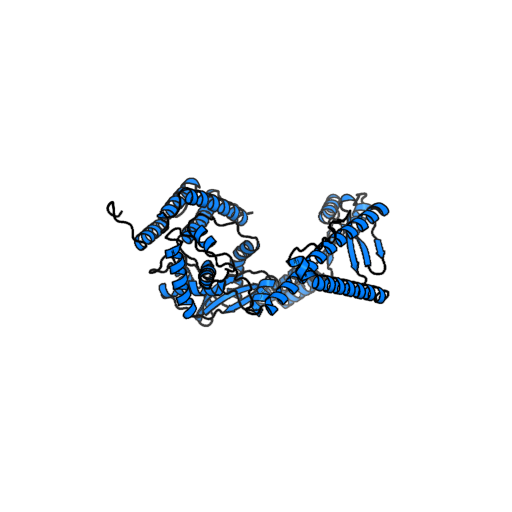.94 345 GLY A N 1
ATOM 2735 C CA . GLY A 1 345 ? 27.118 -19.113 -38.624 1.00 66.94 345 GLY A CA 1
ATOM 2736 C C . GLY A 1 345 ? 27.876 -18.707 -39.892 1.00 66.94 345 GLY A C 1
ATOM 2737 O O . GLY A 1 345 ? 28.834 -19.380 -40.263 1.00 66.94 345 GLY A O 1
ATOM 2738 N N . ALA A 1 346 ? 27.474 -17.618 -40.553 1.00 64.81 346 ALA A N 1
ATOM 2739 C CA . ALA A 1 346 ? 28.080 -17.168 -41.804 1.00 64.81 346 ALA A CA 1
ATOM 2740 C C . ALA A 1 346 ? 29.227 -16.166 -41.616 1.00 64.81 346 ALA A C 1
ATOM 2742 O O . ALA A 1 346 ? 30.121 -16.119 -42.461 1.00 64.81 346 ALA A O 1
ATOM 2743 N N . THR A 1 347 ? 29.205 -15.336 -40.564 1.00 62.19 347 THR A N 1
ATOM 2744 C CA . THR A 1 347 ? 30.099 -14.168 -40.501 1.00 62.19 347 THR A CA 1
ATOM 2745 C C . THR A 1 347 ? 30.914 -14.020 -39.204 1.00 62.19 347 THR A C 1
ATOM 2747 O O . THR A 1 347 ? 31.697 -13.076 -39.107 1.00 62.19 347 THR A O 1
ATOM 2750 N N . ASN A 1 348 ? 30.837 -14.930 -38.221 1.00 63.12 348 ASN A N 1
ATOM 2751 C CA . ASN A 1 348 ? 31.440 -14.742 -36.881 1.00 63.12 348 ASN A CA 1
ATOM 2752 C C . ASN A 1 348 ? 30.990 -13.401 -36.231 1.00 63.12 348 ASN A C 1
ATOM 2754 O O . ASN A 1 348 ? 29.982 -12.810 -36.635 1.00 63.12 348 ASN A O 1
ATOM 2758 N N . LEU A 1 349 ? 31.697 -12.909 -35.201 1.00 59.56 349 LEU A N 1
ATOM 2759 C CA . LEU A 1 349 ? 31.491 -11.609 -34.524 1.00 59.56 349 LEU A CA 1
ATOM 2760 C C . LEU A 1 349 ? 31.714 -10.376 -35.440 1.00 59.56 349 LEU A C 1
ATOM 2762 O O . LEU A 1 349 ? 32.124 -9.319 -34.974 1.00 59.56 349 LEU A O 1
ATOM 2766 N N . SER A 1 350 ? 31.495 -10.480 -36.750 1.00 67.31 350 SER A N 1
ATOM 2767 C CA . SER A 1 350 ? 31.607 -9.336 -37.652 1.00 67.31 350 SER A CA 1
ATOM 2768 C C . SER A 1 350 ? 30.390 -8.419 -37.556 1.00 67.31 350 SER A C 1
ATOM 2770 O O . SER A 1 350 ? 29.230 -8.845 -37.548 1.00 67.31 350 SER A O 1
ATOM 2772 N N . GLU A 1 351 ? 30.691 -7.127 -37.505 1.00 75.62 351 GLU A N 1
ATOM 2773 C CA . GLU A 1 351 ? 29.728 -6.046 -37.649 1.00 75.62 351 GLU A CA 1
ATOM 2774 C C . GLU A 1 351 ? 29.232 -5.965 -39.087 1.00 75.62 351 GLU A C 1
ATOM 2776 O O . GLU A 1 351 ? 29.958 -6.255 -40.042 1.00 75.62 351 GLU A O 1
ATOM 2781 N N . GLY A 1 352 ? 27.987 -5.541 -39.258 1.00 79.62 352 GLY A N 1
ATOM 2782 C CA . GLY A 1 352 ? 27.434 -5.413 -40.591 1.00 79.62 352 GLY A CA 1
ATOM 2783 C C . GLY A 1 352 ? 25.958 -5.084 -40.608 1.00 79.62 352 GLY A C 1
ATOM 2784 O O . GLY A 1 352 ? 25.247 -5.149 -39.605 1.00 79.62 352 GLY A O 1
ATOM 2785 N N . ARG A 1 353 ? 25.491 -4.734 -41.801 1.00 81.25 353 ARG A N 1
ATOM 2786 C CA . ARG A 1 353 ? 24.095 -4.427 -42.072 1.00 81.25 353 ARG A CA 1
ATOM 2787 C C . ARG A 1 353 ? 23.597 -5.321 -43.193 1.00 81.25 353 ARG A C 1
ATOM 2789 O O . ARG A 1 353 ? 24.167 -5.321 -44.280 1.00 81.25 353 ARG A O 1
ATOM 2796 N N . ILE A 1 354 ? 22.496 -6.020 -42.941 1.00 81.19 354 ILE A N 1
ATOM 2797 C CA . ILE A 1 354 ? 21.744 -6.731 -43.972 1.00 81.19 354 ILE A CA 1
ATOM 2798 C C . ILE A 1 354 ? 20.503 -5.906 -44.275 1.00 81.19 354 ILE A C 1
ATOM 2800 O O . ILE A 1 354 ? 19.640 -5.724 -43.416 1.00 81.19 354 ILE A O 1
ATOM 2804 N N . ASP A 1 355 ? 20.429 -5.389 -45.498 1.00 80.06 355 ASP A N 1
ATOM 2805 C CA . ASP A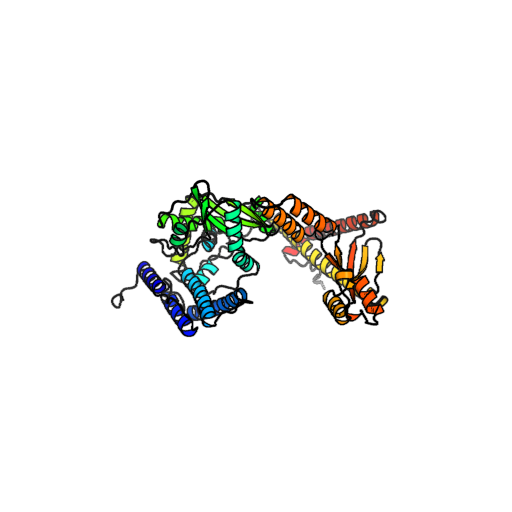 1 355 ? 19.260 -4.677 -46.000 1.00 80.06 355 ASP A CA 1
ATOM 2806 C C . ASP A 1 355 ? 18.404 -5.636 -46.836 1.00 80.06 355 ASP A C 1
ATOM 2808 O O . ASP A 1 355 ? 18.800 -6.058 -47.920 1.00 80.06 355 ASP A O 1
ATOM 2812 N N . ALA A 1 356 ? 17.234 -5.993 -46.311 1.00 79.12 356 ALA A N 1
ATOM 2813 C CA . ALA A 1 356 ? 16.238 -6.817 -46.990 1.00 79.12 356 ALA A CA 1
ATOM 2814 C C . ALA A 1 356 ? 15.199 -5.956 -47.741 1.00 79.12 356 ALA A C 1
ATOM 2816 O O . ALA A 1 356 ? 14.089 -6.405 -48.028 1.00 79.12 356 ALA A O 1
ATOM 2817 N N . GLY A 1 357 ? 15.511 -4.684 -48.008 1.00 78.50 357 GLY A N 1
ATOM 2818 C CA . GLY A 1 357 ? 14.653 -3.710 -48.675 1.00 78.50 357 GLY A CA 1
ATOM 2819 C C . GLY A 1 357 ? 13.601 -3.108 -47.742 1.00 78.50 357 GLY A C 1
ATOM 2820 O O . GLY A 1 357 ? 13.601 -1.900 -47.486 1.00 78.50 357 GLY A O 1
ATOM 2821 N N . ILE A 1 358 ? 12.698 -3.942 -47.228 1.00 74.56 358 ILE A N 1
ATOM 2822 C CA . ILE A 1 358 ? 11.606 -3.528 -46.327 1.00 74.56 358 ILE A CA 1
ATOM 2823 C C . ILE A 1 358 ? 12.014 -3.542 -44.853 1.00 74.56 358 ILE A C 1
ATOM 2825 O O . ILE A 1 358 ? 11.357 -2.926 -44.017 1.00 74.56 358 ILE A O 1
ATOM 2829 N N . ALA A 1 359 ? 13.112 -4.221 -44.531 1.00 80.88 359 ALA A N 1
ATOM 2830 C CA . ALA A 1 359 ? 13.648 -4.323 -43.188 1.00 80.88 359 ALA A CA 1
ATOM 2831 C C . ALA A 1 359 ? 15.172 -4.360 -43.222 1.00 80.88 359 ALA A C 1
ATOM 2833 O O . ALA A 1 359 ? 15.794 -4.673 -44.237 1.00 80.88 359 ALA A O 1
ATOM 2834 N N . THR A 1 360 ? 15.776 -4.028 -42.096 1.00 81.31 360 THR A N 1
ATOM 2835 C CA . THR A 1 360 ? 17.217 -4.017 -41.921 1.00 81.31 360 THR A CA 1
ATOM 2836 C C . THR A 1 360 ? 17.566 -4.721 -40.622 1.00 81.31 360 THR A C 1
ATOM 2838 O O . THR A 1 360 ? 17.028 -4.378 -39.569 1.00 81.31 360 THR A O 1
ATOM 2841 N N . LEU A 1 361 ? 18.491 -5.675 -40.701 1.00 82.94 361 LEU A N 1
ATOM 2842 C CA . LEU A 1 361 ? 19.168 -6.240 -39.541 1.00 82.94 361 LEU A CA 1
ATOM 2843 C C . LEU A 1 361 ? 20.534 -5.563 -39.419 1.00 82.94 361 LEU A C 1
ATOM 2845 O O . LEU A 1 361 ? 21.375 -5.701 -40.308 1.00 82.94 361 LEU A O 1
ATOM 2849 N N . ASN A 1 362 ? 20.745 -4.822 -38.336 1.00 81.81 362 ASN A N 1
ATOM 2850 C CA . ASN A 1 362 ? 22.036 -4.219 -38.021 1.00 81.81 362 ASN A CA 1
ATOM 2851 C C . ASN A 1 362 ? 22.699 -5.010 -36.900 1.00 81.81 362 ASN A C 1
ATOM 2853 O O . ASN A 1 362 ? 22.077 -5.241 -35.863 1.00 81.81 362 ASN A O 1
ATOM 2857 N N . ARG A 1 363 ? 23.962 -5.370 -37.102 1.00 82.81 363 ARG A N 1
ATOM 2858 C CA . ARG A 1 363 ? 24.847 -5.937 -36.088 1.00 82.81 363 ARG A CA 1
ATOM 2859 C C . ARG A 1 363 ? 25.929 -4.911 -35.811 1.00 82.81 363 ARG A C 1
ATOM 2861 O O . ARG A 1 363 ? 26.722 -4.595 -36.696 1.00 82.81 363 ARG A O 1
ATOM 2868 N N . THR A 1 364 ? 25.927 -4.376 -34.603 1.00 81.94 364 THR A N 1
ATOM 2869 C CA . THR A 1 364 ? 26.941 -3.438 -34.129 1.00 81.94 364 THR A CA 1
ATOM 2870 C C . THR A 1 364 ? 27.709 -4.096 -33.004 1.00 81.94 364 THR A C 1
ATOM 2872 O O . THR A 1 364 ? 27.132 -4.835 -32.200 1.00 81.94 364 THR A O 1
ATOM 2875 N N . ARG A 1 365 ? 29.009 -3.830 -32.932 1.00 82.50 365 ARG A N 1
ATOM 2876 C CA . ARG A 1 365 ? 29.807 -4.285 -31.803 1.00 82.50 365 ARG A CA 1
ATOM 2877 C C . ARG A 1 365 ? 29.294 -3.620 -30.543 1.00 82.50 365 ARG A C 1
ATOM 2879 O O . ARG A 1 365 ? 28.902 -2.454 -30.548 1.00 82.50 365 ARG A O 1
ATOM 2886 N N . LYS A 1 366 ? 29.252 -4.407 -29.480 1.00 88.06 366 LYS A N 1
ATOM 2887 C CA . LYS A 1 366 ? 28.933 -3.933 -28.147 1.00 88.06 366 LYS A CA 1
ATOM 2888 C C . LYS A 1 366 ? 29.974 -4.493 -27.200 1.00 88.06 366 LYS A C 1
ATOM 2890 O O . LYS A 1 366 ? 30.185 -5.701 -27.175 1.00 88.06 366 LYS A O 1
ATOM 2895 N N . TRP A 1 367 ? 30.594 -3.616 -26.432 1.00 88.38 367 TRP A N 1
ATOM 2896 C CA . TRP A 1 367 ? 31.546 -4.015 -25.410 1.00 88.38 367 TRP A CA 1
ATOM 2897 C C . TRP A 1 367 ? 30.819 -4.410 -24.128 1.00 88.38 367 TRP A C 1
ATOM 2899 O O . TRP A 1 367 ? 29.832 -3.777 -23.740 1.00 88.38 367 TRP A O 1
ATOM 2909 N N . ASP A 1 368 ? 31.313 -5.456 -23.477 1.00 89.00 368 ASP A N 1
ATOM 2910 C CA . ASP A 1 368 ? 31.105 -5.650 -22.051 1.00 89.00 368 ASP A CA 1
ATOM 2911 C C . ASP A 1 368 ? 31.925 -4.583 -21.319 1.00 89.00 368 ASP A C 1
ATOM 2913 O O . ASP A 1 368 ? 33.151 -4.663 -21.211 1.00 89.00 368 ASP A O 1
ATOM 2917 N N . GLU A 1 369 ? 31.232 -3.531 -20.886 1.00 90.94 369 GLU A N 1
ATOM 2918 C CA . GLU A 1 369 ? 31.854 -2.363 -20.270 1.00 90.94 369 GLU A CA 1
ATOM 2919 C C . GLU A 1 369 ? 32.586 -2.713 -18.970 1.00 90.94 369 GLU A C 1
ATOM 2921 O O . GLU A 1 369 ? 33.590 -2.082 -18.653 1.00 90.94 369 GLU A O 1
ATOM 2926 N N . ALA A 1 370 ? 32.123 -3.712 -18.215 1.00 88.69 370 ALA A N 1
ATOM 2927 C CA . ALA A 1 370 ? 32.783 -4.108 -16.976 1.00 88.69 370 ALA A CA 1
ATOM 2928 C C . ALA A 1 370 ? 34.096 -4.839 -17.278 1.00 88.69 370 ALA A C 1
ATOM 2930 O O . ALA A 1 370 ? 35.136 -4.532 -16.691 1.00 88.69 370 ALA A O 1
ATOM 2931 N N . GLU A 1 371 ? 34.062 -5.762 -18.238 1.00 89.25 371 GLU A N 1
ATOM 2932 C CA . GLU A 1 371 ? 35.236 -6.551 -18.596 1.00 89.25 371 GLU A CA 1
ATOM 2933 C C . GLU A 1 371 ? 36.312 -5.699 -19.280 1.00 89.25 371 GLU A C 1
ATOM 2935 O O . GLU A 1 371 ? 37.489 -5.800 -18.932 1.00 89.25 371 GLU A O 1
ATOM 2940 N N . ILE A 1 372 ? 35.935 -4.792 -20.188 1.00 91.44 372 ILE A N 1
ATOM 2941 C CA . ILE A 1 372 ? 36.915 -3.926 -20.858 1.00 91.44 372 ILE A CA 1
ATOM 2942 C C . ILE A 1 372 ? 37.572 -2.928 -19.890 1.00 91.44 372 ILE A C 1
ATOM 2944 O O . ILE A 1 372 ? 38.766 -2.656 -20.015 1.00 91.44 372 ILE A O 1
ATOM 2948 N N . ARG A 1 373 ? 36.835 -2.426 -18.885 1.00 92.19 373 ARG A N 1
ATOM 2949 C CA . ARG A 1 373 ? 37.393 -1.568 -17.825 1.00 92.19 373 ARG A CA 1
ATOM 2950 C C . ARG A 1 373 ? 38.395 -2.334 -16.970 1.00 92.19 373 ARG A C 1
ATOM 2952 O O . ARG A 1 373 ? 39.518 -1.873 -16.795 1.00 92.19 373 ARG A O 1
ATOM 2959 N N . ARG A 1 374 ? 38.034 -3.546 -16.537 1.00 92.88 374 ARG A N 1
ATOM 2960 C CA . ARG A 1 374 ? 38.922 -4.440 -15.780 1.00 92.88 374 ARG A CA 1
ATOM 2961 C C . ARG A 1 374 ? 40.222 -4.726 -16.538 1.00 92.88 374 ARG A C 1
ATOM 2963 O O . ARG A 1 374 ? 41.296 -4.772 -15.943 1.00 92.88 374 ARG A O 1
ATOM 2970 N N . M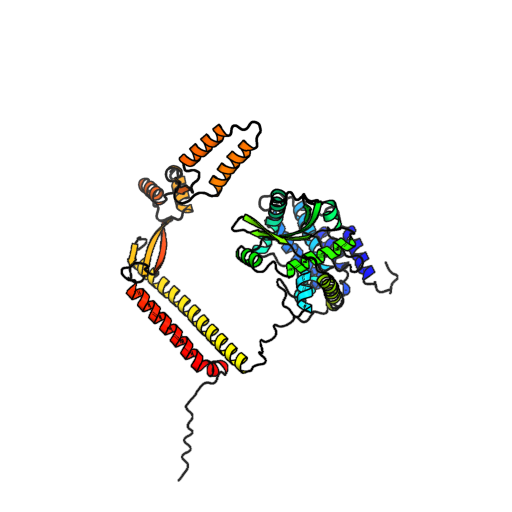ET A 1 375 ? 40.130 -4.927 -17.853 1.00 90.88 375 MET A N 1
ATOM 2971 C CA . MET A 1 375 ? 41.294 -5.129 -18.716 1.00 90.88 375 MET A CA 1
ATOM 2972 C C . MET A 1 375 ? 42.169 -3.875 -18.828 1.00 90.88 375 MET A C 1
ATOM 2974 O O . MET A 1 375 ? 43.389 -3.992 -18.733 1.00 90.88 375 MET A O 1
ATOM 2978 N N . ALA A 1 376 ? 41.565 -2.696 -19.010 1.00 91.06 376 ALA A N 1
ATOM 2979 C CA . ALA A 1 376 ? 42.275 -1.416 -19.081 1.00 91.06 376 ALA A CA 1
ATOM 2980 C C . ALA A 1 376 ? 43.028 -1.105 -17.780 1.00 91.06 376 ALA A C 1
ATOM 2982 O O . ALA A 1 376 ? 44.224 -0.819 -17.819 1.00 91.06 376 ALA A O 1
ATOM 2983 N N . GLU A 1 377 ? 42.372 -1.276 -16.632 1.00 91.62 377 GLU A N 1
ATOM 2984 C CA . GLU A 1 377 ? 42.981 -1.091 -15.312 1.00 91.62 377 GLU A CA 1
ATOM 2985 C C . GLU A 1 377 ? 44.165 -2.042 -15.094 1.00 91.62 377 GLU A C 1
ATOM 2987 O O . GLU A 1 377 ? 45.241 -1.620 -14.670 1.00 91.62 377 GLU A O 1
ATOM 2992 N N . ALA A 1 378 ? 44.011 -3.323 -15.447 1.00 89.50 378 ALA A N 1
ATOM 2993 C CA . ALA A 1 378 ? 45.086 -4.310 -15.337 1.00 89.50 378 ALA A CA 1
ATOM 2994 C C . ALA A 1 378 ? 46.285 -4.004 -16.255 1.00 89.50 378 ALA A C 1
ATOM 2996 O O . ALA A 1 378 ? 47.412 -4.396 -15.947 1.00 89.50 378 ALA A O 1
ATOM 2997 N N . ALA A 1 379 ? 46.050 -3.308 -17.370 1.00 90.00 379 ALA A N 1
ATOM 2998 C CA . ALA A 1 379 ? 47.077 -2.855 -18.303 1.00 90.00 379 ALA A CA 1
ATOM 2999 C C . ALA A 1 379 ? 47.719 -1.514 -17.900 1.00 90.00 379 ALA A C 1
ATOM 3001 O O . ALA A 1 379 ? 48.673 -1.085 -18.548 1.00 90.00 379 ALA A O 1
ATOM 3002 N N . GLY A 1 380 ? 47.213 -0.855 -16.850 1.00 90.81 380 GLY A N 1
ATOM 3003 C CA . GLY A 1 380 ? 47.644 0.483 -16.447 1.00 90.81 380 GLY A CA 1
ATOM 3004 C C . GLY A 1 380 ? 47.214 1.585 -17.421 1.00 90.81 380 GLY A C 1
ATOM 3005 O O . GLY A 1 380 ? 47.893 2.604 -17.509 1.00 90.81 380 GLY A O 1
ATOM 3006 N N . ILE A 1 381 ? 46.132 1.371 -18.174 1.00 92.44 381 ILE A N 1
ATOM 3007 C CA . ILE A 1 381 ? 45.551 2.364 -19.082 1.00 92.44 381 ILE A CA 1
ATOM 3008 C C . ILE A 1 381 ? 44.577 3.232 -18.288 1.00 92.44 381 ILE A C 1
ATOM 3010 O O . ILE A 1 381 ? 43.640 2.715 -17.677 1.00 92.44 381 ILE A O 1
ATOM 3014 N N . ASP A 1 382 ? 44.779 4.546 -18.331 1.00 90.56 382 ASP A N 1
ATOM 3015 C CA . ASP A 1 382 ? 43.862 5.507 -17.728 1.00 90.56 382 ASP A CA 1
ATOM 3016 C C . ASP A 1 382 ? 42.608 5.673 -18.602 1.00 90.56 382 ASP A C 1
ATOM 3018 O O . ASP A 1 382 ? 42.677 6.058 -19.768 1.00 90.56 382 ASP A O 1
ATOM 3022 N N . LEU A 1 383 ? 41.442 5.345 -18.044 1.00 88.12 383 LEU A N 1
ATOM 3023 C CA . LEU A 1 383 ? 40.157 5.419 -18.741 1.00 88.12 383 LEU A CA 1
ATOM 3024 C C . LEU A 1 383 ? 39.623 6.852 -18.863 1.00 88.12 383 LEU A C 1
ATOM 3026 O O . LEU A 1 383 ? 38.727 7.092 -19.683 1.00 88.12 383 LEU A O 1
ATOM 3030 N N . GLU A 1 384 ? 40.138 7.792 -18.068 1.00 87.00 384 GLU A N 1
ATOM 3031 C CA . GLU A 1 384 ? 39.757 9.203 -18.161 1.00 87.00 384 GLU A CA 1
ATOM 3032 C C . GLU A 1 384 ? 40.194 9.803 -19.503 1.00 87.00 384 GLU A C 1
ATOM 3034 O O . GLU A 1 384 ? 39.430 10.555 -20.105 1.00 87.00 384 GLU A O 1
ATOM 3039 N N . GLU A 1 385 ? 41.330 9.362 -20.062 1.00 88.56 385 GLU A N 1
ATOM 3040 C CA . GLU A 1 385 ? 41.824 9.797 -21.382 1.00 88.56 385 GLU A CA 1
ATOM 3041 C C . GLU A 1 385 ? 40.873 9.446 -22.543 1.00 88.56 385 GLU A C 1
ATOM 3043 O O . GLU A 1 385 ? 40.923 10.065 -23.608 1.00 88.56 385 GLU A O 1
ATOM 3048 N N . PHE A 1 386 ? 39.980 8.471 -22.338 1.00 89.69 386 PHE A N 1
ATOM 3049 C CA . PHE A 1 386 ? 39.014 7.994 -23.336 1.00 89.69 386 PHE A CA 1
ATOM 3050 C C . PHE A 1 386 ? 37.572 8.392 -23.013 1.00 89.69 386 PHE A C 1
ATOM 3052 O O . PHE A 1 386 ? 36.634 7.941 -23.685 1.00 89.69 386 PHE A O 1
ATOM 3059 N N . THR A 1 387 ? 37.369 9.190 -21.967 1.00 88.19 387 THR A N 1
ATOM 3060 C CA . THR A 1 387 ? 36.052 9.610 -21.501 1.00 88.19 387 THR A CA 1
ATOM 3061 C C . THR A 1 387 ? 35.809 11.062 -21.883 1.00 88.19 387 THR A C 1
ATOM 3063 O O . THR A 1 387 ? 36.618 11.939 -21.609 1.00 88.19 387 THR A O 1
ATOM 3066 N N . PHE A 1 388 ? 34.684 11.315 -22.552 1.00 87.81 388 PHE A N 1
ATOM 3067 C CA . PHE A 1 388 ? 34.367 12.635 -23.087 1.00 87.81 388 PHE A CA 1
ATOM 3068 C C . PHE A 1 388 ? 32.920 13.016 -22.798 1.00 87.81 388 PHE A C 1
ATOM 3070 O O . PHE A 1 388 ? 32.018 12.175 -22.837 1.00 87.81 388 PHE A O 1
ATOM 3077 N N . ALA A 1 389 ? 32.688 14.311 -22.626 1.00 86.06 389 ALA A N 1
ATOM 3078 C CA . ALA A 1 389 ? 31.361 14.899 -22.582 1.00 86.06 389 ALA A CA 1
ATOM 3079 C C . ALA A 1 389 ? 30.608 14.670 -23.909 1.00 86.06 389 ALA A C 1
ATOM 3081 O O . ALA A 1 389 ? 31.105 15.033 -24.979 1.00 86.06 389 ALA A O 1
ATOM 3082 N N . ASP A 1 390 ? 29.397 14.101 -23.864 1.00 85.19 390 ASP A N 1
ATOM 3083 C CA . ASP A 1 390 ? 28.498 14.049 -25.026 1.00 85.19 390 ASP A CA 1
ATOM 3084 C C . ASP A 1 390 ? 27.612 15.305 -25.068 1.00 85.19 390 ASP A C 1
ATOM 3086 O O . ASP A 1 390 ? 26.602 15.366 -24.358 1.00 85.19 390 ASP A O 1
ATOM 3090 N N . PRO A 1 391 ? 27.902 16.291 -25.940 1.00 79.06 391 PRO A N 1
ATOM 3091 C CA . PRO A 1 391 ? 27.169 17.556 -25.978 1.00 79.06 391 PRO A CA 1
ATOM 3092 C C . PRO A 1 391 ? 25.692 17.390 -26.369 1.00 79.06 391 PRO A C 1
ATOM 3094 O O . PRO A 1 391 ? 24.906 18.328 -26.256 1.00 79.06 391 PRO A O 1
ATOM 3097 N N . LYS A 1 392 ? 25.285 16.207 -26.851 1.00 79.81 392 LYS A N 1
ATOM 3098 C CA . LYS A 1 392 ? 23.888 15.898 -27.186 1.00 79.81 392 LYS A CA 1
ATOM 3099 C C . LYS A 1 392 ? 23.108 15.316 -26.009 1.00 79.81 392 LYS A C 1
ATOM 3101 O O . LYS A 1 392 ? 21.894 15.149 -26.127 1.00 79.81 392 LYS A O 1
ATOM 3106 N N . LYS A 1 393 ? 23.780 14.976 -24.908 1.00 80.69 393 LYS A N 1
ATOM 3107 C CA . LYS A 1 393 ? 23.182 14.345 -23.729 1.00 80.69 393 LYS A CA 1
ATOM 3108 C C . LYS A 1 393 ? 23.546 15.139 -22.475 1.00 80.69 393 LYS A C 1
ATOM 3110 O O . LYS A 1 393 ? 24.542 14.816 -21.833 1.00 80.69 393 LYS A O 1
ATOM 3115 N N . PRO A 1 394 ? 22.759 16.166 -22.119 1.00 82.06 394 PRO A N 1
ATOM 3116 C CA . PRO A 1 394 ? 22.957 16.875 -20.861 1.00 82.06 394 PRO A CA 1
ATOM 3117 C C . PRO A 1 394 ? 22.829 15.915 -19.673 1.00 82.06 394 PRO A C 1
ATOM 3119 O O . PRO A 1 394 ? 21.979 15.018 -19.679 1.00 82.06 394 PRO A O 1
ATOM 3122 N N . ASP A 1 395 ? 23.683 16.102 -18.671 1.00 85.00 395 ASP A N 1
ATOM 3123 C CA . ASP A 1 395 ? 23.611 15.381 -17.408 1.00 85.00 395 ASP A CA 1
ATOM 3124 C C . ASP A 1 395 ? 22.736 16.177 -16.439 1.00 85.00 395 ASP A C 1
ATOM 3126 O O . ASP A 1 395 ? 23.123 17.228 -15.929 1.00 85.00 395 ASP A O 1
ATOM 3130 N N . GLY A 1 396 ? 21.514 15.690 -16.224 1.00 79.25 396 GLY A N 1
ATOM 3131 C CA . GLY A 1 396 ? 20.555 16.355 -15.346 1.00 79.25 396 GLY A CA 1
ATOM 3132 C C . GLY A 1 396 ? 21.020 16.439 -13.890 1.00 79.25 396 GLY A C 1
ATOM 3133 O O . GLY A 1 396 ? 20.623 17.376 -13.205 1.00 79.25 396 GLY A O 1
ATOM 3134 N N . GLY A 1 397 ? 21.862 15.505 -13.430 1.00 79.38 397 GLY A N 1
ATOM 3135 C CA . GLY A 1 397 ? 22.424 15.518 -12.080 1.00 79.38 397 GLY A CA 1
ATOM 3136 C C . GLY A 1 397 ? 23.482 16.605 -11.933 1.00 79.38 397 GLY A C 1
ATOM 3137 O O . GLY A 1 397 ? 23.342 17.481 -11.084 1.00 79.38 397 GLY A O 1
ATOM 3138 N N . ALA A 1 398 ? 24.470 16.624 -12.831 1.00 81.00 398 ALA A N 1
ATOM 3139 C CA . ALA A 1 398 ? 25.518 17.647 -12.815 1.00 81.00 398 ALA A CA 1
ATOM 3140 C C . ALA A 1 398 ? 24.948 19.063 -13.024 1.00 81.00 398 ALA A C 1
ATOM 3142 O O . ALA A 1 398 ? 25.323 20.006 -12.330 1.00 81.00 398 ALA A O 1
ATOM 3143 N N . ALA A 1 399 ? 23.971 19.222 -13.926 1.00 77.69 399 ALA A N 1
ATOM 3144 C CA . ALA A 1 399 ? 23.293 20.502 -14.131 1.00 77.69 399 ALA A CA 1
ATOM 3145 C C . ALA A 1 399 ? 22.518 20.969 -12.883 1.00 77.69 399 ALA A C 1
ATOM 3147 O O . ALA A 1 399 ? 22.427 22.170 -12.621 1.00 77.69 399 ALA A O 1
ATOM 3148 N N . PHE A 1 400 ? 21.964 20.031 -12.110 1.00 82.38 400 PHE A N 1
ATOM 3149 C CA . PHE A 1 400 ? 21.288 20.334 -10.853 1.00 82.38 400 PHE A CA 1
ATOM 3150 C C . PHE A 1 400 ? 22.280 20.770 -9.768 1.00 82.38 400 PHE A C 1
ATOM 3152 O O . PHE A 1 400 ? 22.033 21.774 -9.107 1.00 82.38 400 PHE A O 1
ATOM 3159 N N . GLU A 1 401 ? 23.419 20.089 -9.625 1.00 86.62 401 GLU A N 1
ATOM 3160 C CA . GLU A 1 401 ? 24.477 20.452 -8.666 1.00 86.62 401 GLU A CA 1
ATOM 3161 C C . GLU A 1 401 ? 25.081 21.836 -8.955 1.00 86.62 401 GLU A C 1
ATOM 3163 O O . GLU A 1 401 ? 25.273 22.648 -8.044 1.00 86.62 401 GLU A O 1
ATOM 3168 N N . MET A 1 402 ? 25.303 22.157 -10.233 1.00 86.31 402 MET A N 1
ATOM 3169 C CA . MET A 1 402 ? 25.743 23.490 -10.661 1.00 86.31 402 MET A CA 1
ATOM 3170 C C . MET A 1 402 ? 24.724 24.573 -10.281 1.00 86.31 402 MET A C 1
ATOM 3172 O O . MET A 1 402 ? 25.087 25.632 -9.759 1.00 86.31 402 MET A O 1
ATOM 3176 N N . LEU A 1 403 ? 23.432 24.310 -10.506 1.00 83.38 403 LEU A N 1
ATOM 3177 C CA . LEU A 1 403 ? 22.357 25.232 -10.142 1.00 83.38 403 LEU A CA 1
ATOM 3178 C C . LEU A 1 403 ? 22.231 25.391 -8.620 1.00 83.38 403 LEU A C 1
ATOM 3180 O O . LEU A 1 403 ? 22.039 26.508 -8.136 1.00 83.38 403 LEU A O 1
ATOM 3184 N N . ASP A 1 404 ? 22.364 24.301 -7.867 1.00 89.06 404 ASP A N 1
ATOM 3185 C CA . ASP A 1 404 ? 22.322 24.308 -6.405 1.00 89.06 404 ASP A CA 1
ATOM 3186 C C . ASP A 1 404 ? 23.488 25.106 -5.808 1.00 89.06 404 ASP A C 1
ATOM 3188 O O . ASP A 1 404 ? 23.292 25.913 -4.898 1.00 89.06 404 ASP A O 1
ATOM 3192 N N . THR A 1 405 ? 24.682 24.995 -6.394 1.00 88.88 405 THR A N 1
ATOM 3193 C CA . THR A 1 405 ? 25.864 25.778 -6.001 1.00 88.88 405 THR A CA 1
ATOM 3194 C C . THR A 1 405 ? 25.633 27.283 -6.186 1.00 88.88 405 THR A C 1
ATOM 3196 O O . THR A 1 405 ? 25.946 28.086 -5.296 1.00 88.88 405 THR A O 1
ATOM 3199 N N . ILE A 1 406 ? 25.022 27.682 -7.309 1.00 88.00 406 ILE A N 1
ATOM 3200 C CA . ILE A 1 406 ? 24.651 29.082 -7.575 1.00 88.00 406 ILE A CA 1
ATOM 3201 C C . ILE A 1 406 ? 23.601 29.557 -6.567 1.00 88.00 406 ILE A C 1
ATOM 3203 O O . ILE A 1 406 ? 23.754 30.624 -5.972 1.00 88.00 406 ILE A O 1
ATOM 3207 N N . LEU A 1 407 ? 22.537 28.777 -6.364 1.00 83.56 407 LEU A N 1
ATOM 3208 C CA . LEU A 1 407 ? 21.428 29.142 -5.480 1.00 83.56 407 LEU A CA 1
ATOM 3209 C C . LEU A 1 407 ? 21.858 29.225 -4.013 1.00 83.56 407 LEU A C 1
ATOM 3211 O O . LEU A 1 407 ? 21.433 30.140 -3.307 1.00 83.56 407 LEU A O 1
ATOM 3215 N N . THR A 1 408 ? 22.711 28.309 -3.563 1.00 91.25 408 THR A N 1
ATOM 3216 C CA . THR A 1 408 ? 23.264 28.298 -2.206 1.00 91.25 408 THR A CA 1
ATOM 3217 C C . THR A 1 408 ? 24.149 29.517 -1.976 1.00 91.25 408 THR A C 1
ATOM 3219 O O . THR A 1 408 ? 23.958 30.232 -0.994 1.00 91.25 408 THR A O 1
ATOM 3222 N N . THR A 1 409 ? 25.033 29.838 -2.925 1.00 90.12 409 THR A N 1
ATOM 3223 C CA . THR A 1 409 ? 25.872 31.046 -2.853 1.00 90.12 409 THR A CA 1
ATOM 3224 C C . THR A 1 409 ? 25.025 32.317 -2.879 1.00 90.12 409 THR A C 1
ATOM 3226 O O . THR A 1 409 ? 25.301 33.256 -2.142 1.00 90.12 409 THR A O 1
ATOM 3229 N N . ALA A 1 410 ? 23.954 32.352 -3.674 1.00 81.31 410 ALA A N 1
ATOM 3230 C CA . ALA A 1 410 ? 23.072 33.513 -3.755 1.00 81.31 410 ALA A CA 1
ATOM 3231 C C . ALA A 1 410 ? 22.246 33.767 -2.486 1.00 81.31 410 ALA A C 1
ATOM 3233 O O . ALA A 1 410 ? 21.749 34.875 -2.281 1.00 81.31 410 ALA A O 1
ATOM 3234 N N . ARG A 1 411 ? 22.075 32.742 -1.647 1.00 89.38 411 ARG A N 1
ATOM 3235 C CA . ARG A 1 411 ? 21.370 32.828 -0.363 1.00 89.38 411 ARG A CA 1
ATOM 3236 C C . ARG A 1 411 ? 22.290 33.186 0.801 1.00 89.38 411 ARG A C 1
ATOM 3238 O O . ARG A 1 411 ? 21.782 33.581 1.849 1.00 89.38 411 ARG A O 1
ATOM 3245 N N . ASP A 1 412 ? 23.604 33.066 0.632 1.00 88.81 412 ASP A N 1
ATOM 3246 C CA . ASP A 1 412 ? 24.587 33.501 1.619 1.00 88.81 412 ASP A CA 1
ATOM 3247 C C . ASP A 1 412 ? 24.742 35.039 1.564 1.00 88.81 412 ASP A C 1
ATOM 3249 O O . ASP A 1 412 ? 25.113 35.574 0.516 1.00 88.81 412 ASP A O 1
ATOM 3253 N N . PRO A 1 413 ? 24.504 35.780 2.668 1.00 85.62 413 PRO A N 1
ATOM 3254 C CA . PRO A 1 413 ? 24.733 37.228 2.739 1.00 85.62 413 PRO A CA 1
ATOM 3255 C C . PRO A 1 413 ? 26.171 37.663 2.408 1.00 85.62 413 PRO A C 1
ATOM 3257 O O . PRO A 1 413 ? 26.407 38.840 2.131 1.00 85.62 413 PRO A O 1
ATOM 3260 N N . HIS A 1 414 ? 27.126 36.733 2.463 1.00 92.38 414 HIS A N 1
ATOM 3261 C CA . HIS A 1 414 ? 28.533 36.929 2.121 1.00 92.38 414 HIS A CA 1
ATOM 3262 C C . HIS A 1 414 ? 28.952 36.194 0.836 1.00 92.38 414 HIS A C 1
ATOM 3264 O O . HIS A 1 414 ? 30.139 36.172 0.505 1.00 92.38 414 HIS A O 1
ATOM 3270 N N . GLY A 1 415 ? 28.001 35.606 0.107 1.00 84.62 415 GLY A N 1
ATOM 3271 C CA . GLY A 1 415 ? 28.257 34.836 -1.102 1.00 84.62 415 GLY A CA 1
ATOM 3272 C C . GLY A 1 415 ? 28.719 35.698 -2.277 1.00 84.62 415 GLY A C 1
ATOM 3273 O O . GLY A 1 415 ? 28.078 36.675 -2.663 1.00 84.62 415 GLY A O 1
ATOM 3274 N N . ASP A 1 416 ? 29.830 35.300 -2.896 1.00 92.38 416 ASP A N 1
ATOM 3275 C CA . ASP A 1 416 ? 30.365 35.930 -4.105 1.00 92.38 416 ASP A CA 1
ATOM 3276 C C . ASP A 1 416 ? 29.776 35.257 -5.355 1.00 92.38 416 ASP A C 1
ATOM 3278 O O . ASP A 1 416 ? 30.390 34.384 -5.977 1.00 92.38 416 ASP A O 1
ATOM 3282 N N . ILE A 1 417 ? 28.537 35.640 -5.689 1.00 88.31 417 ILE A N 1
ATOM 3283 C CA . ILE A 1 417 ? 27.808 35.113 -6.853 1.00 88.31 417 ILE A CA 1
ATOM 3284 C C . ILE A 1 417 ? 28.609 35.284 -8.157 1.00 88.31 417 ILE A C 1
ATOM 3286 O O . ILE A 1 417 ? 28.685 34.311 -8.908 1.00 88.31 417 ILE A O 1
ATOM 3290 N N . PRO A 1 418 ? 29.229 36.447 -8.458 1.00 90.31 418 PRO A N 1
ATOM 3291 C CA . PRO A 1 418 ? 30.050 36.593 -9.659 1.00 90.31 418 PRO A CA 1
ATOM 3292 C C . PRO A 1 418 ? 31.163 35.549 -9.769 1.00 90.31 418 PRO A C 1
ATOM 3294 O O . PRO A 1 418 ? 31.342 34.968 -10.836 1.00 90.31 418 PRO A O 1
ATOM 3297 N N . ARG A 1 419 ? 31.881 35.263 -8.676 1.00 91.62 419 ARG A N 1
ATOM 3298 C CA . ARG A 1 419 ? 32.951 34.254 -8.681 1.00 91.62 419 ARG A CA 1
ATOM 3299 C C . ARG A 1 419 ? 32.418 32.843 -8.933 1.00 91.62 419 ARG A C 1
ATOM 3301 O O . ARG A 1 419 ? 33.029 32.091 -9.686 1.00 91.62 419 ARG A O 1
ATOM 3308 N N . VAL A 1 420 ? 31.289 32.490 -8.321 1.00 88.69 420 VAL A N 1
ATOM 3309 C CA . VAL A 1 420 ? 30.672 31.163 -8.481 1.00 88.69 420 VAL A CA 1
ATOM 3310 C C . VAL A 1 420 ? 30.072 30.978 -9.869 1.00 88.69 420 VAL A C 1
ATOM 3312 O O . VAL A 1 420 ? 30.232 29.913 -10.454 1.00 88.69 420 VAL A O 1
ATOM 3315 N N . LEU A 1 421 ? 29.448 32.010 -10.438 1.00 82.50 421 LEU A N 1
ATOM 3316 C CA . LEU A 1 421 ? 28.968 31.962 -11.819 1.00 82.50 421 LEU A CA 1
ATOM 3317 C C . LEU A 1 421 ? 30.115 31.742 -12.805 1.00 82.50 421 LEU A C 1
ATOM 3319 O O . LEU A 1 421 ? 29.967 30.927 -13.708 1.00 82.50 421 LEU A O 1
ATOM 3323 N N . THR A 1 422 ? 31.257 32.407 -12.610 1.00 91.12 422 THR A N 1
ATOM 3324 C CA . THR A 1 422 ? 32.451 32.169 -13.434 1.00 91.12 422 THR A CA 1
ATOM 3325 C C . THR A 1 422 ? 32.922 30.719 -13.324 1.00 91.12 422 THR A C 1
ATOM 3327 O O . THR A 1 422 ? 33.109 30.081 -14.351 1.00 91.12 422 THR A O 1
ATOM 3330 N N . ALA A 1 423 ? 33.025 30.164 -12.112 1.00 85.94 423 ALA A N 1
ATOM 3331 C CA . ALA A 1 423 ? 33.441 28.772 -11.914 1.00 85.94 423 ALA A CA 1
ATOM 3332 C C . ALA A 1 423 ? 32.464 27.761 -12.549 1.00 85.94 423 ALA A C 1
ATOM 3334 O O . ALA A 1 423 ? 32.882 26.811 -13.201 1.00 85.94 423 ALA A O 1
ATOM 3335 N N . VAL A 1 424 ? 31.153 27.988 -12.422 1.00 84.69 424 VAL A N 1
ATOM 3336 C CA . VAL A 1 424 ? 30.133 27.129 -13.046 1.00 84.69 424 VAL A CA 1
ATOM 3337 C C . VAL A 1 424 ? 30.171 27.234 -14.570 1.00 84.69 424 VAL A C 1
ATOM 3339 O O . VAL A 1 424 ? 30.002 26.233 -15.261 1.00 84.69 424 VAL A O 1
ATOM 3342 N N . MET A 1 425 ? 30.407 28.431 -15.113 1.00 84.50 425 MET A N 1
ATOM 3343 C CA . MET A 1 425 ? 30.605 28.604 -16.551 1.00 84.50 425 MET A CA 1
ATOM 3344 C C . MET A 1 425 ? 31.868 27.888 -17.035 1.00 84.50 425 MET A C 1
ATOM 3346 O O . MET A 1 425 ? 31.809 27.238 -18.072 1.00 84.50 425 MET A O 1
ATOM 3350 N N . GLU A 1 426 ? 32.964 27.936 -16.275 1.00 88.00 426 GLU A N 1
ATOM 3351 C CA . GLU A 1 426 ? 34.191 27.191 -16.578 1.00 88.00 426 GLU A CA 1
ATOM 3352 C C . GLU A 1 426 ? 33.948 25.671 -16.582 1.00 88.00 426 GLU A C 1
ATOM 3354 O O . GLU A 1 426 ? 34.385 24.988 -17.505 1.00 88.00 426 GLU A O 1
ATOM 3359 N N . GLU A 1 427 ? 33.189 25.125 -15.626 1.00 83.75 427 GLU A N 1
ATOM 3360 C CA . GLU A 1 427 ? 32.826 23.697 -15.617 1.00 83.75 427 GLU A CA 1
ATOM 3361 C C . GLU A 1 427 ? 31.864 23.308 -16.748 1.00 83.75 427 GLU A C 1
ATOM 3363 O O . GLU A 1 427 ? 31.954 22.215 -17.319 1.00 83.75 427 GLU A O 1
ATOM 3368 N N . PHE A 1 428 ? 30.942 24.204 -17.101 1.00 80.56 428 PHE A N 1
ATOM 3369 C CA . PHE A 1 428 ? 30.049 24.016 -18.238 1.00 80.56 428 PHE A CA 1
ATOM 3370 C C . PHE A 1 428 ? 30.832 24.007 -19.558 1.00 80.56 428 PHE A C 1
ATOM 3372 O O . PHE A 1 428 ? 30.605 23.141 -20.404 1.00 80.56 428 PHE A O 1
ATOM 3379 N N . GLU A 1 429 ? 31.783 24.930 -19.720 1.00 83.06 429 GLU A N 1
ATOM 3380 C CA . GLU A 1 429 ? 32.701 24.993 -20.862 1.00 83.06 429 GLU A CA 1
ATOM 3381 C C . GLU A 1 429 ? 33.654 23.788 -20.905 1.00 83.06 429 GLU A C 1
ATOM 3383 O O . GLU A 1 429 ? 33.954 23.291 -21.991 1.00 83.06 429 GLU A O 1
ATOM 3388 N N . ALA A 1 430 ? 34.053 23.255 -19.745 1.00 82.19 430 ALA A N 1
ATOM 3389 C CA . ALA A 1 430 ? 34.797 21.999 -19.620 1.00 82.19 430 ALA A CA 1
ATOM 3390 C C . ALA A 1 430 ? 33.947 20.749 -19.934 1.00 82.19 430 ALA A C 1
ATOM 3392 O O . ALA A 1 430 ? 34.478 19.648 -20.071 1.00 82.19 430 ALA A O 1
ATOM 3393 N N . GLY A 1 431 ? 32.628 20.902 -20.091 1.00 80.38 431 GLY A N 1
ATOM 3394 C CA . GLY A 1 431 ? 31.719 19.836 -20.502 1.00 80.38 431 GLY A CA 1
ATOM 3395 C C . GLY A 1 431 ? 31.180 18.969 -19.360 1.00 80.38 431 GLY A C 1
ATOM 3396 O O . GLY A 1 431 ? 30.538 17.954 -19.631 1.00 80.38 431 GLY A O 1
ATOM 3397 N N . HIS A 1 432 ? 31.378 19.352 -18.096 1.00 82.38 432 HIS A N 1
ATOM 3398 C CA . HIS A 1 432 ? 30.914 18.578 -16.934 1.00 82.38 432 HIS A CA 1
ATOM 3399 C C . HIS A 1 432 ? 29.382 18.542 -16.800 1.00 82.38 432 HIS A C 1
ATOM 3401 O O . HIS A 1 432 ? 28.834 17.625 -16.199 1.00 82.38 432 HIS A O 1
ATOM 3407 N N . ALA A 1 433 ? 28.672 19.484 -17.428 1.00 79.56 433 ALA A N 1
ATOM 3408 C CA . ALA A 1 433 ? 27.208 19.500 -17.498 1.00 79.56 433 ALA A CA 1
ATOM 3409 C C . ALA A 1 433 ? 26.614 18.464 -18.477 1.00 79.56 433 ALA A C 1
ATOM 3411 O O . ALA A 1 433 ? 25.398 18.410 -18.684 1.00 79.56 433 ALA A O 1
ATOM 3412 N N . PHE A 1 434 ? 27.459 17.662 -19.125 1.00 84.38 434 PHE A N 1
ATOM 3413 C CA . PHE A 1 434 ? 27.061 16.659 -20.101 1.00 84.38 434 PHE A CA 1
ATOM 3414 C C . PHE A 1 434 ? 27.478 15.267 -19.649 1.00 84.38 434 PHE A C 1
ATOM 3416 O O . PHE A 1 434 ? 28.482 15.080 -18.960 1.00 84.38 434 PHE A O 1
ATOM 3423 N N . LYS A 1 435 ? 26.703 14.270 -20.080 1.00 86.06 435 LYS A N 1
ATOM 3424 C CA . LYS A 1 435 ? 26.951 12.880 -19.726 1.00 86.06 435 LYS A CA 1
ATOM 3425 C C . LYS A 1 435 ? 28.307 12.457 -20.274 1.00 86.06 435 LYS A C 1
ATOM 3427 O O . LYS A 1 435 ? 28.554 12.550 -21.478 1.00 86.06 435 LYS A O 1
ATOM 3432 N N . GLN A 1 436 ? 29.150 11.953 -19.386 1.00 85.50 436 GLN A N 1
ATOM 3433 C CA . GLN A 1 436 ? 30.457 11.427 -19.742 1.00 85.50 436 GLN A CA 1
ATOM 3434 C C . GLN A 1 436 ? 30.296 10.060 -20.416 1.00 85.50 436 GLN A C 1
ATOM 3436 O O . GLN A 1 436 ? 29.638 9.160 -19.887 1.00 85.50 436 GLN A O 1
ATOM 3441 N N . ILE A 1 437 ? 30.855 9.914 -21.615 1.00 87.62 437 ILE A N 1
ATOM 3442 C CA . ILE A 1 437 ? 30.828 8.677 -22.396 1.00 87.62 437 ILE A CA 1
ATOM 3443 C C . ILE A 1 437 ? 32.261 8.227 -22.639 1.00 87.62 437 ILE A C 1
ATOM 3445 O O . ILE A 1 437 ? 33.047 8.927 -23.276 1.00 87.62 437 ILE A O 1
ATOM 3449 N N . THR A 1 438 ? 32.577 7.022 -22.173 1.00 90.25 438 THR A N 1
ATOM 3450 C CA . THR A 1 438 ? 33.842 6.357 -22.482 1.00 90.25 438 THR A CA 1
ATOM 3451 C C . THR A 1 438 ? 33.770 5.738 -23.877 1.00 90.25 438 THR A C 1
ATOM 3453 O O . THR A 1 438 ? 32.862 4.960 -24.186 1.00 90.25 438 THR A O 1
ATOM 3456 N N . ARG A 1 439 ? 34.731 6.067 -24.741 1.00 90.56 439 ARG A N 1
ATOM 3457 C CA . ARG A 1 439 ? 34.843 5.496 -26.089 1.00 90.56 439 ARG A CA 1
ATOM 3458 C C . ARG A 1 439 ? 35.570 4.160 -26.041 1.00 90.56 439 ARG A C 1
ATOM 3460 O O . ARG A 1 439 ? 36.757 4.060 -26.327 1.00 90.56 439 ARG A O 1
ATOM 3467 N N . PHE A 1 440 ? 34.834 3.113 -25.694 1.00 90.38 440 PHE A N 1
ATOM 3468 C CA . PHE A 1 440 ? 35.394 1.772 -25.516 1.00 90.38 440 PHE A CA 1
ATOM 3469 C C . PHE A 1 440 ? 36.069 1.177 -26.758 1.00 90.38 440 PHE A C 1
ATOM 3471 O O . PHE A 1 440 ? 36.961 0.351 -26.608 1.00 90.38 440 PHE A O 1
ATOM 3478 N N . ASP A 1 441 ? 35.725 1.628 -27.967 1.00 88.25 441 ASP A N 1
ATOM 3479 C CA . ASP A 1 441 ? 36.457 1.242 -29.180 1.00 88.25 441 ASP A CA 1
ATOM 3480 C C . ASP A 1 441 ? 37.909 1.749 -29.178 1.00 88.25 441 ASP A C 1
ATOM 3482 O O . ASP A 1 441 ? 38.807 1.043 -29.631 1.00 88.25 441 ASP A O 1
ATOM 3486 N N . GLU A 1 442 ? 38.155 2.949 -28.647 1.00 92.00 442 GLU A N 1
ATOM 3487 C CA . GLU A 1 442 ? 39.501 3.525 -28.529 1.00 92.00 442 GLU A CA 1
ATOM 3488 C C . GLU A 1 442 ? 40.282 2.848 -27.388 1.00 92.00 442 GLU A C 1
ATOM 3490 O O . GLU A 1 442 ? 41.461 2.530 -27.540 1.00 92.00 442 GLU A O 1
ATOM 3495 N N . VAL A 1 443 ? 39.601 2.514 -26.283 1.00 90.56 443 VAL A N 1
ATOM 3496 C CA . VAL A 1 443 ? 40.175 1.710 -25.186 1.00 90.56 443 VAL A CA 1
ATOM 3497 C C . VAL A 1 443 ? 40.595 0.325 -25.687 1.00 90.56 443 VAL A C 1
ATOM 3499 O O . VAL A 1 443 ? 41.700 -0.133 -25.400 1.00 90.56 443 VAL A O 1
ATOM 3502 N N . ALA A 1 444 ? 39.740 -0.332 -26.477 1.00 88.44 444 ALA A N 1
ATOM 3503 C CA . ALA A 1 444 ? 40.032 -1.629 -27.078 1.00 88.44 444 ALA A CA 1
ATOM 3504 C C . ALA A 1 444 ? 41.255 -1.568 -28.007 1.00 88.44 444 ALA A C 1
ATOM 3506 O O . ALA A 1 444 ? 42.134 -2.422 -27.913 1.00 88.44 444 ALA A O 1
ATOM 3507 N N . GLN A 1 445 ? 41.348 -0.545 -28.864 1.00 91.31 445 GLN A N 1
ATOM 3508 C CA . GLN A 1 445 ? 42.505 -0.349 -29.747 1.00 91.31 445 GLN A CA 1
ATOM 3509 C C . GLN A 1 445 ? 43.803 -0.161 -28.956 1.00 91.31 445 GLN A C 1
ATOM 3511 O O . GLN A 1 445 ? 44.834 -0.729 -29.320 1.00 91.31 445 GLN A O 1
ATOM 3516 N N . THR A 1 446 ? 43.752 0.592 -27.855 1.00 91.56 446 THR A N 1
ATOM 3517 C CA . THR A 1 446 ? 44.904 0.771 -26.965 1.00 91.56 446 THR A CA 1
ATOM 3518 C C . THR A 1 446 ? 45.297 -0.559 -26.322 1.00 91.56 446 THR A C 1
ATOM 3520 O O . THR A 1 446 ? 46.452 -0.960 -26.426 1.00 91.56 446 THR A O 1
ATOM 3523 N N . LEU A 1 447 ? 44.348 -1.307 -25.748 1.00 89.12 447 LEU A N 1
ATOM 3524 C CA . LEU A 1 447 ? 44.591 -2.643 -25.183 1.00 89.12 447 LEU A CA 1
ATOM 3525 C C . LEU A 1 447 ? 45.244 -3.606 -26.190 1.00 89.12 447 LEU A C 1
ATOM 3527 O O . LEU A 1 447 ? 46.201 -4.306 -25.851 1.00 89.12 447 LEU A O 1
ATOM 3531 N N . GLU A 1 448 ? 44.778 -3.603 -27.438 1.00 89.69 448 GLU A N 1
ATOM 3532 C CA . GLU A 1 448 ? 45.356 -4.409 -28.518 1.00 89.69 448 GLU A CA 1
ATOM 3533 C C . GLU A 1 448 ? 46.782 -3.967 -28.875 1.00 89.69 448 GLU A C 1
ATOM 3535 O O . GLU A 1 448 ? 47.644 -4.818 -29.107 1.00 89.69 448 GLU A O 1
ATOM 3540 N N . ALA A 1 449 ? 47.074 -2.662 -28.854 1.00 90.31 449 ALA A N 1
ATOM 3541 C CA . ALA A 1 449 ? 48.427 -2.136 -29.050 1.00 90.31 449 ALA A CA 1
ATOM 3542 C C . ALA A 1 449 ? 49.397 -2.549 -27.923 1.00 90.31 449 ALA A C 1
ATOM 3544 O O . ALA A 1 449 ? 50.588 -2.735 -28.177 1.00 90.31 449 ALA A O 1
ATOM 3545 N N . PHE A 1 450 ? 48.885 -2.773 -26.706 1.00 86.69 450 PHE A N 1
ATOM 3546 C CA . PHE A 1 450 ? 49.617 -3.386 -25.587 1.00 86.69 450 PHE A CA 1
ATOM 3547 C C . PHE A 1 450 ? 49.734 -4.920 -25.691 1.00 86.69 450 PHE A C 1
ATOM 3549 O O . PHE A 1 450 ? 50.337 -5.559 -24.828 1.00 86.69 450 PHE A O 1
ATOM 3556 N N . GLY A 1 451 ? 49.192 -5.532 -26.749 1.00 85.88 451 GLY A N 1
ATOM 3557 C CA . GLY A 1 451 ? 49.239 -6.976 -26.986 1.00 85.88 451 GLY A CA 1
ATOM 3558 C C . GLY A 1 451 ? 48.195 -7.781 -26.206 1.00 85.88 451 GLY A C 1
ATOM 3559 O O . GLY A 1 451 ? 48.302 -9.007 -26.141 1.00 85.88 451 GLY A O 1
ATOM 3560 N N . LEU A 1 452 ? 47.191 -7.126 -25.614 1.00 88.25 452 LEU A N 1
ATOM 3561 C CA . LEU A 1 452 ? 46.106 -7.778 -24.882 1.00 88.25 452 LEU A CA 1
ATOM 3562 C C . LEU A 1 452 ? 44.917 -8.045 -25.811 1.00 88.25 452 LEU A C 1
ATOM 3564 O O . LEU A 1 452 ? 44.493 -7.187 -26.579 1.00 88.25 452 LEU A O 1
ATOM 3568 N N . SER A 1 453 ? 44.354 -9.252 -25.738 1.00 87.25 453 SER A N 1
ATOM 3569 C CA . SER A 1 453 ? 43.193 -9.618 -26.555 1.00 87.25 453 SER A CA 1
ATOM 3570 C C . SER A 1 453 ? 41.899 -9.106 -25.931 1.00 87.25 453 SER A C 1
ATOM 3572 O O . SER A 1 453 ? 41.537 -9.541 -24.845 1.00 87.25 453 SER A O 1
ATOM 3574 N N . THR A 1 454 ? 41.171 -8.252 -26.648 1.00 87.38 454 THR A N 1
ATOM 3575 C CA . THR A 1 454 ? 39.873 -7.670 -26.248 1.00 87.38 454 THR A CA 1
ATOM 3576 C C . THR A 1 454 ? 38.677 -8.586 -26.527 1.00 87.38 454 THR A C 1
ATOM 3578 O O . THR A 1 454 ? 37.551 -8.274 -26.146 1.00 87.38 454 THR A O 1
ATOM 3581 N N . GLN A 1 455 ? 38.905 -9.748 -27.152 1.00 84.38 455 GLN A N 1
ATOM 3582 C CA . GLN A 1 455 ? 37.866 -10.726 -27.497 1.00 84.38 455 GLN A CA 1
ATOM 3583 C C . GLN A 1 455 ? 36.950 -11.132 -26.324 1.00 84.38 455 GLN A C 1
ATOM 3585 O O . GLN A 1 455 ? 35.751 -11.250 -26.565 1.00 84.38 455 GLN A O 1
ATOM 3590 N N . PRO A 1 456 ? 37.431 -11.304 -25.073 1.00 85.94 456 PRO A N 1
ATOM 3591 C CA . PRO A 1 456 ? 36.559 -11.645 -23.944 1.00 85.94 456 PRO A CA 1
ATOM 3592 C C . PRO A 1 456 ? 35.498 -10.583 -23.632 1.00 85.94 456 PRO A C 1
ATOM 3594 O O . PRO A 1 456 ? 34.419 -10.927 -23.163 1.00 85.94 456 PRO A O 1
ATOM 3597 N N . ALA A 1 457 ? 35.789 -9.312 -23.924 1.00 85.50 457 ALA A N 1
ATOM 3598 C CA . ALA A 1 457 ? 34.866 -8.198 -23.728 1.00 85.50 457 ALA A CA 1
ATOM 3599 C C . ALA A 1 457 ? 34.028 -7.888 -24.983 1.00 85.50 457 ALA A C 1
ATOM 3601 O O . ALA A 1 457 ? 33.134 -7.042 -24.937 1.00 85.50 457 ALA A O 1
ATOM 3602 N N . ALA A 1 458 ? 34.319 -8.520 -26.125 1.00 84.75 458 ALA A N 1
ATOM 3603 C CA . ALA A 1 458 ? 33.664 -8.225 -27.392 1.00 84.75 458 ALA A CA 1
ATOM 3604 C C . ALA A 1 458 ? 32.346 -9.001 -27.536 1.00 84.75 458 ALA A C 1
ATOM 3606 O O . ALA A 1 458 ? 32.323 -10.228 -27.615 1.00 84.75 458 ALA A O 1
ATOM 3607 N N . GLY A 1 459 ? 31.239 -8.271 -27.650 1.00 83.00 459 GLY A N 1
ATOM 3608 C CA . GLY A 1 459 ? 29.921 -8.804 -27.974 1.00 83.00 459 GLY A CA 1
ATOM 3609 C C . GLY A 1 459 ? 29.333 -8.185 -29.242 1.00 83.00 459 GLY A C 1
ATOM 3610 O O . GLY A 1 459 ? 29.869 -7.244 -29.833 1.00 83.00 459 GLY A O 1
ATOM 3611 N N . ILE A 1 460 ? 28.179 -8.708 -29.657 1.00 80.69 460 ILE A N 1
ATOM 3612 C CA . ILE A 1 460 ? 27.386 -8.150 -30.754 1.00 80.69 460 ILE A CA 1
ATOM 3613 C C . ILE A 1 460 ? 26.007 -7.775 -30.231 1.00 80.69 460 ILE A C 1
ATOM 3615 O O . ILE A 1 460 ? 25.315 -8.582 -29.613 1.00 80.69 460 ILE A O 1
ATOM 3619 N N . GLN A 1 461 ? 25.595 -6.547 -30.527 1.00 82.50 461 GLN A N 1
ATOM 3620 C CA . GLN A 1 461 ? 24.221 -6.103 -30.383 1.00 82.50 461 GLN A CA 1
ATOM 3621 C C . GLN A 1 461 ? 23.539 -6.117 -31.746 1.00 82.50 461 GLN A C 1
ATOM 3623 O O . GLN A 1 461 ? 24.067 -5.622 -32.741 1.00 82.50 461 GLN A O 1
ATOM 3628 N N . GLU A 1 462 ? 22.328 -6.662 -31.778 1.00 79.75 462 GLU A N 1
ATOM 3629 C CA . GLU A 1 462 ? 21.554 -6.801 -33.003 1.00 79.75 462 GLU A CA 1
ATOM 3630 C C . GLU A 1 462 ? 20.267 -5.995 -32.887 1.00 79.75 462 GLU A C 1
ATOM 3632 O O . GLU A 1 462 ? 19.539 -6.103 -31.900 1.00 79.75 462 GLU A O 1
ATOM 3637 N N . SER A 1 463 ? 19.975 -5.189 -33.903 1.00 80.50 463 SER A N 1
ATOM 3638 C CA . SER A 1 463 ? 18.721 -4.447 -34.002 1.00 80.50 463 SER A CA 1
ATOM 3639 C C . SER A 1 463 ? 18.027 -4.752 -35.321 1.00 80.50 463 SER A C 1
ATOM 3641 O O . SER A 1 463 ? 18.658 -4.811 -36.378 1.00 80.50 463 SER A O 1
ATOM 3643 N N . PHE A 1 464 ? 16.713 -4.949 -35.249 1.00 79.06 464 PHE A N 1
ATOM 3644 C CA . PHE A 1 464 ? 15.860 -5.160 -36.409 1.00 79.06 464 PHE A CA 1
ATOM 3645 C C . PHE A 1 464 ? 14.954 -3.946 -36.585 1.00 79.06 464 PHE A C 1
ATOM 3647 O O . PHE A 1 464 ? 14.215 -3.577 -35.674 1.00 79.06 464 PHE A O 1
ATOM 3654 N N . LEU A 1 465 ? 15.031 -3.307 -37.748 1.00 77.50 465 LEU A N 1
ATOM 3655 C CA . LEU A 1 465 ? 14.283 -2.093 -38.051 1.00 77.50 465 LEU A CA 1
ATOM 3656 C C . LEU A 1 465 ? 13.510 -2.273 -39.350 1.00 77.50 465 LEU A C 1
ATOM 3658 O O . LEU A 1 465 ? 14.075 -2.664 -40.368 1.00 77.50 465 LEU A O 1
ATOM 3662 N N . ILE A 1 466 ? 12.226 -1.921 -39.341 1.00 76.12 466 ILE A N 1
ATOM 3663 C CA . ILE A 1 466 ? 11.458 -1.772 -40.579 1.00 76.12 466 ILE A CA 1
ATOM 3664 C C . ILE A 1 466 ? 11.952 -0.507 -41.287 1.00 76.12 466 ILE A C 1
ATOM 3666 O O . ILE A 1 466 ? 12.091 0.556 -40.671 1.00 76.12 466 ILE A O 1
ATOM 3670 N N . SER A 1 467 ? 12.231 -0.621 -42.583 1.00 64.88 467 SER A N 1
ATOM 3671 C CA . SER A 1 467 ? 12.758 0.476 -43.388 1.00 64.88 467 SER A CA 1
ATOM 3672 C C . SER A 1 467 ? 11.754 1.629 -43.442 1.00 64.88 467 SER A C 1
ATOM 3674 O O . SER A 1 467 ? 10.634 1.484 -43.927 1.00 64.88 467 SER A O 1
ATOM 3676 N N . ARG A 1 468 ? 12.169 2.803 -42.954 1.00 56.91 468 ARG A N 1
ATOM 3677 C CA . ARG A 1 468 ? 11.430 4.074 -43.093 1.00 56.91 468 ARG A CA 1
ATOM 3678 C C . ARG A 1 468 ? 11.908 4.899 -44.294 1.00 56.91 468 ARG A C 1
ATOM 3680 O O . ARG A 1 468 ? 11.501 6.046 -44.465 1.00 56.91 468 ARG A O 1
ATOM 3687 N N . ALA A 1 469 ? 12.823 4.357 -45.098 1.00 58.53 469 ALA A N 1
ATOM 3688 C CA . ALA A 1 469 ? 13.440 5.091 -46.191 1.00 58.53 469 ALA A CA 1
ATOM 3689 C C . ALA A 1 469 ? 12.444 5.319 -47.341 1.00 58.53 469 ALA A C 1
ATOM 3691 O O . ALA A 1 469 ? 11.785 4.385 -47.799 1.00 58.53 469 ALA A O 1
ATOM 3692 N N . LYS A 1 470 ? 12.410 6.549 -47.882 1.00 55.59 470 LYS A N 1
ATOM 3693 C CA . LYS A 1 470 ? 11.573 6.947 -49.037 1.00 55.59 470 LYS A CA 1
ATOM 3694 C C . LYS A 1 470 ? 11.689 6.015 -50.251 1.00 55.59 470 LYS A C 1
ATOM 3696 O O . LYS A 1 470 ? 10.774 5.968 -51.059 1.00 55.59 470 LYS A O 1
ATOM 3701 N N . LYS A 1 471 ? 12.809 5.301 -50.398 1.00 61.25 471 LYS A N 1
ATOM 3702 C CA . LYS A 1 471 ? 13.102 4.473 -51.574 1.00 61.25 471 LYS A CA 1
ATOM 3703 C C . LYS A 1 471 ? 12.244 3.199 -51.659 1.00 61.25 471 LYS A C 1
ATOM 3705 O O . LYS A 1 471 ? 12.031 2.725 -52.764 1.00 61.25 471 LYS A O 1
ATOM 3710 N N . ASN A 1 472 ? 11.717 2.698 -50.533 1.00 64.12 472 ASN A N 1
ATOM 3711 C CA . ASN A 1 472 ? 10.925 1.456 -50.467 1.00 64.12 472 ASN A CA 1
ATOM 3712 C C . ASN A 1 472 ? 9.547 1.648 -49.805 1.00 64.12 472 ASN A C 1
ATOM 3714 O O . ASN A 1 472 ? 8.899 0.676 -49.415 1.00 64.12 472 ASN A O 1
ATOM 3718 N N . SER A 1 473 ? 9.084 2.894 -49.667 1.00 69.50 473 SER A N 1
ATOM 3719 C CA . SER A 1 473 ? 7.823 3.212 -48.988 1.00 69.50 473 SER A CA 1
ATOM 3720 C C . SER A 1 473 ? 6.604 2.588 -49.668 1.00 69.50 473 SER A C 1
ATOM 3722 O O . SER A 1 473 ? 5.672 2.192 -48.980 1.00 69.50 473 SER A O 1
ATOM 3724 N N . GLU A 1 474 ? 6.613 2.447 -50.995 1.00 75.12 474 GLU A N 1
ATOM 3725 C CA . GLU A 1 474 ? 5.507 1.827 -51.732 1.00 75.12 474 GLU A CA 1
ATOM 3726 C C . GLU A 1 474 ? 5.355 0.334 -51.400 1.00 75.12 474 GLU A C 1
ATOM 3728 O O . GLU A 1 474 ? 4.249 -0.124 -51.129 1.00 75.12 474 GLU A O 1
ATOM 3733 N N . ALA A 1 475 ? 6.461 -0.415 -51.343 1.00 73.31 475 ALA A N 1
ATOM 3734 C CA . ALA A 1 475 ? 6.444 -1.835 -50.990 1.00 73.31 475 ALA A CA 1
ATOM 3735 C C . ALA A 1 475 ? 6.019 -2.057 -49.529 1.00 73.31 475 ALA A C 1
ATOM 3737 O O . ALA A 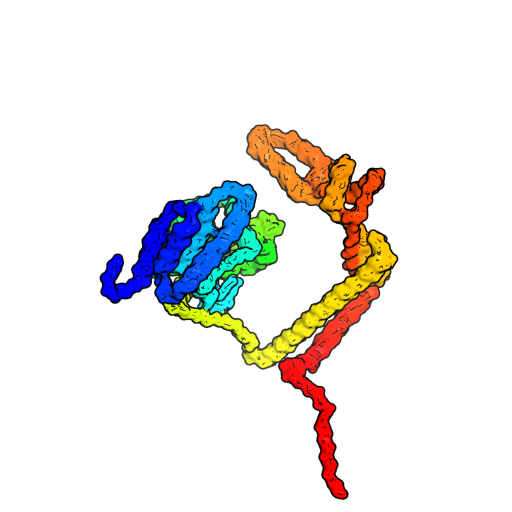1 475 ? 5.211 -2.940 -49.249 1.00 73.31 475 ALA A O 1
ATOM 3738 N N . VAL A 1 476 ? 6.510 -1.222 -48.605 1.00 71.62 476 VAL A N 1
ATOM 3739 C CA . VAL A 1 476 ? 6.108 -1.260 -47.188 1.00 71.62 476 VAL A CA 1
ATOM 3740 C C . VAL A 1 476 ? 4.623 -0.930 -47.027 1.00 71.62 476 VAL A C 1
ATOM 3742 O O . VAL A 1 476 ? 3.926 -1.599 -46.268 1.00 71.62 476 VAL A O 1
ATOM 3745 N N . ASN A 1 477 ? 4.117 0.065 -47.760 1.00 73.81 477 ASN A N 1
ATOM 3746 C CA . ASN A 1 477 ? 2.699 0.412 -47.733 1.00 73.81 477 ASN A CA 1
ATOM 3747 C C . ASN A 1 477 ? 1.835 -0.701 -48.328 1.00 73.81 477 ASN A C 1
ATOM 3749 O O . ASN A 1 477 ? 0.821 -1.036 -47.734 1.00 73.81 477 ASN A O 1
ATOM 3753 N N . ARG A 1 478 ? 2.258 -1.324 -49.435 1.00 78.69 478 ARG A N 1
ATOM 3754 C CA . ARG A 1 478 ? 1.544 -2.460 -50.035 1.00 78.69 478 ARG A CA 1
ATOM 3755 C C . ARG A 1 478 ? 1.455 -3.646 -49.076 1.00 78.69 478 ARG A C 1
ATOM 3757 O O . ARG A 1 478 ? 0.377 -4.199 -48.911 1.00 78.69 478 ARG A O 1
ATOM 3764 N N . LEU A 1 479 ? 2.554 -3.991 -48.402 1.00 73.50 479 LEU A N 1
ATOM 3765 C CA . LEU A 1 479 ? 2.556 -5.041 -47.377 1.00 73.50 479 LEU A CA 1
ATOM 3766 C C . LEU A 1 479 ? 1.663 -4.687 -46.188 1.00 73.50 479 LEU A C 1
ATOM 3768 O O . LEU A 1 479 ? 0.980 -5.556 -45.663 1.00 73.50 479 LEU A O 1
ATOM 3772 N N . ARG A 1 480 ? 1.641 -3.415 -45.771 1.00 72.25 480 ARG A N 1
ATOM 3773 C CA . ARG A 1 480 ? 0.722 -2.955 -44.725 1.00 72.25 480 ARG A CA 1
ATOM 3774 C C . ARG A 1 480 ? -0.734 -3.096 -45.165 1.00 72.25 480 ARG A C 1
ATOM 3776 O O . ARG A 1 480 ? -1.531 -3.571 -44.373 1.00 72.25 480 ARG A O 1
ATOM 3783 N N . THR A 1 481 ? -1.066 -2.718 -46.397 1.00 73.62 481 THR A N 1
ATOM 3784 C CA . THR A 1 481 ? -2.413 -2.898 -46.955 1.00 73.62 481 THR A CA 1
ATOM 3785 C C . THR A 1 481 ? -2.803 -4.372 -46.980 1.00 73.62 481 THR A C 1
ATOM 3787 O O . THR A 1 481 ? -3.857 -4.706 -46.468 1.00 73.62 481 THR A O 1
ATOM 3790 N N . GLN A 1 482 ? -1.927 -5.263 -47.449 1.00 75.81 482 GLN A N 1
ATOM 3791 C CA . GLN A 1 482 ? -2.193 -6.707 -47.441 1.00 75.81 482 GLN A CA 1
ATOM 3792 C C . GLN A 1 482 ? -2.330 -7.287 -46.027 1.00 75.81 482 GLN A C 1
ATOM 3794 O O . GLN A 1 482 ? -3.117 -8.199 -45.808 1.00 75.81 482 GLN A O 1
ATOM 3799 N N . ALA A 1 483 ? -1.567 -6.775 -45.057 1.00 68.75 483 ALA A N 1
ATOM 3800 C CA . ALA A 1 483 ? -1.707 -7.180 -43.662 1.00 68.75 483 ALA A CA 1
ATOM 3801 C C . ALA A 1 483 ? -3.043 -6.714 -43.066 1.00 68.75 483 ALA A C 1
ATOM 3803 O O . ALA A 1 483 ? -3.635 -7.457 -42.295 1.00 68.75 483 ALA A O 1
ATOM 3804 N N . ILE A 1 484 ? -3.516 -5.519 -43.435 1.00 68.31 484 ILE A N 1
ATOM 3805 C CA . ILE A 1 484 ? -4.851 -5.031 -43.064 1.00 68.31 484 ILE A CA 1
ATOM 3806 C C . ILE A 1 484 ? -5.918 -5.922 -43.704 1.00 68.31 484 ILE A C 1
ATOM 3808 O O . ILE A 1 484 ? -6.728 -6.472 -42.979 1.00 68.31 484 ILE A O 1
ATOM 3812 N N . GLU A 1 485 ? -5.842 -6.174 -45.013 1.00 72.06 485 GLU A N 1
ATOM 3813 C CA . GLU A 1 485 ? -6.776 -7.064 -45.724 1.00 72.06 485 GLU A CA 1
ATOM 3814 C C . GLU A 1 485 ? -6.814 -8.477 -45.118 1.00 72.06 485 GLU A C 1
ATOM 3816 O O . GLU A 1 485 ? -7.870 -9.098 -45.056 1.00 72.06 485 GLU A O 1
ATOM 3821 N N . LEU A 1 486 ? -5.674 -8.996 -44.645 1.00 71.62 486 LEU A N 1
ATOM 3822 C CA . LEU A 1 486 ? -5.617 -10.277 -43.942 1.00 71.62 486 LEU A CA 1
ATOM 3823 C C . LEU A 1 486 ? -6.323 -10.221 -42.583 1.00 71.62 486 LEU A C 1
ATOM 3825 O O . LEU A 1 486 ? -7.008 -11.174 -42.230 1.00 71.62 486 LEU A O 1
ATOM 3829 N N . VAL A 1 487 ? -6.135 -9.145 -41.814 1.00 68.38 487 VAL A N 1
ATOM 3830 C CA . VAL A 1 487 ? -6.833 -8.957 -40.534 1.00 68.38 487 VAL A CA 1
ATOM 3831 C C . VAL A 1 487 ? -8.335 -8.833 -40.775 1.00 68.38 487 VAL A C 1
ATOM 3833 O O . VAL A 1 487 ? -9.085 -9.557 -40.132 1.00 68.38 487 VAL A O 1
ATOM 3836 N N . ASP A 1 488 ? -8.751 -8.031 -41.755 1.00 70.00 488 ASP A N 1
ATOM 3837 C CA . ASP A 1 488 ? -10.156 -7.868 -42.143 1.00 70.00 488 ASP A CA 1
ATOM 3838 C C . ASP A 1 488 ? -10.771 -9.220 -42.558 1.00 70.00 488 ASP A C 1
ATOM 3840 O O . ASP A 1 488 ? -11.857 -9.579 -42.114 1.00 70.00 488 ASP A O 1
ATOM 3844 N N . ALA A 1 489 ? -10.046 -10.029 -43.343 1.00 71.38 489 ALA A N 1
ATOM 3845 C CA . ALA A 1 489 ? -10.495 -11.364 -43.743 1.00 71.38 489 ALA A CA 1
ATOM 3846 C C . ALA A 1 489 ? -10.592 -12.346 -42.560 1.00 71.38 489 ALA A C 1
ATOM 3848 O O . ALA A 1 489 ? -11.463 -13.216 -42.547 1.00 71.38 489 ALA A O 1
ATOM 3849 N N . VAL A 1 490 ? -9.704 -12.232 -41.565 1.00 68.38 490 VAL A N 1
ATOM 3850 C CA . VAL A 1 490 ? -9.793 -13.016 -40.323 1.00 68.38 490 VAL A CA 1
ATOM 3851 C C . VAL A 1 490 ? -11.000 -12.569 -39.499 1.00 68.38 490 VAL A C 1
ATOM 3853 O O . VAL A 1 490 ? -11.714 -13.424 -38.985 1.00 68.38 490 VAL A O 1
ATOM 3856 N N . GLU A 1 491 ? -11.258 -11.265 -39.388 1.00 69.50 491 GLU A N 1
ATOM 3857 C CA . GLU A 1 491 ? -12.432 -10.732 -38.689 1.00 69.50 491 GLU A CA 1
ATOM 3858 C C . GLU A 1 491 ? -13.742 -11.199 -39.338 1.00 69.50 491 GLU A C 1
ATOM 3860 O O . GLU A 1 491 ? -14.621 -11.683 -38.624 1.00 69.50 491 GLU A O 1
ATOM 3865 N N . GLU A 1 492 ? -13.842 -11.140 -40.670 1.00 76.50 492 GLU A N 1
ATOM 3866 C CA . GLU A 1 492 ? -15.008 -11.607 -41.434 1.00 76.50 492 GLU A CA 1
ATOM 3867 C C . GLU A 1 492 ? -15.219 -13.122 -41.280 1.00 76.50 492 GLU A C 1
ATOM 3869 O O . GLU A 1 492 ? -16.334 -13.579 -41.018 1.00 76.50 492 GLU A O 1
ATOM 3874 N N . ALA A 1 493 ? -14.144 -13.915 -41.366 1.00 72.75 493 ALA A N 1
ATOM 3875 C CA . ALA A 1 493 ? -14.215 -15.359 -41.154 1.00 72.75 493 ALA A CA 1
ATOM 3876 C C . ALA A 1 493 ? -14.686 -15.697 -39.732 1.00 72.75 493 ALA A C 1
ATOM 3878 O O . ALA A 1 493 ? -15.553 -16.554 -39.555 1.00 72.75 493 ALA A O 1
ATOM 3879 N N . VAL A 1 494 ? -14.163 -14.998 -38.720 1.00 69.38 494 VAL A N 1
ATOM 3880 C CA . VAL A 1 494 ? -14.601 -15.175 -37.332 1.00 69.38 494 VAL A CA 1
ATOM 3881 C C . VAL A 1 494 ? -16.062 -14.782 -37.185 1.00 69.38 494 VAL A C 1
ATOM 3883 O O . VAL A 1 494 ? -16.810 -15.569 -36.620 1.00 69.38 494 VAL A O 1
ATOM 3886 N N . GLU A 1 495 ? -16.490 -13.635 -37.719 1.00 74.94 495 GLU A N 1
ATOM 3887 C CA . GLU A 1 495 ? -17.888 -13.185 -37.676 1.00 74.94 495 GLU A CA 1
ATOM 3888 C C . GLU A 1 495 ? -18.845 -14.239 -38.243 1.00 74.94 495 GLU A C 1
ATOM 3890 O O . GLU A 1 495 ? -19.862 -14.543 -37.622 1.00 74.94 495 GLU A O 1
ATOM 3895 N N . SER A 1 496 ? -18.480 -14.857 -39.370 1.00 78.62 496 SER A N 1
ATOM 3896 C CA . SER A 1 496 ? -19.291 -15.900 -40.005 1.00 78.62 496 SER A CA 1
ATOM 3897 C C . SER A 1 496 ? -19.366 -17.215 -39.213 1.00 78.62 496 SER A C 1
ATOM 3899 O O . SER A 1 496 ? -20.332 -17.962 -39.360 1.00 78.62 496 SER A O 1
ATOM 3901 N N . GLU A 1 497 ? -18.386 -17.487 -38.344 1.00 76.19 497 GLU A N 1
ATOM 3902 C CA . GLU A 1 497 ? -18.246 -18.757 -37.620 1.00 76.19 497 GLU A CA 1
ATOM 3903 C C . GLU A 1 497 ? -18.442 -18.621 -36.094 1.00 76.19 497 GLU A C 1
ATOM 3905 O O . GLU A 1 497 ? -18.439 -19.630 -35.388 1.00 76.19 497 GLU A O 1
ATOM 3910 N N . VAL A 1 498 ? -18.659 -17.407 -35.559 1.00 69.88 498 VAL A N 1
ATOM 3911 C CA . VAL A 1 498 ? -18.796 -17.144 -34.109 1.00 69.88 498 VAL A CA 1
ATOM 3912 C C . VAL A 1 498 ? -19.848 -18.040 -33.463 1.00 69.88 498 VAL A C 1
ATOM 3914 O O . VAL A 1 498 ? -19.588 -18.581 -32.391 1.00 69.88 498 VAL A O 1
ATOM 3917 N N . GLU A 1 499 ? -21.021 -18.214 -34.081 1.00 66.12 499 GLU A N 1
ATOM 3918 C CA . GLU A 1 499 ? -22.086 -19.046 -33.504 1.00 66.12 499 GLU A CA 1
ATOM 3919 C C . GLU A 1 499 ? -21.664 -20.516 -33.402 1.00 66.12 499 GLU A C 1
ATOM 3921 O O . GLU A 1 499 ? -21.890 -21.150 -32.373 1.00 66.12 499 GLU A O 1
ATOM 3926 N N . LYS A 1 500 ? -20.979 -21.048 -34.419 1.00 72.50 500 LYS A N 1
ATOM 3927 C CA . LYS A 1 500 ? -20.483 -22.432 -34.423 1.00 72.50 500 LYS A CA 1
ATOM 3928 C C . LYS A 1 500 ? -19.369 -22.630 -33.400 1.00 72.50 500 LYS A C 1
ATOM 3930 O O . LYS A 1 500 ? -19.407 -23.586 -32.628 1.00 72.50 500 LYS A O 1
ATOM 3935 N N . ILE A 1 501 ? -18.426 -21.686 -33.338 1.00 64.69 501 ILE A N 1
ATOM 3936 C CA . ILE A 1 501 ? -17.317 -21.684 -32.373 1.00 64.69 501 ILE A CA 1
ATOM 3937 C C . ILE A 1 501 ? -17.851 -21.581 -30.937 1.00 64.69 501 ILE A C 1
ATOM 3939 O O . ILE A 1 501 ? -17.380 -22.291 -30.051 1.00 64.69 501 ILE A O 1
ATOM 3943 N N . ALA A 1 502 ? -18.845 -20.723 -30.694 1.00 61.28 502 ALA A N 1
ATOM 3944 C CA . ALA A 1 502 ? -19.433 -20.526 -29.371 1.00 61.28 502 ALA A CA 1
ATOM 3945 C C . ALA A 1 502 ? -20.291 -21.716 -28.911 1.00 61.28 502 ALA A C 1
ATOM 3947 O O . ALA A 1 502 ? -20.344 -21.997 -27.713 1.00 61.28 502 ALA A O 1
ATOM 3948 N N . LEU A 1 503 ? -20.958 -22.408 -29.841 1.00 63.97 503 LEU A N 1
ATOM 3949 C CA . LEU A 1 503 ? -21.837 -23.544 -29.549 1.00 63.97 503 LEU A CA 1
ATOM 3950 C C . LEU A 1 503 ? -21.127 -24.906 -29.614 1.00 63.97 503 LEU A C 1
ATOM 3952 O O . LEU A 1 503 ? -21.702 -25.898 -29.169 1.00 63.97 503 LEU A O 1
ATOM 3956 N N . GLY A 1 504 ? -19.893 -24.965 -30.128 1.00 55.91 504 GLY A N 1
ATOM 3957 C CA . GLY A 1 504 ? -19.114 -26.201 -30.241 1.00 55.91 504 GLY A CA 1
ATOM 3958 C C . GLY A 1 504 ? -19.759 -27.244 -31.157 1.00 55.91 504 GLY A C 1
ATOM 3959 O O . GLY A 1 504 ? -19.657 -28.438 -30.884 1.00 55.91 504 GLY A O 1
ATOM 3960 N N . VAL A 1 505 ? -20.480 -26.803 -32.191 1.00 59.84 505 VAL A N 1
ATOM 3961 C CA . VAL A 1 505 ? -21.139 -27.703 -33.145 1.00 59.84 505 VAL A CA 1
ATOM 3962 C C . VAL A 1 505 ? -20.153 -28.017 -34.265 1.00 59.84 505 VAL A C 1
ATOM 3964 O O . VAL A 1 505 ? -19.877 -27.160 -35.101 1.00 59.84 505 VAL A O 1
ATOM 3967 N N . ASP A 1 506 ? -19.624 -29.239 -34.264 1.00 54.75 506 ASP A N 1
ATOM 3968 C CA . ASP A 1 506 ? -18.879 -29.781 -35.399 1.00 54.75 506 ASP A CA 1
ATOM 3969 C C . ASP A 1 506 ? -19.871 -30.144 -36.516 1.00 54.75 506 ASP A C 1
ATOM 3971 O O . ASP A 1 506 ? -20.764 -30.974 -36.324 1.00 54.75 506 ASP A O 1
ATOM 3975 N N . ASP A 1 507 ? -19.713 -29.541 -37.695 1.00 51.50 507 ASP A N 1
ATOM 3976 C CA . ASP A 1 507 ? -20.284 -30.089 -38.924 1.00 51.50 507 ASP A CA 1
ATOM 3977 C C . ASP A 1 507 ? -19.504 -31.375 -39.249 1.00 51.50 507 ASP A C 1
ATOM 3979 O O . ASP A 1 507 ? -18.426 -31.318 -39.841 1.00 51.50 507 ASP A O 1
ATOM 3983 N N . ASP A 1 508 ? -20.028 -32.539 -38.858 1.00 44.56 508 ASP A N 1
ATOM 3984 C CA . ASP A 1 508 ? -19.579 -33.830 -39.394 1.00 44.56 508 ASP A CA 1
ATOM 3985 C C . ASP A 1 508 ? -20.569 -34.302 -40.474 1.00 44.56 508 ASP A C 1
ATOM 3987 O O . ASP A 1 508 ? -21.601 -34.907 -40.160 1.00 44.56 508 ASP A O 1
ATOM 3991 N N . PRO A 1 509 ? -20.333 -34.006 -41.767 1.00 52.22 509 PRO A N 1
ATOM 3992 C CA . PRO A 1 509 ? -21.205 -34.451 -42.835 1.00 52.22 509 PRO A CA 1
ATOM 3993 C C . PRO A 1 509 ? -20.740 -35.821 -43.347 1.00 52.22 509 PRO A C 1
ATOM 3995 O O . PRO A 1 509 ? -20.241 -35.903 -44.465 1.00 52.22 509 PRO A O 1
ATOM 3998 N N . ALA A 1 510 ? -20.885 -36.902 -42.569 1.00 49.31 510 ALA A N 1
ATOM 3999 C CA . ALA A 1 510 ? -20.764 -38.266 -43.110 1.00 49.31 510 ALA A CA 1
ATOM 4000 C C . ALA A 1 510 ? -21.265 -39.385 -42.172 1.00 49.31 510 ALA A C 1
ATOM 4002 O O . ALA A 1 510 ? -20.474 -40.193 -41.696 1.00 49.31 510 ALA A O 1
ATOM 4003 N N . VAL A 1 511 ? -22.584 -39.542 -42.017 1.00 46.81 511 VAL A N 1
ATOM 4004 C CA . VAL A 1 511 ? -23.183 -40.889 -41.921 1.00 46.81 511 VAL A CA 1
ATOM 4005 C C . VAL A 1 511 ? -24.512 -40.890 -42.687 1.00 46.81 511 VAL A C 1
ATOM 4007 O O . VAL A 1 511 ? -25.594 -40.864 -42.104 1.00 46.81 511 VAL A O 1
ATOM 4010 N N . GLU A 1 512 ? -24.437 -40.912 -44.021 1.00 44.28 512 GLU A N 1
ATOM 4011 C CA . GLU A 1 512 ? -25.523 -41.493 -44.816 1.00 44.28 512 GLU A CA 1
ATOM 4012 C C . GLU A 1 512 ? -25.559 -42.991 -44.496 1.00 44.28 512 GLU A C 1
ATOM 4014 O O . GLU A 1 512 ? -24.649 -43.751 -44.830 1.00 44.28 512 GLU A O 1
ATOM 4019 N N . THR A 1 513 ? -26.593 -43.404 -43.769 1.00 42.19 513 THR A N 1
ATOM 4020 C CA . THR A 1 513 ? -26.958 -44.810 -43.624 1.00 42.19 513 THR A CA 1
ATOM 4021 C C . THR A 1 513 ? -27.626 -45.238 -44.923 1.00 42.19 513 THR A C 1
ATOM 4023 O O . THR A 1 513 ? -28.760 -44.864 -45.212 1.00 42.19 513 THR A O 1
ATOM 4026 N N . ASP A 1 514 ? -26.881 -45.991 -45.726 1.00 49.03 514 ASP A N 1
ATOM 4027 C CA . ASP A 1 514 ? -27.381 -46.721 -46.886 1.00 49.03 514 ASP A CA 1
ATOM 4028 C C . ASP A 1 514 ? -28.227 -47.909 -46.391 1.00 49.03 514 ASP A C 1
ATOM 4030 O O . ASP A 1 514 ? -27.745 -49.034 -46.269 1.00 49.03 514 ASP A O 1
ATOM 4034 N N . ASP A 1 515 ? -29.485 -47.641 -46.033 1.00 44.22 515 ASP A N 1
ATOM 4035 C CA . ASP A 1 515 ? -30.519 -48.669 -45.881 1.00 44.22 515 ASP A CA 1
ATOM 4036 C C . ASP A 1 515 ? -31.220 -48.860 -47.234 1.00 44.22 515 ASP A C 1
ATOM 4038 O O . ASP A 1 515 ? -32.347 -48.421 -47.479 1.00 44.22 515 ASP A O 1
ATOM 4042 N N . ALA A 1 516 ? -30.527 -49.556 -48.134 1.00 46.03 516 ALA A N 1
ATOM 4043 C CA . ALA A 1 516 ? -31.146 -50.221 -49.266 1.00 46.03 516 ALA A CA 1
ATOM 4044 C C . ALA A 1 516 ? -31.892 -51.474 -48.770 1.00 46.03 516 ALA A C 1
ATOM 4046 O O . ALA A 1 516 ? -31.345 -52.575 -48.698 1.00 46.03 516 ALA A O 1
ATOM 4047 N N . LEU A 1 517 ? -33.172 -51.303 -48.447 1.00 49.34 517 LEU A N 1
ATOM 4048 C CA . LEU A 1 517 ? -34.166 -52.369 -48.536 1.00 49.34 517 LEU A CA 1
ATOM 4049 C C . LEU A 1 517 ? -34.905 -52.208 -49.864 1.00 49.34 517 LEU A C 1
ATOM 4051 O O . LEU A 1 517 ? -35.629 -51.234 -50.040 1.00 49.34 517 LEU A O 1
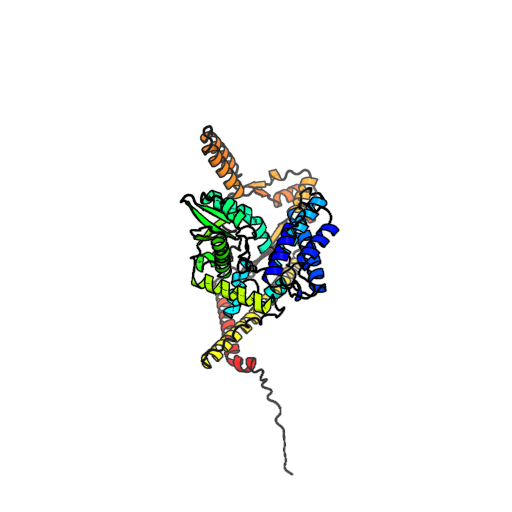ATOM 4055 N N . GLU A 1 518 ? -34.754 -53.170 -50.775 1.00 42.31 518 GLU A N 1
ATOM 4056 C CA . GLU A 1 518 ? -35.851 -54.080 -51.140 1.00 42.31 518 GLU A CA 1
ATOM 4057 C C . GLU A 1 518 ? -35.383 -55.177 -52.136 1.00 42.31 518 GLU A C 1
ATOM 4059 O O . GLU A 1 518 ? -34.314 -55.035 -52.730 1.00 42.31 518 GLU A O 1
ATOM 4064 N N . PRO A 1 519 ? -36.106 -56.317 -52.211 1.00 51.56 519 PRO A N 1
ATOM 4065 C CA . PRO A 1 519 ? -35.592 -57.639 -52.611 1.00 51.56 519 PRO A CA 1
ATOM 4066 C C . PRO A 1 519 ? -35.296 -57.875 -54.097 1.00 51.56 519 PRO A C 1
ATOM 4068 O O . PRO A 1 519 ? -35.915 -57.222 -54.968 1.00 51.56 519 PRO A O 1
#

pLDDT: mean 85.75, std 12.19, range [42.19, 98.31]

Sequence (519 aa):
MPSEGQAMTVQDRYRHFADAIEARPQRVTQELPAKHHLATLIDALPQREVIQDHHARTWLERCWTTAEERISMESEGQDISPGEFTHRVHGHVHWHVRRASAIGGSEAGTVIRHYRGEKGGFTNARNLVLEKLLIMSPVPGAEAMNRGVRAEPWIQRIFHERFGAVTDGEALDRLRDARLEKKPFIIGTPDDVVLMPDGRRLIVDYKCPSAEVNKEYLRNGVSFDYQAQLHHYTLLTKSAGIMFHGLEVVCLDPESFSLNRHPVEPSKELFVELLQAETRLWNNHVMTGELPVVPSPANLNPDDERKLAAMQTLVMQAAVLKMAADEIGTRQMEALNRAKAVVLGATNLSEGRIDAGIATLNRTRKWDEAEIRRMAEAAGIDLEEFTFADPKKPDGGAAFEMLDTILTTARDPHGDIPRVLTAVMEEFEAGHAFKQITRFDEVAQTLEAFGLSTQPAAGIQESFLISRAKKNSEAVNRLRTQAIELVDAVEEAVESEVEKIALGVDDDPAVETDDALEP

Foldseek 3Di:
DPDPPDDQDLLNLLVQLVVLLVPDDPFFQDQVVLLVSLLVSLCSASQNVLADPVLSVVQSVVLLVLLLVVLCVVQVVHDDDSRRSSRSSSVSSSVLSLCLNAPELLCLQQLLCQVVLHHGPPHHLLVVLCSSSSVDHDDRDDPQVVCFVVCLVVLVVCCCVVQVKDFPCVLQVLLVQFAQSVHRNQHYHQSTWIQGPVRFIEGEHEHEGELVVVVVCVVPNDDVSNLSSQQSSVSRCVSSVHDGDWYWYWYQYPVVRDIDIGTHDHDPVSNVSSVVSRCCSCPVPNNNVNGDDGNDPPPPDPPDPVVVVVVLLVVLLVVVVVVVVVVVVVVVVVVVVVVVVVCCVPPPLDFDWDCPLQKIKGKDKDFPPVVLVVLCVVLVHDQVVQKDFDPVAFDPVQVVVLVVQLVVLVPDPPRPNVVSVVVSVVCVVRRVRGDIDGPSVVSCVVSVVVVHHRVVGIDIDIDMGGDPDPVRVVVNVVVVVVVVVVSVVSSVVSSVCSVCVVVVDDPPPDDPDPPDDDD

Radius of gyration: 33.17 Å; chains: 1; bounding box: 86×95×92 Å